Protein 7P6F (pdb70)

Foldseek 3Di:
DDLVVLLVLLCVLCVDPLSVVLLVVQPVHKDWLVRSQVVDPDDSVVSVVSVVSCVVSVQWDWDDDPPTIIIHGPVLSSCVSNVVVVCVVVVVPGDRDSDPDDD/DDDLLVLLVLLCVLCVDPLSVVLLVVQVVHKDWLVVSCVVDPDDSVVSVVSVVSCVVSVQWDWDDDDNIIIIHGPVLSSCCSHVVVVCVVCVPPGDGDSDD/DPLVVLLVLLCVLCVDPLSVVLLVVQPVHKDWLVRSVVVDPDDSVVSVVSVVSCVVSVQWDWDDDPPTIMIHGPVLSSCVSNVVVVCVVVVVPGDGDSDPDDD/DLVLLVLLCVLCVDPLSVVLLVVQPVDKDWLVRSCVVDPDDSVVSVVSVVSCVVSVQWDWDDDPPTTIIHGPVLSSCVSNVVVVCVVCVVPGDRDSD

Nearest PDB structures (foldseek):
  7p6f-assembly2_CCC-2  TM=9.999E-01  e=2.021E-18  Streptomyces griseus
  7p6f-assembly1_BBB  TM=1.003E+00  e=8.415E-17  Streptomyces griseus
  3f6v-assembly1_A-2  TM=9.247E-01  e=3.227E-07  Rhodococcus jostii RHA1
  3f6o-assembly1_A  TM=8.827E-01  e=4.950E-07  Rhodococcus jostii RHA1
  3f6o-assembly1_B  TM=9.248E-01  e=3.097E-06  Rhodococcus jostii RHA1

Structure (mmCIF, N/CA/C/O backbone):
data_7P6F
#
_entry.id   7P6F
#
_cell.length_a   113.358
_cell.length_b   113.358
_cell.length_c   124.943
_cell.angle_alpha   90.000
_cell.angle_beta   90.000
_cell.angle_gamma   120.000
#
_symmetry.space_group_name_H-M   'P 62 2 2'
#
loop_
_entity.id
_entity.type
_entity.pdbx_description
1 polymer 'Transcriptional regulator SrnR'
2 non-polymer 'ACETATE ION'
3 non-polymer 'SODIUM ION'
4 water water
#
loop_
_atom_site.group_PDB
_atom_site.id
_atom_site.type_symbol
_atom_site.label_atom_id
_atom_site.label_alt_id
_atom_site.label_comp_id
_atom_site.label_asym_id
_atom_site.label_entity_id
_atom_site.label_seq_id
_atom_site.pdbx_PDB_ins_code
_atom_site.Cartn_x
_atom_site.Cartn_y
_atom_site.Cartn_z
_atom_site.occupancy
_atom_site.B_iso_or_equiv
_atom_site.auth_seq_id
_atom_site.auth_comp_id
_atom_site.auth_asym_id
_atom_site.auth_atom_id
_atom_site.pdbx_PDB_model_num
ATOM 1 N N . ALA A 1 8 ? 36.309 39.092 72.851 1.000 119.837 5 ALA AAA N 1
ATOM 2 C CA . ALA A 1 8 ? 35.681 38.459 71.650 1.000 114.292 5 ALA AAA CA 1
ATOM 3 C C . ALA A 1 8 ? 36.738 37.670 70.858 1.000 111.965 5 ALA AAA C 1
ATOM 4 O O . ALA A 1 8 ? 36.698 37.754 69.624 1.000 116.642 5 ALA AAA O 1
ATOM 6 N N . LEU A 1 9 ? 37.626 36.916 71.530 1.000 106.147 6 LEU AAA N 1
ATOM 7 C CA . LEU A 1 9 ? 38.714 36.111 70.885 1.000 102.091 6 LEU AAA CA 1
ATOM 8 C C . LEU A 1 9 ? 38.137 34.766 70.420 1.000 94.459 6 LEU AAA C 1
ATOM 9 O O . LEU A 1 9 ? 37.427 34.111 71.177 1.000 87.436 6 LEU AAA O 1
ATOM 14 N N . PRO A 1 10 ? 38.424 34.293 69.177 1.000 87.464 7 PRO AAA N 1
ATOM 15 C CA . PRO A 1 10 ? 37.598 33.267 68.527 1.000 77.619 7 PRO AAA CA 1
ATOM 16 C C . PRO A 1 10 ? 37.585 31.867 69.172 1.000 68.748 7 PRO AAA C 1
ATOM 17 O O . PRO A 1 10 ? 36.689 31.142 68.877 1.000 59.878 7 PRO AAA O 1
ATOM 21 N N . ALA A 1 11 ? 38.549 31.514 70.026 1.000 65.715 8 ALA AAA N 1
ATOM 22 C CA . ALA A 1 11 ? 38.540 30.256 70.819 1.000 64.871 8 ALA AAA CA 1
ATOM 23 C C . ALA A 1 11 ? 37.649 30.442 72.070 1.000 61.907 8 ALA AAA C 1
ATOM 24 O O . ALA A 1 11 ? 37.098 29.425 72.567 1.000 52.771 8 ALA AAA O 1
ATOM 26 N N . ASP A 1 12 ? 37.579 31.678 72.603 1.000 58.024 9 ASP AAA N 1
ATOM 27 C CA . ASP A 1 12 ? 36.581 32.115 73.616 1.000 54.031 9 ASP AAA CA 1
ATOM 28 C C . ASP A 1 12 ? 35.192 31.953 72.990 1.000 47.371 9 ASP AAA C 1
ATOM 29 O O . ASP A 1 12 ? 34.374 31.379 73.650 1.000 40.172 9 ASP AAA O 1
ATOM 34 N N . GLU A 1 13 ? 34.989 32.469 71.772 1.000 42.001 10 GLU AAA N 1
ATOM 35 C CA . GLU A 1 13 ? 33.682 32.426 71.055 1.000 43.247 10 GLU AAA CA 1
ATOM 36 C C . GLU A 1 13 ? 33.327 30.974 70.752 1.000 39.542 10 GLU AAA C 1
ATOM 37 O O . GLU A 1 13 ? 32.164 30.639 70.945 1.000 37.270 10 GLU AAA O 1
ATOM 43 N N A GLU A 1 14 ? 34.279 30.138 70.317 0.500 36.273 11 GLU AAA N 1
ATOM 44 N N B GLU A 1 14 ? 34.316 30.167 70.345 0.500 37.117 11 GLU AAA N 1
ATOM 45 C CA A GLU A 1 14 ? 34.034 28.677 70.119 0.500 34.864 11 GLU AAA CA 1
ATOM 46 C CA B GLU A 1 14 ? 34.187 28.704 70.085 0.500 36.277 11 GLU AAA CA 1
ATOM 47 C C A GLU A 1 14 ? 33.577 28.129 71.466 0.500 34.574 11 GLU AAA C 1
ATOM 48 C C B GLU A 1 14 ? 33.705 28.057 71.387 0.500 35.251 11 GLU AAA C 1
ATOM 49 O O A GLU A 1 14 ? 32.434 27.612 71.550 0.500 33.269 11 GLU AAA O 1
ATOM 50 O O B GLU A 1 14 ? 32.657 27.388 71.349 0.500 34.114 11 GLU AAA O 1
ATOM 61 N N . ALA A 1 15 ? 34.379 28.337 72.513 1.000 34.841 12 ALA AAA N 1
ATOM 62 C CA . ALA A 1 15 ? 34.096 27.729 73.838 1.000 34.356 12 ALA AAA CA 1
ATOM 63 C C . ALA A 1 15 ? 32.693 28.125 74.306 1.000 33.099 12 ALA AAA C 1
ATOM 64 O O . ALA A 1 15 ? 31.956 27.211 74.731 1.000 30.943 12 ALA AAA O 1
ATOM 66 N N . SER A 1 16 ? 32.317 29.406 74.262 1.000 32.531 13 SER AAA N 1
ATOM 67 C CA . SER A 1 16 ? 31.004 29.818 74.826 1.000 33.324 13 SER AAA CA 1
ATOM 68 C C . SER A 1 16 ? 29.883 29.260 73.949 1.000 28.915 13 SER AAA C 1
ATOM 69 O O . SER A 1 16 ? 28.846 28.870 74.501 1.000 29.579 13 SER AAA O 1
ATOM 72 N N . ALA A 1 17 ? 30.088 29.129 72.641 1.000 28.308 14 ALA AAA N 1
ATOM 73 C CA . ALA A 1 17 ? 29.103 28.547 71.702 1.000 27.949 14 ALA AAA CA 1
ATOM 74 C C . ALA A 1 17 ? 28.883 27.065 72.022 1.000 25.686 14 ALA AAA C 1
ATOM 75 O O . ALA A 1 17 ? 27.717 26.635 72.136 1.000 24.215 14 ALA AAA O 1
ATOM 77 N N . PHE A 1 18 ? 29.945 26.299 72.245 1.000 24.428 15 PHE AAA N 1
ATOM 78 C CA . PHE A 1 18 ? 29.861 24.860 72.619 1.000 25.281 15 PHE AAA CA 1
ATOM 79 C C . PHE A 1 18 ? 29.181 24.688 73.985 1.000 26.515 15 PHE AAA C 1
ATOM 80 O O . PHE A 1 18 ? 28.372 23.753 74.126 1.000 26.648 15 PHE AAA O 1
ATOM 88 N N . ARG A 1 19 ? 29.468 25.542 74.978 1.000 26.603 16 ARG AAA N 1
ATOM 89 C CA . ARG A 1 19 ? 28.787 25.455 76.291 1.000 26.500 16 ARG AAA CA 1
ATOM 90 C C . ARG A 1 19 ? 27.289 25.760 76.114 1.000 26.195 16 ARG AAA C 1
ATOM 91 O O . ARG A 1 19 ? 26.446 25.092 76.758 1.000 26.101 16 ARG AAA O 1
ATOM 99 N N . ALA A 1 20 ? 26.948 26.636 75.179 1.000 27.021 17 ALA AAA N 1
ATOM 100 C CA . ALA A 1 20 ? 25.551 27.061 74.961 1.000 27.003 17 ALA AAA CA 1
ATOM 101 C C . ALA A 1 20 ? 24.767 25.901 74.333 1.000 27.824 17 ALA AAA C 1
ATOM 102 O O . ALA A 1 20 ? 23.643 25.613 74.819 1.000 27.551 17 ALA AAA O 1
ATOM 104 N N . VAL A 1 21 ? 25.312 25.248 73.303 1.000 26.501 18 VAL AAA N 1
ATOM 105 C CA . VAL A 1 21 ? 24.594 24.181 72.571 1.000 25.653 18 VAL AAA CA 1
ATOM 106 C C . VAL A 1 21 ? 24.748 22.838 73.285 1.000 25.491 18 VAL AAA C 1
ATOM 107 O O . VAL A 1 21 ? 24.123 21.864 72.831 1.000 23.639 18 VAL AAA O 1
ATOM 111 N N . ALA A 1 22 ? 25.480 22.765 74.394 1.000 24.852 19 ALA AAA N 1
ATOM 112 C CA . ALA A 1 22 ? 25.591 21.540 75.208 1.000 26.033 19 ALA AAA CA 1
ATOM 113 C C . ALA A 1 22 ? 24.218 21.182 75.778 1.000 26.046 19 ALA AAA C 1
ATOM 114 O O . ALA A 1 22 ? 23.987 20.000 76.064 1.000 25.354 19 ALA AAA O 1
ATOM 116 N N . ASP A 1 23 ? 23.336 22.164 75.907 1.000 27.119 20 ASP AAA N 1
ATOM 117 C CA . ASP A 1 23 ? 22.070 21.951 76.668 1.000 26.834 20 ASP AAA CA 1
ATOM 118 C C . ASP A 1 23 ? 20.907 21.688 75.701 1.000 25.319 20 ASP AAA C 1
ATOM 119 O O . ASP A 1 23 ? 20.773 22.434 74.748 1.000 24.846 20 ASP AAA O 1
ATOM 124 N N . PRO A 1 24 ? 20.092 20.616 75.882 1.000 25.886 21 PRO AAA N 1
ATOM 125 C CA . PRO A 1 24 ? 19.013 20.262 74.968 1.000 26.689 21 PRO AAA CA 1
ATOM 126 C C . PRO A 1 24 ? 17.909 21.325 74.856 1.000 25.527 21 PRO AAA C 1
ATOM 127 O O . PRO A 1 24 ? 17.334 21.516 73.709 1.000 25.973 21 PRO AAA O 1
ATOM 131 N N . THR A 1 25 ? 17.567 21.965 75.967 1.000 24.283 22 THR AAA N 1
ATOM 132 C CA . THR A 1 25 ? 16.581 23.088 75.959 1.000 24.941 22 THR AAA CA 1
ATOM 133 C C . THR A 1 25 ? 17.094 24.189 75.053 1.000 23.970 22 THR AAA C 1
ATOM 134 O O . THR A 1 25 ? 16.353 24.694 74.212 1.000 23.784 22 THR AAA O 1
ATOM 138 N N . ARG A 1 26 ? 18.375 24.539 75.161 1.000 24.140 23 ARG AAA N 1
ATOM 139 C CA . ARG A 1 26 ? 18.885 25.659 74.367 1.000 24.959 23 ARG AAA CA 1
ATOM 140 C C . ARG A 1 26 ? 18.909 25.221 72.899 1.000 23.416 23 ARG AAA C 1
ATOM 141 O O . ARG A 1 26 ? 18.714 26.093 72.004 1.000 24.912 23 ARG AAA O 1
ATOM 149 N N . ARG A 1 27 ? 19.207 23.953 72.626 1.000 23.264 24 ARG AAA N 1
ATOM 150 C CA . ARG A 1 27 ? 19.226 23.526 71.209 1.000 23.571 24 ARG AAA CA 1
ATOM 151 C C . ARG A 1 27 ? 17.807 23.695 70.693 1.000 23.923 24 ARG AAA C 1
ATOM 152 O O . ARG A 1 27 ? 17.666 24.117 69.539 1.000 23.287 24 ARG AAA O 1
ATOM 160 N N . GLN A 1 28 ? 16.803 23.293 71.474 1.000 24.204 25 GLN AAA N 1
ATOM 161 C CA . GLN A 1 28 ? 15.401 23.325 71.006 1.000 24.970 25 GLN AAA CA 1
ATOM 162 C C . GLN A 1 28 ? 14.969 24.778 70.801 1.000 24.968 25 GLN AAA C 1
ATOM 163 O O . GLN A 1 28 ? 14.225 25.045 69.815 1.000 25.380 25 GLN AAA O 1
ATOM 169 N N . ILE A 1 29 ? 15.437 25.698 71.658 1.000 24.275 26 ILE AAA N 1
ATOM 170 C CA . ILE A 1 29 ? 15.085 27.138 71.510 1.000 24.721 26 ILE AAA CA 1
ATOM 171 C C . ILE A 1 29 ? 15.658 27.606 70.171 1.000 24.892 26 ILE AAA C 1
ATOM 172 O O . ILE A 1 29 ? 14.937 28.238 69.392 1.000 24.031 26 ILE AAA O 1
ATOM 177 N N . LEU A 1 30 ? 16.910 27.248 69.856 1.000 24.549 27 LEU AAA N 1
ATOM 178 C CA . LEU A 1 30 ? 17.537 27.647 68.569 1.000 24.802 27 LEU AAA CA 1
ATOM 179 C C . LEU A 1 30 ? 16.751 27.069 67.378 1.000 24.866 27 LEU AAA C 1
ATOM 180 O O . LEU A 1 30 ? 16.475 27.794 66.440 1.000 24.874 27 LEU AAA O 1
ATOM 185 N N . GLU A 1 31 ? 16.306 25.823 67.455 1.000 26.294 28 GLU AAA N 1
ATOM 186 C CA . GLU A 1 31 ? 15.506 25.231 66.360 1.000 27.445 28 GLU AAA CA 1
ATOM 187 C C . GLU A 1 31 ? 14.174 25.999 66.249 1.000 27.859 28 GLU AAA C 1
ATOM 188 O O . GLU A 1 31 ? 13.687 26.219 65.120 1.000 27.244 28 GLU AAA O 1
ATOM 194 N N . ASP A 1 32 ? 13.543 26.319 67.363 1.000 26.198 29 ASP AAA N 1
ATOM 195 C CA . ASP A 1 32 ? 12.228 27.026 67.313 1.000 27.947 29 ASP AAA CA 1
ATOM 196 C C . ASP A 1 32 ? 12.376 28.409 66.641 1.000 27.923 29 ASP AAA C 1
ATOM 197 O O . ASP A 1 32 ? 11.404 28.869 65.975 1.000 27.342 29 ASP AAA O 1
ATOM 202 N N . LEU A 1 33 ? 13.507 29.078 66.818 1.000 26.159 30 LEU AAA N 1
ATOM 203 C CA . LEU A 1 33 ? 13.751 30.440 66.288 1.000 27.541 30 LEU AAA CA 1
ATOM 204 C C . LEU A 1 33 ? 14.073 30.407 64.793 1.000 29.647 30 LEU AAA C 1
ATOM 205 O O . LEU A 1 33 ? 14.047 31.477 64.204 1.000 30.894 30 LEU AAA O 1
ATOM 210 N N A ARG A 1 34 ? 14.289 29.235 64.185 0.500 28.750 31 ARG AAA N 1
ATOM 211 N N B ARG A 1 34 ? 14.363 29.233 64.215 0.500 30.982 31 ARG AAA N 1
ATOM 212 C CA A ARG A 1 34 ? 14.699 29.155 62.748 0.500 29.091 31 ARG AAA CA 1
ATOM 213 C CA B ARG A 1 34 ? 14.597 29.088 62.747 0.500 32.649 31 ARG AAA CA 1
ATOM 214 C C A ARG A 1 34 ? 13.545 29.634 61.860 0.500 30.272 31 ARG AAA C 1
ATOM 215 C C B ARG A 1 34 ? 13.535 29.879 62.004 0.500 32.032 31 ARG AAA C 1
ATOM 216 O O A ARG A 1 34 ? 13.844 30.085 60.752 0.500 34.374 31 ARG AAA O 1
ATOM 217 O O B ARG A 1 34 ? 13.861 30.755 61.200 0.500 34.899 31 ARG AAA O 1
ATOM 232 N N . GLY A 1 35 ? 12.287 29.570 62.323 1.000 31.590 32 GLY AAA N 1
ATOM 233 C CA . GLY A 1 35 ? 11.104 30.055 61.607 1.000 33.711 32 GLY AAA CA 1
ATOM 234 C C . GLY A 1 35 ? 10.898 31.566 61.727 1.000 36.818 32 GLY AAA C 1
ATOM 235 O O . GLY A 1 35 ? 10.131 32.106 60.935 1.000 39.374 32 GLY AAA O 1
ATOM 236 N N . GLY A 1 36 ? 11.593 32.244 62.643 1.000 35.778 33 GLY AAA N 1
ATOM 237 C CA . GLY A 1 36 ? 11.410 33.690 62.844 1.000 34.910 33 GLY AAA CA 1
ATOM 238 C C . GLY A 1 36 ? 11.422 34.055 64.327 1.000 34.239 33 GLY AAA C 1
ATOM 239 O O . GLY A 1 36 ? 11.401 33.129 65.223 1.000 31.586 33 GLY AAA O 1
ATOM 240 N N . GLU A 1 37 ? 11.502 35.356 64.567 1.000 30.917 34 GLU AAA N 1
ATOM 241 C CA . GLU A 1 37 ? 11.628 35.995 65.884 1.000 33.729 34 GLU AAA CA 1
ATOM 242 C C . GLU A 1 37 ? 10.500 35.513 66.816 1.000 32.589 34 GLU AAA C 1
ATOM 243 O O . GLU A 1 37 ? 9.321 35.466 66.406 1.000 32.753 34 GLU AAA O 1
ATOM 249 N N . LEU A 1 38 ? 10.824 35.217 68.060 1.000 32.047 35 LEU AAA N 1
ATOM 250 C CA . LEU A 1 38 ? 9.809 34.849 69.082 1.000 30.296 35 LEU AAA CA 1
ATOM 251 C C . LEU A 1 38 ? 10.047 35.682 70.335 1.000 30.232 35 LEU AAA C 1
ATOM 252 O O . LEU A 1 38 ? 11.204 35.877 70.762 1.000 27.909 35 LEU AAA O 1
ATOM 257 N N . ALA A 1 39 ? 8.963 36.078 70.975 1.000 30.697 36 ALA AAA N 1
ATOM 258 C CA . ALA A 1 39 ? 8.973 36.789 72.262 1.000 31.759 36 ALA AAA CA 1
ATOM 259 C C . ALA A 1 39 ? 9.408 35.818 73.344 1.000 31.204 36 ALA AAA C 1
ATOM 260 O O . ALA A 1 39 ? 9.115 34.609 73.246 1.000 27.432 36 ALA AAA O 1
ATOM 262 N N . ALA A 1 40 ? 9.989 36.353 74.394 1.000 30.730 37 ALA AAA N 1
ATOM 263 C CA . ALA A 1 40 ? 10.405 35.555 75.567 1.000 31.863 37 ALA AAA CA 1
ATOM 264 C C . ALA A 1 40 ? 9.202 34.744 76.080 1.000 31.122 37 ALA AAA C 1
ATOM 265 O O . ALA A 1 40 ? 9.372 33.568 76.400 1.000 30.583 37 ALA AAA O 1
ATOM 267 N N . GLY A 1 41 ? 8.013 35.341 76.130 1.000 31.776 38 GLY AAA N 1
ATOM 268 C CA . GLY A 1 41 ? 6.791 34.689 76.639 1.000 31.669 38 GLY AAA CA 1
ATOM 269 C C . GLY A 1 41 ? 6.365 33.525 75.774 1.000 29.753 38 GLY AAA C 1
ATOM 270 O O . GLY A 1 41 ? 5.895 32.526 76.298 1.000 32.070 38 GLY AAA O 1
ATOM 271 N N . GLU A 1 42 ? 6.524 33.645 74.463 1.000 28.423 39 GLU AAA N 1
ATOM 272 C CA . GLU A 1 42 ? 6.230 32.551 73.551 1.000 27.139 39 GLU AAA CA 1
ATOM 273 C C . GLU A 1 42 ? 7.220 31.399 73.792 1.000 26.283 39 GLU AAA C 1
ATOM 274 O O . GLU A 1 42 ? 6.789 30.248 73.831 1.000 25.716 39 GLU AAA O 1
ATOM 280 N N . ILE A 1 43 ? 8.503 31.718 73.891 1.000 26.328 40 ILE AAA N 1
ATOM 281 C CA . ILE A 1 43 ? 9.542 30.676 74.163 1.000 27.640 40 ILE AAA CA 1
ATOM 282 C C . ILE A 1 43 ? 9.237 29.974 75.493 1.000 27.554 40 ILE AAA C 1
ATOM 283 O O . ILE A 1 43 ? 9.226 28.710 75.557 1.000 28.972 40 ILE AAA O 1
ATOM 288 N N . ALA A 1 44 ? 8.942 30.717 76.531 1.000 27.845 41 ALA AAA N 1
ATOM 289 C CA . ALA A 1 44 ? 8.695 30.117 77.861 1.000 30.060 41 ALA AAA CA 1
ATOM 290 C C . ALA A 1 44 ? 7.460 29.208 77.784 1.000 31.106 41 ALA AAA C 1
ATOM 291 O O . ALA A 1 44 ? 7.446 28.203 78.484 1.000 34.358 41 ALA AAA O 1
ATOM 293 N N . GLY A 1 45 ? 6.470 29.560 76.961 1.000 31.452 42 GLY AAA N 1
ATOM 294 C CA . GLY A 1 45 ? 5.191 28.811 76.798 1.000 31.079 42 GLY AAA CA 1
ATOM 295 C C . GLY A 1 45 ? 5.380 27.427 76.199 1.000 28.977 42 GLY AAA C 1
ATOM 296 O O . GLY A 1 45 ? 4.439 26.608 76.253 1.000 28.741 42 GLY AAA O 1
ATOM 297 N N . ARG A 1 46 ? 6.546 27.143 75.628 1.000 28.766 43 ARG AAA N 1
ATOM 298 C CA . ARG A 1 46 ? 6.782 25.938 74.826 1.000 27.674 43 ARG AAA CA 1
ATOM 299 C C . ARG A 1 46 ? 7.557 24.913 75.618 1.000 28.945 43 ARG AAA C 1
ATOM 300 O O . ARG A 1 46 ? 7.886 23.883 75.021 1.000 31.362 43 ARG AAA O 1
ATOM 308 N N . PHE A 1 47 ? 7.929 25.215 76.867 1.000 27.395 44 PHE AAA N 1
ATOM 309 C CA . PHE A 1 47 ? 8.822 24.319 77.627 1.000 27.212 44 PHE AAA CA 1
ATOM 310 C C . PHE A 1 47 ? 8.262 24.075 79.022 1.000 28.014 44 PHE AAA C 1
ATOM 311 O O . PHE A 1 47 ? 7.778 24.992 79.672 1.000 27.815 44 PHE AAA O 1
ATOM 319 N N . PRO A 1 48 ? 8.349 22.816 79.496 1.000 32.254 45 PRO AAA N 1
ATOM 320 C CA . PRO A 1 48 ? 7.914 22.457 80.841 1.000 34.289 45 PRO AAA CA 1
ATOM 321 C C . PRO A 1 48 ? 8.945 22.774 81.929 1.000 36.388 45 PRO AAA C 1
ATOM 322 O O . PRO A 1 48 ? 9.140 21.984 82.724 1.000 40.307 45 PRO AAA O 1
ATOM 326 N N . ILE A 1 49 ? 9.526 23.954 81.948 1.000 39.276 46 ILE AAA N 1
ATOM 327 C CA . ILE A 1 49 ? 10.408 24.418 83.061 1.000 42.879 46 ILE AAA CA 1
ATOM 328 C C . ILE A 1 49 ? 9.974 25.843 83.377 1.000 41.959 46 ILE AAA C 1
ATOM 329 O O . ILE A 1 49 ? 9.167 26.381 82.628 1.000 40.952 46 ILE AAA O 1
ATOM 334 N N . SER A 1 50 ? 10.508 26.432 84.428 1.000 41.530 47 SER AAA N 1
ATOM 335 C CA . SER A 1 50 ? 10.025 27.734 84.927 1.000 41.495 47 SER AAA CA 1
ATOM 336 C C . SER A 1 50 ? 10.482 28.816 83.958 1.000 44.375 47 SER AAA C 1
ATOM 337 O O . SER A 1 50 ? 11.505 28.613 83.234 1.000 40.626 47 SER AAA O 1
ATOM 340 N N . ALA A 1 51 ? 9.762 29.929 83.982 1.000 42.466 48 ALA AAA N 1
ATOM 341 C CA . ALA A 1 51 ? 10.067 31.148 83.216 1.000 45.788 48 ALA AAA CA 1
ATOM 342 C C . ALA A 1 51 ? 11.456 31.674 83.581 1.000 46.879 48 ALA AAA C 1
ATOM 343 O O . ALA A 1 51 ? 12.243 32.002 82.698 1.000 45.803 48 ALA AAA O 1
ATOM 345 N N . PRO A 1 52 ? 11.859 31.750 84.868 1.000 46.404 49 PRO AAA N 1
ATOM 346 C CA . PRO A 1 52 ? 13.220 32.175 85.185 1.000 45.644 49 PRO AAA CA 1
ATOM 347 C C . PRO A 1 52 ? 14.281 31.214 84.622 1.000 42.296 49 PRO AAA C 1
ATOM 348 O O . PRO A 1 52 ? 15.331 31.660 84.303 1.000 43.751 49 PRO AAA O 1
ATOM 352 N N . SER A 1 53 ? 14.021 29.906 84.606 1.000 40.133 50 SER AAA N 1
ATOM 353 C CA . SER A 1 53 ? 14.961 28.908 84.029 1.000 39.460 50 SER AAA CA 1
ATOM 354 C C . SER A 1 53 ? 15.082 29.190 82.517 1.000 35.129 50 SER AAA C 1
ATOM 355 O O . SER A 1 53 ? 16.203 29.267 82.013 1.000 32.464 50 SER AAA O 1
ATOM 358 N N . ILE A 1 54 ? 13.976 29.501 81.849 1.000 32.652 51 ILE AAA N 1
ATOM 359 C CA . ILE A 1 54 ? 14.004 29.905 80.414 1.000 33.969 51 ILE AAA CA 1
ATOM 360 C C . ILE A 1 54 ? 14.757 31.225 80.282 1.000 35.085 51 ILE AAA C 1
ATOM 361 O O . ILE A 1 54 ? 15.532 31.347 79.333 1.000 31.851 51 ILE AAA O 1
ATOM 366 N N . SER A 1 55 ? 14.555 32.185 81.180 1.000 37.334 52 SER AAA N 1
ATOM 367 C CA . SER A 1 55 ? 15.340 33.447 81.121 1.000 41.393 52 SER AAA CA 1
ATOM 368 C C . SER A 1 55 ? 16.830 33.138 81.204 1.000 38.668 52 SER AAA C 1
ATOM 369 O O . SER A 1 55 ? 17.584 33.746 80.415 1.000 41.268 52 SER AAA O 1
ATOM 372 N N . ARG A 1 56 ? 17.244 32.240 82.109 1.000 36.972 53 ARG AAA N 1
ATOM 373 C CA . ARG A 1 56 ? 18.682 31.911 82.264 1.000 38.866 53 ARG AAA CA 1
ATOM 374 C C . ARG A 1 56 ? 19.187 31.279 80.961 1.000 34.706 53 ARG AAA C 1
ATOM 375 O O . ARG A 1 56 ? 20.253 31.634 80.522 1.000 31.048 53 ARG AAA O 1
ATOM 383 N N . HIS A 1 57 ? 18.447 30.332 80.381 1.000 30.943 54 HIS AAA N 1
ATOM 384 C CA . HIS A 1 57 ? 18.829 29.692 79.102 1.000 30.481 54 HIS AAA CA 1
ATOM 385 C C . HIS A 1 57 ? 19.017 30.780 78.063 1.000 29.411 54 HIS AAA C 1
ATOM 386 O O . HIS A 1 57 ? 19.981 30.739 77.282 1.000 29.114 54 HIS AAA O 1
ATOM 393 N N . LEU A 1 58 ? 18.117 31.746 78.050 1.000 30.708 55 LEU AAA N 1
ATOM 394 C CA . LEU A 1 58 ? 18.161 32.736 76.961 1.000 29.955 55 LEU AAA CA 1
ATOM 395 C C . LEU A 1 58 ? 19.390 33.630 77.190 1.000 30.623 55 LEU AAA C 1
ATOM 396 O O . LEU A 1 58 ? 20.035 34.072 76.217 1.000 29.217 55 LEU AAA O 1
ATOM 401 N N . GLY A 1 59 ? 19.718 33.879 78.449 1.000 31.608 56 GLY AAA N 1
ATOM 402 C CA . GLY A 1 59 ? 20.911 34.685 78.776 1.000 34.111 56 GLY AAA CA 1
ATOM 403 C C . GLY A 1 59 ? 22.190 33.983 78.331 1.000 31.101 56 GLY AAA C 1
ATOM 404 O O . GLY A 1 59 ? 23.080 34.653 77.837 1.000 31.696 56 GLY AAA O 1
ATOM 405 N N . VAL A 1 60 ? 22.248 32.667 78.493 1.000 30.795 57 VAL AAA N 1
ATOM 406 C CA . VAL A 1 60 ? 23.403 31.850 78.045 1.000 31.570 57 VAL AAA CA 1
ATOM 407 C C . VAL A 1 60 ? 23.517 31.985 76.512 1.000 31.818 57 VAL AAA C 1
ATOM 408 O O . VAL A 1 60 ? 24.648 32.266 76.034 1.000 29.941 57 VAL AAA O 1
ATOM 412 N N . LEU A 1 61 ? 22.399 31.828 75.768 1.000 28.911 58 LEU AAA N 1
ATOM 413 C CA . LEU A 1 61 ? 22.384 31.923 74.285 1.000 28.749 58 LEU AAA CA 1
ATOM 414 C C . LEU A 1 61 ? 22.842 33.321 73.868 1.000 29.405 58 LEU AAA C 1
ATOM 415 O O . LEU A 1 61 ? 23.694 33.392 72.965 1.000 28.094 58 LEU AAA O 1
ATOM 420 N N . LYS A 1 62 ? 22.334 34.367 74.528 1.000 33.319 59 LYS AAA N 1
ATOM 421 C CA . LYS A 1 62 ? 22.653 35.781 74.182 1.000 36.109 59 LYS AAA CA 1
ATOM 422 C C . LYS A 1 62 ? 24.148 36.051 74.494 1.000 37.397 59 LYS AAA C 1
ATOM 423 O O . LYS A 1 62 ? 24.838 36.590 73.584 1.000 36.353 59 LYS AAA O 1
ATOM 429 N N . GLY A 1 63 ? 24.630 35.607 75.668 1.000 35.073 60 GLY AAA N 1
ATOM 430 C CA . GLY A 1 63 ? 26.054 35.662 76.073 1.000 34.413 60 GLY AAA CA 1
ATOM 431 C C . GLY A 1 63 ? 26.962 35.071 75.017 1.000 34.821 60 GLY AAA C 1
ATOM 432 O O . GLY A 1 63 ? 28.047 35.592 74.833 1.000 35.761 60 GLY AAA O 1
ATOM 433 N N . ALA A 1 64 ? 26.530 34.035 74.291 1.000 32.043 61 ALA AAA N 1
ATOM 434 C CA . ALA A 1 64 ? 27.372 33.319 73.317 1.000 30.502 61 ALA AAA CA 1
ATOM 435 C C . ALA A 1 64 ? 27.172 33.890 71.924 1.000 29.853 61 ALA AAA C 1
ATOM 436 O O . ALA A 1 64 ? 27.785 33.364 70.968 1.000 31.064 61 ALA AAA O 1
ATOM 438 N N . GLY A 1 65 ? 26.330 34.906 71.786 1.000 30.668 62 GLY AAA N 1
ATOM 439 C CA . GLY A 1 65 ? 26.084 35.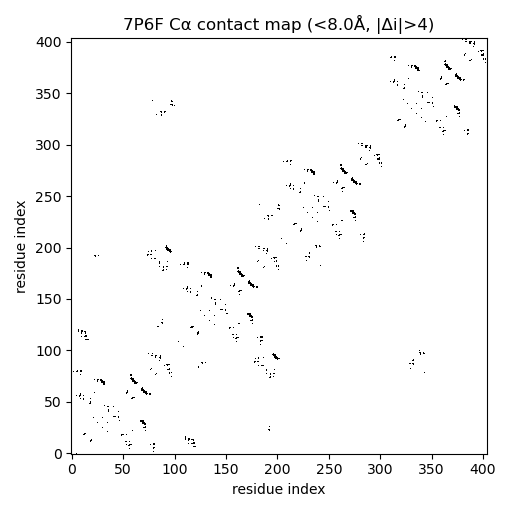530 70.476 1.000 31.678 62 GLY AAA CA 1
ATOM 440 C C . GLY A 1 65 ? 25.185 34.694 69.586 1.000 30.686 62 GLY AAA C 1
ATOM 441 O O . GLY A 1 65 ? 25.131 34.990 68.400 1.000 30.854 62 GLY AAA O 1
ATOM 442 N N . LEU A 1 66 ? 24.468 33.701 70.126 1.000 29.562 63 LEU AAA N 1
ATOM 443 C CA . LEU A 1 66 ? 23.696 32.741 69.294 1.000 29.703 63 LEU AAA CA 1
ATOM 444 C C . LEU A 1 66 ? 22.271 33.250 69.023 1.000 30.308 63 LEU AAA C 1
ATOM 445 O O . LEU A 1 66 ? 21.647 32.767 68.041 1.000 29.612 63 LEU AAA O 1
ATOM 450 N N . VAL A 1 67 ? 21.813 34.214 69.815 1.000 30.854 64 VAL AAA N 1
ATOM 451 C CA . VAL A 1 67 ? 20.546 34.964 69.610 1.000 32.005 64 VAL AAA CA 1
ATOM 452 C C . VAL A 1 67 ? 20.842 36.437 69.793 1.000 34.542 64 VAL AAA C 1
ATOM 453 O O . VAL A 1 67 ? 21.804 36.757 70.547 1.000 34.014 64 VAL AAA O 1
ATOM 457 N N . THR A 1 68 ? 20.072 37.266 69.102 1.000 36.031 65 THR AAA N 1
ATOM 458 C CA . THR A 1 68 ? 20.027 38.727 69.345 1.000 38.952 65 THR AAA CA 1
ATOM 459 C C . THR A 1 68 ? 18.683 39.053 69.992 1.000 38.403 65 THR AAA C 1
ATOM 460 O O . THR A 1 68 ? 17.730 38.257 69.841 1.000 33.739 65 THR AAA O 1
ATOM 464 N N . GLU A 1 69 ? 18.646 40.163 70.713 1.000 40.470 66 GLU AAA N 1
ATOM 465 C CA . GLU A 1 69 ? 17.480 40.694 71.462 1.000 47.208 66 GLU AAA CA 1
ATOM 466 C C . GLU A 1 69 ? 16.988 41.979 70.824 1.000 50.134 66 GLU AAA C 1
ATOM 467 O O . GLU A 1 69 ? 17.830 42.804 70.398 1.000 50.492 66 GLU AAA O 1
ATOM 473 N N . ARG A 1 70 ? 15.697 42.217 70.915 1.000 48.600 67 ARG AAA N 1
ATOM 474 C CA . ARG A 1 70 ? 15.082 43.497 70.495 1.000 52.625 67 ARG AAA CA 1
ATOM 475 C C . ARG A 1 70 ? 13.866 43.751 71.386 1.000 53.487 67 ARG AAA C 1
ATOM 476 O O . ARG A 1 70 ? 13.205 42.756 71.747 1.000 46.428 67 ARG AAA O 1
ATOM 484 N N . ARG A 1 71 ? 13.636 45.005 71.785 1.000 54.859 68 ARG AAA N 1
ATOM 485 C CA . ARG A 1 71 ? 12.498 45.404 72.648 1.000 61.796 68 ARG AAA CA 1
ATOM 486 C C . ARG A 1 71 ? 11.385 45.938 71.746 1.000 65.405 68 ARG AAA C 1
ATOM 487 O O . ARG A 1 71 ? 11.700 46.503 70.669 1.000 62.587 68 ARG AAA O 1
ATOM 495 N N . ASP A 1 72 ? 10.133 45.711 72.141 1.000 66.567 69 ASP AAA N 1
ATOM 496 C CA . ASP A 1 72 ? 8.938 46.143 71.377 1.000 71.926 69 ASP AAA CA 1
ATOM 497 C C . ASP A 1 72 ? 7.766 46.142 72.353 1.000 75.558 69 ASP AAA C 1
ATOM 498 O O . ASP A 1 72 ? 7.129 45.089 72.490 1.000 73.471 69 ASP AAA O 1
ATOM 503 N N . ALA A 1 73 ? 7.547 47.286 73.013 1.000 81.638 70 ALA AAA N 1
ATOM 504 C CA . ALA A 1 73 ? 6.547 47.481 74.088 1.000 79.391 70 ALA AAA CA 1
ATOM 505 C C . ALA A 1 73 ? 7.111 46.846 75.358 1.000 75.432 70 ALA AAA C 1
ATOM 506 O O . ALA A 1 73 ? 8.286 47.124 75.699 1.000 67.442 70 ALA AAA O 1
ATOM 508 N N . ASN A 1 74 ? 6.320 45.983 75.989 1.000 78.780 71 ASN AAA N 1
ATOM 509 C CA . ASN A 1 74 ? 6.707 45.244 77.216 1.000 83.709 71 ASN AAA CA 1
ATOM 510 C C . ASN A 1 74 ? 7.264 43.873 76.802 1.000 79.884 71 ASN AAA C 1
ATOM 511 O O . ASN A 1 74 ? 7.154 42.917 77.610 1.000 81.801 71 ASN AAA O 1
ATOM 516 N N . ARG A 1 75 ? 7.843 43.749 75.603 1.000 70.746 72 ARG AAA N 1
ATOM 517 C CA . ARG A 1 75 ? 8.268 42.413 75.117 1.000 61.667 72 ARG AAA CA 1
ATOM 518 C C . ARG A 1 75 ? 9.702 42.436 74.613 1.000 54.461 72 ARG AAA C 1
ATOM 519 O O . ARG A 1 75 ? 10.068 43.331 73.836 1.000 50.668 72 ARG AAA O 1
ATOM 527 N N . ILE A 1 76 ? 10.439 41.412 75.012 1.000 47.823 73 ILE AAA N 1
ATOM 528 C CA . ILE A 1 76 ? 11.791 41.096 74.482 1.000 46.856 73 ILE AAA CA 1
ATOM 529 C C . ILE A 1 76 ? 11.579 40.041 73.401 1.000 41.481 73 ILE AAA C 1
ATOM 530 O O . ILE A 1 76 ? 10.998 39.016 73.728 1.000 40.824 73 ILE AAA O 1
ATOM 535 N N . LEU A 1 77 ? 11.984 40.309 72.174 1.000 38.139 74 LEU AAA N 1
ATOM 536 C CA . LEU A 1 77 ? 11.910 39.329 71.073 1.000 36.873 74 LEU AAA CA 1
ATOM 537 C C . LEU A 1 77 ? 13.325 38.874 70.693 1.000 37.286 74 LEU AAA C 1
ATOM 538 O O . LEU A 1 77 ? 14.264 39.720 70.537 1.000 36.667 74 LEU AAA O 1
ATOM 543 N N . TYR A 1 78 ? 13.444 37.567 70.492 1.000 35.362 75 TYR AAA N 1
ATOM 544 C CA . TYR A 1 78 ? 14.729 36.892 70.237 1.000 33.732 75 TYR AAA CA 1
ATOM 545 C C . TYR A 1 78 ? 14.796 36.450 68.778 1.000 33.262 75 TYR AAA C 1
ATOM 546 O O . TYR A 1 78 ? 13.794 35.936 68.222 1.000 31.928 75 TYR AAA O 1
ATOM 555 N N . SER A 1 79 ? 15.972 36.615 68.191 1.000 31.269 76 SER AAA N 1
ATOM 556 C CA . SER A 1 79 ? 16.254 36.157 66.810 1.000 33.837 76 SER AAA CA 1
ATOM 557 C C . SER A 1 79 ? 17.460 35.239 66.808 1.000 32.422 76 SER AAA C 1
ATOM 558 O O . SER A 1 79 ? 18.376 35.483 67.560 1.000 30.174 76 SER AAA O 1
ATOM 561 N N . LEU A 1 80 ? 17.392 34.189 65.994 1.000 32.410 77 LEU AAA N 1
ATOM 562 C CA . LEU A 1 80 ? 18.552 33.298 65.748 1.000 33.884 77 LEU AAA CA 1
ATOM 563 C C . LEU A 1 80 ? 19.708 34.082 65.093 1.000 34.567 77 LEU AAA C 1
ATOM 564 O O . LEU A 1 80 ? 19.469 34.825 64.143 1.000 36.576 77 LEU AAA O 1
ATOM 569 N N . ALA A 1 81 ? 20.927 33.948 65.578 1.000 33.111 78 ALA AAA N 1
ATOM 570 C CA . ALA A 1 81 ? 22.128 34.471 64.867 1.000 35.435 78 ALA AAA CA 1
ATOM 571 C C . ALA A 1 81 ? 22.853 33.293 64.185 1.000 35.086 78 ALA AAA C 1
ATOM 572 O O . ALA A 1 81 ? 23.839 32.725 64.727 1.000 36.519 78 ALA AAA O 1
ATOM 574 N N . GLU A 1 82 ? 22.337 32.863 63.050 1.000 34.999 79 GLU AAA N 1
ATOM 575 C CA . GLU A 1 82 ? 22.762 31.580 62.425 1.000 37.249 79 GLU AAA CA 1
ATOM 576 C C . GLU A 1 82 ? 24.187 31.704 61.896 1.000 37.037 79 GLU AAA C 1
ATOM 577 O O . GLU A 1 82 ? 24.894 30.713 61.942 1.000 33.552 79 GLU AAA O 1
ATOM 583 N N . GLU A 1 83 ? 24.621 32.874 61.440 1.000 38.383 80 GLU AAA N 1
ATOM 584 C CA . GLU A 1 83 ? 26.004 33.035 60.910 1.000 39.926 80 GLU AAA CA 1
ATOM 585 C C . GLU A 1 83 ? 27.002 32.829 62.053 1.000 37.426 80 GLU AAA C 1
ATOM 586 O O . GLU A 1 83 ? 28.003 32.112 61.875 1.000 35.331 80 GLU AAA O 1
ATOM 592 N N . ARG A 1 84 ? 26.767 33.453 63.199 1.000 36.467 81 ARG AAA N 1
ATOM 593 C CA . ARG A 1 84 ? 27.660 33.260 64.366 1.000 35.381 81 ARG AAA CA 1
ATOM 594 C C . ARG A 1 84 ? 27.712 31.783 64.780 1.000 33.368 81 ARG AAA C 1
ATOM 595 O O . ARG A 1 84 ? 28.831 31.255 65.122 1.000 30.491 81 ARG AAA O 1
ATOM 603 N N . LEU A 1 85 ? 26.549 31.124 64.922 1.000 31.525 82 LEU AAA N 1
ATOM 604 C CA . LEU A 1 85 ? 26.512 29.684 65.289 1.000 29.195 82 LEU AAA CA 1
ATOM 605 C C . LEU A 1 85 ? 27.294 28.876 64.230 1.000 30.133 82 LEU AAA C 1
ATOM 606 O O . LEU A 1 85 ? 28.077 27.960 64.618 1.000 27.260 82 LEU AAA O 1
ATOM 611 N N . ALA A 1 86 ? 27.075 29.146 62.924 1.000 28.504 83 ALA AAA N 1
ATOM 612 C CA . ALA A 1 86 ? 27.700 28.312 61.881 1.000 30.030 83 ALA AAA CA 1
ATOM 613 C C . ALA A 1 86 ? 29.231 28.424 61.995 1.000 30.278 83 ALA AAA C 1
ATOM 614 O O . ALA A 1 86 ? 29.903 27.383 61.847 1.000 30.419 83 ALA AAA O 1
ATOM 616 N N . LEU A 1 87 ? 29.771 29.617 62.263 1.000 32.609 84 LEU AAA N 1
ATOM 617 C CA . LEU A 1 87 ? 31.244 29.807 62.291 1.000 33.155 84 LEU AAA CA 1
ATOM 618 C C . LEU A 1 87 ? 31.802 29.179 63.569 1.000 33.429 84 LEU AAA C 1
ATOM 619 O O . LEU A 1 87 ? 32.784 28.375 63.461 1.000 32.608 84 LEU AAA O 1
ATOM 624 N N . CYS A 1 88 ? 31.166 29.437 64.713 1.000 34.365 85 CYS AAA N 1
ATOM 625 C CA . CYS A 1 88 ? 31.679 29.004 66.045 1.000 36.650 85 CYS AAA CA 1
ATOM 626 C C . CYS A 1 88 ? 31.623 27.497 66.216 1.000 35.258 85 CYS AAA C 1
ATOM 627 O O . CYS A 1 88 ? 32.566 26.955 66.815 1.000 39.224 85 CYS AAA O 1
ATOM 630 N N . VAL A 1 89 ? 30.591 26.825 65.704 1.000 30.873 86 VAL AAA N 1
ATOM 631 C CA . VAL A 1 89 ? 30.517 25.348 65.871 1.000 28.816 86 VAL AAA CA 1
ATOM 632 C C . VAL A 1 89 ? 31.004 24.669 64.599 1.000 29.488 86 VAL AAA C 1
ATOM 633 O O . VAL A 1 89 ? 31.683 23.597 64.718 1.000 29.580 86 VAL AAA O 1
ATOM 637 N N . GLY A 1 90 ? 30.695 25.257 63.433 1.000 29.710 87 GLY AAA N 1
ATOM 638 C CA . GLY A 1 90 ? 30.959 24.691 62.093 1.000 30.430 87 GLY AAA CA 1
ATOM 639 C C . GLY A 1 90 ? 32.433 24.703 61.694 1.000 32.576 87 GLY AAA C 1
ATOM 640 O O . GLY A 1 90 ? 32.845 23.793 60.928 1.000 32.746 87 GLY AAA O 1
ATOM 641 N N . ARG A 1 91 ? 33.241 25.663 62.157 1.000 31.644 88 ARG AAA N 1
ATOM 642 C CA . ARG A 1 91 ? 34.695 25.578 61.873 1.000 32.317 88 ARG AAA CA 1
ATOM 643 C C . ARG A 1 91 ? 35.200 24.271 62.492 1.000 30.701 88 ARG AAA C 1
ATOM 644 O O . ARG A 1 91 ? 35.808 23.513 61.765 1.000 31.071 88 ARG AAA O 1
ATOM 652 N N . PHE A 1 92 ? 35.030 24.060 63.808 1.000 29.657 89 PHE AAA N 1
ATOM 653 C CA . PHE A 1 92 ? 35.436 22.797 64.459 1.000 28.867 89 PHE AAA CA 1
ATOM 654 C C . PHE A 1 92 ? 34.859 21.617 63.679 1.000 27.283 89 PHE AAA C 1
ATOM 655 O O . PHE A 1 92 ? 35.566 20.601 63.479 1.000 26.342 89 PHE AAA O 1
ATOM 663 N N . LEU A 1 93 ? 33.562 21.638 63.366 1.000 25.445 90 LEU AAA N 1
ATOM 664 C CA . LEU A 1 93 ? 32.911 20.401 62.895 1.000 26.958 90 LEU AAA CA 1
ATOM 665 C C . LEU A 1 93 ? 33.465 20.091 61.487 1.000 27.744 90 LEU AAA C 1
ATOM 666 O O . LEU A 1 93 ? 33.765 18.866 61.187 1.000 26.422 90 LEU AAA O 1
ATOM 671 N N . SER A 1 94 ? 33.692 21.122 60.656 1.000 28.929 91 SER AAA N 1
ATOM 672 C CA . SER A 1 94 ? 34.199 20.891 59.284 1.000 30.910 91 SER AAA CA 1
ATOM 673 C C . SER A 1 94 ? 35.678 20.524 59.394 1.000 32.026 91 SER AAA C 1
ATOM 674 O O . SER A 1 94 ? 36.166 19.710 58.525 1.000 31.940 91 SER AAA O 1
ATOM 677 N N . ALA A 1 95 ? 36.377 21.001 60.440 1.000 31.562 92 ALA AAA N 1
ATOM 678 C CA . ALA A 1 95 ? 37.813 20.646 60.620 1.000 32.690 92 ALA AAA CA 1
ATOM 679 C C . ALA A 1 95 ? 37.922 19.153 60.952 1.000 31.925 92 ALA AAA C 1
ATOM 680 O O . ALA A 1 95 ? 38.827 18.470 60.457 1.000 30.495 92 ALA AAA O 1
ATOM 682 N N . VAL A 1 96 ? 37.033 18.638 61.801 1.000 30.438 93 VAL AAA N 1
ATOM 683 C CA . VAL A 1 96 ? 37.153 17.235 62.261 1.000 30.180 93 VAL AAA CA 1
ATOM 684 C C . VAL A 1 96 ? 36.475 16.301 61.265 1.000 30.083 93 VAL AAA C 1
ATOM 685 O O . VAL A 1 96 ? 36.866 15.134 61.227 1.000 29.066 93 VAL AAA O 1
ATOM 689 N N . CYS A 1 97 ? 35.412 16.747 60.606 1.000 29.424 94 CYS AAA N 1
ATOM 690 C CA . CYS A 1 97 ? 34.608 15.937 59.673 1.000 29.866 94 CYS AAA CA 1
ATOM 691 C C . CYS A 1 97 ? 34.653 16.545 58.274 1.000 30.427 94 CYS AAA C 1
ATOM 692 O O . CYS A 1 97 ? 33.609 16.771 57.646 1.000 32.563 94 CYS AAA O 1
ATOM 695 N N . PRO A 1 98 ? 35.842 16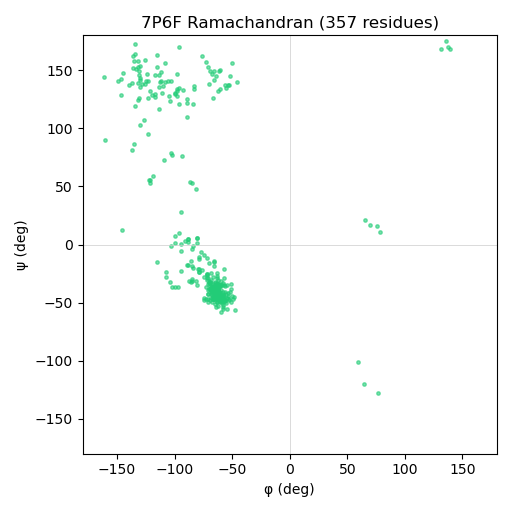.694 57.659 1.000 32.539 95 PRO AAA N 1
ATOM 696 C CA . PRO A 1 98 ? 35.953 17.399 56.372 1.000 32.642 95 PRO AAA CA 1
ATOM 697 C C . PRO A 1 98 ? 35.197 16.770 55.204 1.000 33.211 95 PRO AAA C 1
ATOM 698 O O . PRO A 1 98 ? 34.767 17.501 54.333 1.000 33.311 95 PRO AAA O 1
ATOM 702 N N A GLU A 1 99 ? 34.991 15.456 55.251 0.500 34.195 96 GLU AAA N 1
ATOM 703 N N B GLU A 1 99 ? 35.024 15.445 55.220 0.500 33.876 96 GLU AAA N 1
ATOM 704 C CA A GLU A 1 99 ? 34.366 14.694 54.142 0.500 36.079 96 GLU AAA CA 1
ATOM 705 C CA B GLU A 1 99 ? 34.343 14.690 54.129 0.500 35.476 96 GLU AAA CA 1
ATOM 706 C C A GLU A 1 99 ? 32.840 14.645 54.318 0.500 35.191 96 GLU AAA C 1
ATOM 707 C C B GLU A 1 99 ? 32.819 14.857 54.253 0.500 34.409 96 GLU AAA C 1
ATOM 708 O O A GLU A 1 99 ? 32.158 14.176 53.352 0.500 33.858 96 GLU AAA O 1
ATOM 709 O O B GLU A 1 99 ? 32.115 14.761 53.217 0.500 31.570 96 GLU AAA O 1
ATOM 720 N N . GLN A 1 100 ? 32.323 15.133 55.457 1.000 33.031 97 GLN AAA N 1
ATOM 721 C CA . GLN A 1 100 ? 30.857 15.105 55.768 1.000 33.585 97 GLN AAA CA 1
ATOM 722 C C . GLN A 1 100 ? 30.305 16.506 55.958 1.000 33.041 97 GLN AAA C 1
ATOM 723 O O . GLN A 1 100 ? 29.058 16.704 55.761 1.000 35.514 97 GLN AAA O 1
ATOM 729 N N . ILE A 1 101 ? 31.119 17.475 56.346 1.000 31.174 98 ILE AAA N 1
ATOM 730 C CA . ILE A 1 101 ? 30.557 18.775 56.797 1.000 32.057 98 ILE AAA CA 1
ATOM 731 C C . ILE A 1 101 ? 31.293 19.881 56.086 1.000 35.207 98 ILE AAA C 1
ATOM 732 O O . ILE A 1 101 ? 32.553 19.898 56.176 1.000 34.009 98 ILE AAA O 1
ATOM 737 N N . VAL A 1 102 ? 30.543 20.746 55.427 1.000 33.338 99 VAL AAA N 1
ATOM 738 C CA . VAL A 1 102 ? 31.112 21.903 54.706 1.000 34.525 99 VAL AAA CA 1
ATOM 739 C C . VAL A 1 102 ? 30.538 23.187 55.290 1.000 34.006 99 VAL AAA C 1
ATOM 740 O O . VAL A 1 102 ? 29.284 23.306 55.355 1.000 37.339 99 VAL AAA O 1
ATOM 744 N N . LEU A 1 103 ? 31.421 24.116 55.634 1.000 32.661 100 LEU AAA N 1
ATOM 745 C CA . LEU A 1 103 ? 31.035 25.473 56.055 1.000 33.019 100 LEU AAA CA 1
ATOM 746 C C . LEU A 1 103 ? 31.037 26.372 54.816 1.000 36.157 100 LEU AAA C 1
ATOM 747 O O . LEU A 1 103 ? 32.019 26.320 54.058 1.000 35.254 100 LEU AAA O 1
ATOM 752 N N . ARG A 1 104 ? 29.982 27.150 54.646 1.000 36.756 101 ARG AAA N 1
ATOM 753 C CA . ARG A 1 104 ? 29.797 28.080 53.520 1.000 42.080 101 ARG AAA CA 1
ATOM 754 C C . ARG A 1 104 ? 29.269 29.423 54.056 1.000 40.707 101 ARG AAA C 1
ATOM 755 O O . ARG A 1 104 ? 28.044 29.668 54.082 1.000 39.177 101 ARG AAA O 1
ATOM 763 N N . THR A 1 105 ? 30.166 30.302 54.465 1.000 39.301 102 THR AAA N 1
ATOM 764 C CA . THR A 1 105 ? 29.841 31.686 54.889 1.000 43.803 102 THR AAA CA 1
ATOM 765 C C . THR A 1 105 ? 29.572 32.556 53.668 1.000 47.357 102 THR AAA C 1
ATOM 766 O O . THR A 1 105 ? 28.977 33.602 53.849 1.000 51.035 102 THR AAA O 1
ATOM 770 N N . THR A 1 106 ? 30.069 32.180 52.493 1.000 47.502 103 THR AAA N 1
ATOM 771 C CA . THR A 1 106 ? 30.050 33.049 51.292 1.000 52.334 103 THR AAA CA 1
ATOM 772 C C . THR A 1 106 ? 28.602 33.296 50.844 1.000 54.826 103 THR AAA C 1
ATOM 773 O O . THR A 1 106 ? 27.819 32.350 50.833 1.000 53.134 103 THR AAA O 1
ATOM 777 N N . LYS A 1 107 ? 28.286 34.507 50.395 1.000 65.147 104 LYS AAA N 1
ATOM 778 C CA . LYS A 1 107 ? 26.994 34.855 49.738 1.000 67.758 104 LYS AAA CA 1
ATOM 779 C C . LYS A 1 107 ? 26.896 34.172 48.372 1.000 69.670 104 LYS AAA C 1
ATOM 780 O O . LYS A 1 107 ? 25.808 33.695 48.018 1.000 79.063 104 LYS AAA O 1
ATOM 786 N N . TRP A 1 108 ? 28.011 34.103 47.656 1.000 70.366 105 TRP AAA N 1
ATOM 787 C CA . TRP A 1 108 ? 28.146 33.545 46.284 1.000 70.626 105 TRP AAA CA 1
ATOM 788 C C . TRP A 1 108 ? 27.419 32.194 46.142 1.000 70.991 105 TRP AAA C 1
ATOM 789 O O . TRP A 1 108 ? 27.543 31.351 47.058 1.000 65.653 105 TRP AAA O 1
ATOM 800 N N . ARG A 1 109 ? 26.742 31.983 44.998 1.000 74.180 106 ARG AAA N 1
ATOM 801 C CA . ARG A 1 109 ? 26.059 30.710 44.608 1.000 77.330 106 ARG AAA CA 1
ATOM 802 C C . ARG A 1 109 ? 26.175 30.500 43.086 1.000 81.349 106 ARG AAA C 1
ATOM 803 O O . ARG A 1 109 ? 26.180 31.507 42.334 1.000 76.132 106 ARG AAA O 1
ATOM 811 N N . SER A 1 110 ? 26.247 29.233 42.661 1.000 85.312 107 SER AAA N 1
ATOM 812 C CA . SER A 1 110 ? 26.035 28.776 41.261 1.000 90.019 107 SER AAA CA 1
ATOM 813 C C . SER A 1 110 ? 24.545 28.446 41.050 1.000 85.996 107 SER AAA C 1
ATOM 814 O O . SER A 1 110 ? 24.019 28.509 39.937 1.000 89.766 107 SER AAA O 1
ATOM 817 N N . ARG B 1 7 ? 23.081 2.059 68.985 1.000 85.266 4 ARG BBB N 1
ATOM 818 C CA . ARG B 1 7 ? 22.578 1.585 70.311 1.000 85.770 4 ARG BBB CA 1
ATOM 819 C C . ARG B 1 7 ? 21.393 2.464 70.727 1.000 80.912 4 ARG BBB C 1
ATOM 820 O O . ARG B 1 7 ? 20.254 1.970 70.593 1.000 75.016 4 ARG BBB O 1
ATOM 828 N N . ALA B 1 8 ? 21.643 3.700 71.196 1.000 69.664 5 ALA BBB N 1
ATOM 829 C CA . ALA B 1 8 ? 20.613 4.606 71.773 1.000 65.445 5 ALA BBB CA 1
ATOM 830 C C . ALA B 1 8 ? 19.768 5.226 70.645 1.000 60.909 5 ALA BBB C 1
ATOM 831 O O . ALA B 1 8 ? 20.199 5.196 69.470 1.000 59.829 5 ALA BBB O 1
ATOM 833 N N . LEU B 1 9 ? 18.595 5.756 70.996 1.000 59.173 6 LEU BBB N 1
ATOM 834 C CA . LEU B 1 9 ? 17.780 6.622 70.103 1.000 62.855 6 LEU BBB CA 1
ATOM 835 C C . LEU B 1 9 ? 18.651 7.766 69.559 1.000 64.190 6 LEU BBB C 1
ATOM 836 O O . LEU B 1 9 ? 19.503 8.302 70.272 1.000 58.129 6 LEU BBB O 1
ATOM 841 N N . PRO B 1 10 ? 18.430 8.204 68.293 1.000 63.400 7 PRO BBB N 1
ATOM 842 C CA . PRO B 1 10 ? 19.185 9.303 67.699 1.000 57.981 7 PRO BBB CA 1
ATOM 843 C C . PRO B 1 10 ? 19.192 10.548 68.595 1.000 52.577 7 PRO BBB C 1
ATOM 844 O O . PRO B 1 10 ? 20.223 11.138 68.703 1.000 48.281 7 PRO BBB O 1
ATOM 848 N N . ALA B 1 11 ? 18.065 10.903 69.225 1.000 49.172 8 ALA BBB N 1
ATOM 849 C CA . ALA B 1 11 ? 17.963 12.082 70.119 1.000 49.153 8 ALA BBB CA 1
ATOM 850 C C . ALA B 1 11 ? 18.940 11.922 71.304 1.000 46.836 8 ALA BBB C 1
ATOM 851 O O . ALA B 1 11 ? 19.518 12.932 71.721 1.000 41.984 8 ALA BBB O 1
ATOM 853 N N . ASP B 1 12 ? 19.160 10.700 71.796 1.000 44.086 9 ASP BBB N 1
ATOM 854 C CA . ASP B 1 12 ? 20.063 10.450 72.945 1.000 44.446 9 ASP BBB CA 1
ATOM 855 C C . ASP B 1 12 ? 21.517 10.436 72.435 1.000 42.057 9 ASP BBB C 1
ATOM 856 O O . ASP B 1 12 ? 22.352 10.949 73.136 1.000 38.155 9 ASP BBB O 1
ATOM 861 N N . GLU B 1 13 ? 21.787 9.945 71.228 1.000 39.777 10 GLU BBB N 1
ATOM 862 C CA . GLU B 1 13 ? 23.155 9.994 70.661 1.000 38.089 10 GLU BBB CA 1
ATOM 863 C C . GLU B 1 13 ? 23.512 11.454 70.383 1.000 36.009 10 GLU BBB C 1
ATOM 864 O O . GLU B 1 13 ? 24.684 11.817 70.634 1.000 31.693 10 GLU BBB O 1
ATOM 870 N N . GLU B 1 14 ? 22.540 12.264 69.964 1.000 33.371 11 GLU BBB N 1
ATOM 871 C CA . GLU B 1 14 ? 22.734 13.717 69.728 1.000 33.366 11 GLU BBB CA 1
ATOM 872 C C . GLU B 1 14 ? 23.110 14.364 71.074 1.000 32.676 11 GLU BBB C 1
ATOM 873 O O . GLU B 1 14 ? 24.129 15.167 71.133 1.000 30.466 11 GLU BBB O 1
ATOM 879 N N . ALA B 1 15 ? 22.294 14.125 72.119 1.000 29.409 12 ALA BBB N 1
ATOM 880 C CA . ALA B 1 15 ? 22.541 14.698 73.461 1.000 28.309 12 ALA BBB CA 1
ATOM 881 C C . ALA B 1 15 ? 23.941 14.321 73.936 1.000 26.952 12 ALA BBB C 1
ATOM 882 O O . ALA B 1 15 ? 24.636 15.223 74.396 1.000 27.517 12 ALA BBB O 1
ATOM 884 N N A SER B 1 16 ? 24.348 13.036 73.862 0.500 26.658 13 SER BBB N 1
ATOM 885 N N B SER B 1 16 ? 24.319 13.036 73.887 0.500 27.619 13 SER BBB N 1
ATOM 886 C CA A SER B 1 16 ? 25.661 12.572 74.403 0.500 26.168 13 SER BBB CA 1
ATOM 887 C CA B SER B 1 16 ? 25.649 12.592 74.379 0.500 27.674 13 SER BBB CA 1
ATOM 888 C C A SER B 1 16 ? 26.848 13.142 73.590 0.500 25.446 13 SER BBB C 1
ATOM 889 C C B SER B 1 16 ? 26.764 13.320 73.617 0.500 26.639 13 SER BBB C 1
ATOM 890 O O A SER B 1 16 ? 27.932 13.344 74.181 0.500 23.942 13 SER BBB O 1
ATOM 891 O O B SER B 1 16 ? 27.654 13.872 74.286 0.500 25.926 13 SER BBB O 1
ATOM 896 N N . ALA B 1 17 ? 26.686 13.360 72.279 1.000 25.498 14 ALA BBB N 1
ATOM 897 C CA . ALA B 1 17 ? 27.698 14.008 71.426 1.000 26.086 14 ALA BBB CA 1
ATOM 898 C C . ALA B 1 17 ? 27.863 15.471 71.842 1.000 24.437 14 ALA BBB C 1
ATOM 899 O O . ALA B 1 17 ? 29.015 15.929 71.914 1.000 24.251 14 ALA BBB O 1
ATOM 901 N N . PHE B 1 18 ? 26.776 16.169 72.160 1.000 23.913 15 PHE BBB N 1
ATOM 902 C CA . PHE B 1 18 ? 26.838 17.612 72.525 1.000 24.284 15 PHE BBB CA 1
ATOM 903 C C . PHE B 1 18 ? 27.473 17.805 73.911 1.000 25.390 15 PHE BBB C 1
ATOM 904 O O . PHE B 1 18 ? 28.291 18.728 74.072 1.000 25.114 15 PHE BBB O 1
ATOM 912 N N A ARG B 1 19 ? 27.219 16.901 74.857 0.500 25.613 16 ARG BBB N 1
ATOM 913 N N B ARG B 1 19 ? 27.149 16.923 74.859 0.500 25.804 16 ARG BBB N 1
ATOM 914 C CA A ARG B 1 19 ? 27.860 16.959 76.191 0.500 26.907 16 ARG BBB CA 1
ATOM 915 C CA B ARG B 1 19 ? 27.822 16.822 76.176 0.500 27.138 16 ARG BBB CA 1
ATOM 916 C C A ARG B 1 19 ? 29.339 16.565 76.068 0.500 25.558 16 ARG BBB C 1
ATOM 917 C C B ARG B 1 19 ? 29.330 16.675 75.951 0.500 25.860 16 ARG BBB C 1
ATOM 918 O O A ARG B 1 19 ? 30.113 17.044 76.873 0.500 24.679 16 ARG BBB O 1
ATOM 919 O O B ARG B 1 19 ? 30.101 17.482 76.505 0.500 25.648 16 ARG BBB O 1
ATOM 934 N N . ALA B 1 20 ? 29.708 15.707 75.109 1.000 25.489 17 ALA BBB N 1
ATOM 935 C CA . ALA B 1 20 ? 31.129 15.330 74.877 1.000 25.628 17 ALA BBB CA 1
ATOM 936 C C . ALA B 1 20 ? 31.882 16.511 74.240 1.000 25.671 17 ALA BBB C 1
ATOM 937 O O . ALA B 1 20 ? 32.979 16.852 74.726 1.000 25.644 17 ALA BBB O 1
ATOM 939 N N . VAL B 1 21 ? 31.337 17.145 73.200 1.000 25.750 18 VAL BBB N 1
ATOM 940 C CA . VAL B 1 21 ? 32.047 18.270 72.510 1.000 27.414 18 VAL BBB CA 1
ATOM 941 C C . VAL B 1 21 ? 31.885 19.585 73.287 1.000 26.413 18 VAL BBB C 1
ATOM 942 O O . VAL B 1 21 ? 32.507 20.571 72.875 1.000 27.356 18 VAL BBB O 1
ATOM 946 N N . ALA B 1 22 ? 31.197 19.581 74.441 1.000 27.015 19 ALA BBB N 1
ATOM 947 C CA . ALA B 1 22 ? 31.054 20.772 75.295 1.000 26.587 19 ALA BBB CA 1
ATOM 948 C C . ALA B 1 22 ? 32.432 21.228 75.809 1.000 28.159 19 ALA BBB C 1
ATOM 949 O O . ALA B 1 22 ? 32.573 22.439 76.110 1.000 27.273 19 ALA BBB O 1
ATOM 951 N N . ASP B 1 23 ? 33.367 20.294 75.988 1.000 27.717 20 ASP BBB N 1
ATOM 952 C CA . ASP B 1 23 ? 34.628 20.511 76.721 1.000 26.054 20 ASP BBB CA 1
ATOM 953 C C . ASP B 1 23 ? 35.748 20.807 75.731 1.000 26.833 20 ASP BBB C 1
ATOM 954 O O . ASP B 1 23 ? 35.925 20.087 74.777 1.000 26.253 20 ASP BBB O 1
ATOM 959 N N . PRO B 1 24 ? 36.585 21.829 75.964 1.000 27.214 21 PRO BBB N 1
ATOM 960 C CA . PRO B 1 24 ? 37.671 22.170 75.048 1.000 28.309 21 PRO BBB CA 1
ATOM 961 C C . PRO B 1 24 ? 38.773 21.106 74.955 1.000 28.407 21 PRO BBB C 1
ATOM 962 O O . PRO B 1 24 ? 39.254 20.868 73.833 1.000 26.278 21 PRO BBB O 1
ATOM 966 N N . THR B 1 25 ? 39.072 20.407 76.047 1.000 26.296 22 THR BBB N 1
ATOM 967 C CA . THR B 1 25 ? 40.043 19.299 76.000 1.000 26.401 22 THR BBB CA 1
ATOM 968 C C . THR B 1 25 ? 39.514 18.201 75.069 1.000 26.859 22 THR BBB C 1
ATOM 969 O O . THR B 1 25 ? 40.273 17.711 74.191 1.000 26.247 22 THR BBB O 1
ATOM 973 N N . ARG B 1 26 ? 38.242 17.817 75.193 1.000 25.048 23 ARG BBB N 1
ATOM 974 C CA . ARG B 1 26 ? 37.685 16.796 74.294 1.000 24.462 23 ARG BBB CA 1
ATOM 975 C C . ARG B 1 26 ? 37.672 17.269 72.835 1.000 24.196 23 ARG BBB C 1
ATOM 976 O O . ARG B 1 26 ? 37.981 16.447 71.967 1.000 25.347 23 ARG BBB O 1
ATOM 984 N N . ARG B 1 27 ? 37.344 18.526 72.543 1.000 23.806 24 ARG BBB N 1
ATOM 985 C CA . ARG B 1 27 ? 37.408 18.975 71.139 1.000 24.345 24 ARG BBB CA 1
ATOM 986 C C . ARG B 1 27 ? 38.865 18.875 70.628 1.000 25.941 24 ARG BBB C 1
ATOM 987 O O . ARG B 1 27 ? 39.069 18.430 69.485 1.000 26.090 24 ARG BBB O 1
ATOM 995 N N . GLN B 1 28 ? 39.845 19.252 71.447 1.000 27.083 25 GLN BBB N 1
ATOM 996 C CA . GLN B 1 28 ? 41.266 19.220 71.016 1.000 28.804 25 GLN BBB CA 1
ATOM 997 C C . GLN B 1 28 ? 41.667 17.771 70.788 1.000 28.946 25 GLN BBB C 1
ATOM 998 O O . GLN B 1 28 ? 42.387 17.488 69.787 1.000 31.028 25 GLN BBB O 1
ATOM 1004 N N . ILE B 1 29 ? 41.258 16.858 71.663 1.000 27.806 26 ILE BBB N 1
ATOM 1005 C CA . ILE B 1 29 ? 41.583 15.426 71.420 1.000 26.871 26 ILE BBB CA 1
ATOM 1006 C C . ILE B 1 29 ? 41.046 15.001 70.047 1.000 27.149 26 ILE BBB C 1
ATOM 1007 O O . ILE B 1 29 ? 41.744 14.307 69.343 1.000 24.582 26 ILE BBB O 1
ATOM 1012 N N . LEU B 1 30 ? 39.778 15.328 69.740 1.000 25.783 27 LEU BBB N 1
ATOM 1013 C CA . LEU B 1 30 ? 39.156 14.929 68.453 1.000 26.994 27 LEU BBB CA 1
ATOM 1014 C C . LEU B 1 30 ? 39.936 15.522 67.289 1.000 25.424 27 LEU BBB C 1
ATOM 1015 O O . LEU B 1 30 ? 40.194 14.814 66.261 1.000 26.615 27 LEU BBB O 1
ATOM 1020 N N . GLU B 1 31 ? 40.348 16.757 67.434 1.000 26.965 28 GLU BBB N 1
ATOM 1021 C CA . GLU B 1 31 ? 41.180 17.405 66.395 1.000 29.913 28 GLU BBB CA 1
ATOM 1022 C C . GLU B 1 31 ? 42.533 16.685 66.259 1.000 30.379 28 GLU BBB C 1
ATOM 1023 O O . GLU B 1 31 ? 42.956 16.391 65.116 1.000 29.510 28 GLU BBB O 1
ATOM 1029 N N . ASP B 1 32 ? 43.130 16.289 67.353 1.000 29.553 29 ASP BBB N 1
ATOM 1030 C CA . ASP B 1 32 ? 44.437 15.580 67.304 1.000 31.661 29 ASP BBB CA 1
ATOM 1031 C C . ASP B 1 32 ? 44.293 14.223 66.611 1.000 32.602 29 ASP BBB C 1
ATOM 1032 O O . ASP B 1 32 ? 45.266 13.796 65.950 1.000 32.681 29 ASP BBB O 1
ATOM 1037 N N . LEU B 1 33 ? 43.161 13.546 66.791 1.000 30.593 30 LEU BBB N 1
ATOM 1038 C CA . LEU B 1 33 ? 42.911 12.208 66.203 1.000 31.328 30 LEU BBB CA 1
ATOM 1039 C C . LEU B 1 33 ? 42.622 12.251 64.703 1.000 33.415 30 LEU BBB C 1
ATOM 1040 O O . LEU B 1 33 ? 42.630 11.193 64.091 1.000 35.261 30 LEU BBB O 1
ATOM 1045 N N A ARG B 1 34 ? 42.360 13.439 64.163 0.500 34.352 31 ARG BBB N 1
ATOM 1046 N N B ARG B 1 34 ? 42.340 13.423 64.141 0.500 35.120 31 ARG BBB N 1
ATOM 1047 C CA A ARG B 1 34 ? 42.076 13.693 62.724 0.500 37.686 31 ARG BBB CA 1
ATOM 1048 C CA B ARG B 1 34 ? 42.053 13.571 62.689 0.500 39.092 31 ARG BBB CA 1
ATOM 1049 C C A ARG B 1 34 ? 43.188 13.084 61.868 0.500 39.728 31 ARG BBB C 1
ATOM 1050 C C B ARG B 1 34 ? 43.192 12.911 61.911 0.500 40.354 31 ARG BBB C 1
ATOM 1051 O O A ARG B 1 34 ? 42.866 12.557 60.814 0.500 41.015 31 ARG BBB O 1
ATOM 1052 O O B ARG B 1 34 ? 42.905 12.128 61.004 0.500 40.484 31 ARG BBB O 1
ATOM 1067 N N . GLY B 1 35 ? 44.439 13.117 62.349 1.000 40.844 32 GLY BBB N 1
ATOM 1068 C CA . GLY B 1 35 ? 45.631 12.631 61.636 1.000 43.764 32 GLY BBB CA 1
ATOM 1069 C C . GLY B 1 35 ? 45.859 11.128 61.702 1.000 43.224 32 GLY BBB C 1
ATOM 1070 O O . GLY B 1 35 ? 46.776 10.661 61.047 1.000 45.587 32 GLY BBB O 1
ATOM 1071 N N . GLY B 1 36 ? 45.137 10.417 62.549 1.000 41.206 33 GLY BBB N 1
ATOM 1072 C CA . GLY B 1 36 ? 45.172 8.957 62.648 1.000 39.624 33 GLY BBB CA 1
ATOM 1073 C C . GLY B 1 36 ? 45.210 8.536 64.090 1.000 39.812 33 GLY BBB C 1
ATOM 1074 O O . GLY B 1 36 ? 45.349 9.413 64.990 1.000 37.760 33 GLY BBB O 1
ATOM 1075 N N . GLU B 1 37 ? 45.134 7.223 64.276 1.000 39.324 34 GLU BBB N 1
ATOM 1076 C CA . GLU B 1 37 ? 45.034 6.540 65.577 1.000 40.169 34 GLU BBB CA 1
ATOM 1077 C C . GLU B 1 37 ? 46.162 7.017 66.504 1.000 39.850 34 GLU BBB C 1
ATOM 1078 O O . GLU B 1 37 ? 47.299 7.231 66.043 1.000 37.918 34 GLU BBB O 1
ATOM 1084 N N . LEU B 1 38 ? 45.858 7.270 67.769 1.000 37.381 35 LEU BBB N 1
ATOM 1085 C CA . LEU B 1 38 ? 46.910 7.570 68.749 1.000 36.226 35 LEU BBB CA 1
ATOM 1086 C C . LEU B 1 38 ? 46.683 6.716 69.971 1.000 36.218 35 LEU BBB C 1
ATOM 1087 O O . LEU B 1 38 ? 45.535 6.535 70.371 1.000 34.730 35 LEU BBB O 1
ATOM 1092 N N . ALA B 1 39 ? 47.773 6.312 70.581 1.000 34.146 36 ALA BBB N 1
ATOM 1093 C CA . ALA B 1 39 ? 47.803 5.613 71.879 1.000 36.325 36 ALA BBB CA 1
ATOM 1094 C C . ALA B 1 39 ? 47.384 6.583 72.981 1.000 34.800 36 ALA BBB C 1
ATOM 1095 O O . ALA B 1 39 ? 47.617 7.818 72.851 1.000 33.628 36 ALA BBB O 1
ATOM 1097 N N . ALA B 1 40 ? 46.765 6.033 74.026 1.000 33.257 37 ALA BBB N 1
ATOM 1098 C CA . ALA B 1 40 ? 46.300 6.760 75.217 1.000 34.458 37 ALA BBB CA 1
ATOM 1099 C C . ALA B 1 40 ? 47.447 7.621 75.717 1.000 35.807 37 ALA BBB C 1
ATOM 1100 O O . ALA B 1 40 ? 47.244 8.800 76.006 1.000 37.254 37 ALA BBB O 1
ATOM 1102 N N . GLY B 1 41 ? 48.625 7.015 75.805 1.000 36.095 38 GLY BBB N 1
ATOM 1103 C CA . GLY B 1 41 ? 49.834 7.639 76.347 1.000 35.642 38 GLY BBB CA 1
ATOM 1104 C C . GLY B 1 41 ? 50.264 8.798 75.497 1.000 33.800 38 GLY BBB C 1
ATOM 1105 O O . GLY B 1 41 ? 50.656 9.808 76.065 1.000 34.879 38 GLY BBB O 1
ATOM 1106 N N . GLU B 1 42 ? 50.143 8.689 74.177 1.000 34.185 39 GLU BBB N 1
ATOM 1107 C CA . GLU B 1 42 ? 50.491 9.824 73.288 1.000 33.553 39 GLU BBB CA 1
ATOM 1108 C C . GLU B 1 42 ? 49.479 10.967 73.490 1.000 34.697 39 GLU BBB C 1
ATOM 1109 O O . GLU B 1 42 ? 49.893 12.156 73.507 1.000 32.627 39 GLU BBB O 1
ATOM 1115 N N . ILE B 1 43 ? 48.190 10.629 73.594 1.000 30.042 40 ILE BBB N 1
ATOM 1116 C CA . ILE B 1 43 ? 47.140 11.658 73.832 1.000 30.957 40 ILE BBB CA 1
ATOM 1117 C C . ILE B 1 43 ? 47.463 12.366 75.150 1.000 30.050 40 ILE BBB C 1
ATOM 1118 O O . ILE B 1 43 ? 47.490 13.615 75.168 1.000 31.967 40 ILE BBB O 1
ATOM 1123 N N . ALA B 1 44 ? 47.788 11.617 76.192 1.000 29.772 41 ALA BBB N 1
ATOM 1124 C CA . ALA B 1 44 ? 48.085 12.178 77.519 1.000 32.883 41 ALA BBB CA 1
ATOM 1125 C C . ALA B 1 44 ? 49.294 13.125 77.418 1.000 34.422 41 ALA BBB C 1
ATOM 1126 O O . ALA B 1 44 ? 49.209 14.216 78.005 1.000 35.725 41 ALA BBB O 1
ATOM 1128 N N . GLY B 1 45 ? 50.277 12.832 76.561 1.000 32.904 42 GLY BBB N 1
ATOM 1129 C CA . GLY B 1 45 ? 51.477 13.690 76.429 1.000 34.313 42 GLY BBB CA 1
ATOM 1130 C C . GLY B 1 45 ? 51.202 15.017 75.734 1.000 35.314 42 GLY BBB C 1
ATOM 1131 O O . GLY B 1 45 ? 52.097 15.915 75.796 1.000 33.796 42 GLY BBB O 1
ATOM 1132 N N . ARG B 1 46 ? 50.018 15.183 75.108 1.000 34.708 43 ARG BBB N 1
ATOM 1133 C CA . ARG B 1 46 ? 49.658 16.409 74.356 1.000 35.454 43 ARG BBB CA 1
ATOM 1134 C C . ARG B 1 46 ? 48.942 17.440 75.230 1.000 34.997 43 ARG BBB C 1
ATOM 1135 O O . ARG B 1 46 ? 48.571 18.487 74.702 1.000 34.669 43 ARG BBB O 1
ATOM 1143 N N . PHE B 1 47 ? 48.775 17.168 76.517 1.000 34.474 44 PHE BBB N 1
ATOM 1144 C CA . PHE B 1 47 ? 47.984 18.024 77.438 1.000 35.469 44 PHE BBB CA 1
ATOM 1145 C C . PHE B 1 47 ? 48.670 18.141 78.795 1.000 39.225 44 PHE BBB C 1
ATOM 1146 O O . PHE B 1 47 ? 48.978 17.136 79.389 1.000 37.795 44 PHE BBB O 1
ATOM 1154 N N . PRO B 1 48 ? 48.702 19.357 79.389 1.000 49.609 45 PRO BBB N 1
ATOM 1155 C CA . PRO B 1 48 ? 49.222 19.600 80.750 1.000 53.074 45 PRO BBB CA 1
ATOM 1156 C C . PRO B 1 48 ? 48.151 19.352 81.836 1.000 53.764 45 PRO BBB C 1
ATOM 1157 O O . PRO B 1 48 ? 47.829 20.195 82.626 1.000 53.968 45 PRO BBB O 1
ATOM 1161 N N . ILE B 1 49 ? 47.554 18.182 81.789 1.000 51.679 46 ILE BBB N 1
ATOM 1162 C CA . ILE B 1 49 ? 46.557 17.750 82.790 1.000 51.016 46 ILE BBB CA 1
ATOM 1163 C C . ILE B 1 49 ? 46.899 16.306 83.080 1.000 50.466 46 ILE BBB C 1
ATOM 1164 O O . ILE B 1 49 ? 47.535 15.663 82.184 1.000 52.461 46 ILE BBB O 1
ATOM 1169 N N A SER B 1 50 ? 46.468 15.814 84.244 0.500 47.679 47 SER BBB N 1
ATOM 1170 N N B SER B 1 50 ? 46.458 15.818 84.246 0.500 45.795 47 SER BBB N 1
ATOM 1171 C CA A SER B 1 50 ? 46.783 14.480 84.811 0.500 49.417 47 SER BBB CA 1
ATOM 1172 C CA B SER B 1 50 ? 46.755 14.476 84.798 0.500 46.377 47 SER BBB CA 1
ATOM 1173 C C A SER B 1 50 ? 46.309 13.354 83.897 0.500 50.205 47 SER BBB C 1
ATOM 1174 C C B SER B 1 50 ? 46.400 13.383 83.788 0.500 47.693 47 SER BBB C 1
ATOM 1175 O O A SER B 1 50 ? 45.331 13.541 83.159 0.500 48.146 47 SER BBB O 1
ATOM 1176 O O B SER B 1 50 ? 45.692 13.638 82.800 0.500 42.631 47 SER BBB O 1
ATOM 1181 N N . ALA B 1 51 ? 47.002 12.212 83.975 1.000 53.495 48 ALA BBB N 1
ATOM 1182 C CA . ALA B 1 51 ? 46.705 10.994 83.178 1.000 56.526 48 ALA BBB CA 1
ATOM 1183 C C . ALA B 1 51 ? 45.269 10.572 83.487 1.000 55.067 48 ALA BBB C 1
ATOM 1184 O O . ALA B 1 51 ? 44.499 10.357 82.549 1.000 47.012 48 ALA BBB O 1
ATOM 1186 N N . PRO B 1 52 ? 44.846 10.534 84.786 1.000 54.482 49 PRO BBB N 1
ATOM 1187 C CA . PRO B 1 52 ? 43.468 10.212 85.144 1.000 49.518 49 PRO BBB CA 1
ATOM 1188 C C . PRO B 1 52 ? 42.467 11.160 84.469 1.000 42.144 49 PRO BBB C 1
ATOM 1189 O O . PRO B 1 52 ? 41.429 10.673 84.087 1.000 34.042 49 PRO BBB O 1
ATOM 1193 N N A SER B 1 53 ? 42.793 12.458 84.334 0.500 39.683 50 SER BBB N 1
ATOM 1194 N N B SER B 1 53 ? 42.800 12.455 84.333 0.500 39.187 50 SER BBB N 1
ATOM 1195 C CA A SER B 1 53 ? 41.893 13.438 83.651 0.500 37.351 50 SER BBB CA 1
ATOM 1196 C CA B SER B 1 53 ? 41.915 13.456 83.660 0.500 36.687 50 SER BBB CA 1
ATOM 1197 C C A SER B 1 53 ? 41.768 13.136 82.149 0.500 34.252 50 SER BBB C 1
ATOM 1198 C C B SER B 1 53 ? 41.780 13.173 82.152 0.500 33.870 50 SER BBB C 1
ATOM 1199 O O A SER B 1 53 ? 40.624 13.112 81.634 0.500 31.540 50 SER BBB O 1
ATOM 1200 O O B SER B 1 53 ? 40.633 13.167 81.645 0.500 31.335 50 SER BBB O 1
ATOM 1205 N N . ILE B 1 54 ? 42.879 12.849 81.475 1.000 32.227 51 ILE BBB N 1
ATOM 1206 C CA . ILE B 1 54 ? 42.826 12.405 80.053 1.000 32.943 51 ILE BBB CA 1
ATOM 1207 C C . ILE B 1 54 ? 42.062 11.080 79.943 1.000 31.884 51 ILE BBB C 1
ATOM 1208 O O . ILE B 1 54 ? 41.195 10.991 79.029 1.000 29.215 51 ILE BBB O 1
ATOM 1213 N N . SER B 1 55 ? 42.216 10.120 80.871 1.000 31.502 52 SER BBB N 1
ATOM 1214 C CA . SER B 1 55 ? 41.437 8.853 80.740 1.000 33.140 52 SER BBB CA 1
ATOM 1215 C C . SER B 1 55 ? 39.964 9.207 80.848 1.000 29.922 52 SER BBB C 1
ATOM 1216 O O . SER B 1 55 ? 39.157 8.609 80.147 1.000 30.364 52 SER BBB O 1
ATOM 1219 N N . ARG B 1 56 ? 39.637 10.150 81.720 1.000 29.816 53 ARG BBB N 1
ATOM 1220 C CA . ARG B 1 56 ? 38.227 10.486 82.001 1.000 29.872 53 ARG BBB CA 1
ATOM 1221 C C . ARG B 1 56 ? 37.629 11.107 80.729 1.000 27.581 53 ARG BBB C 1
ATOM 1222 O O . ARG B 1 56 ? 36.495 10.821 80.406 1.000 27.612 53 ARG BBB O 1
ATOM 1230 N N . HIS B 1 57 ? 38.328 12.041 80.126 1.000 28.143 54 HIS BBB N 1
ATOM 1231 C CA . HIS B 1 57 ? 37.915 12.709 78.857 1.000 28.578 54 HIS BBB CA 1
ATOM 1232 C C . HIS B 1 57 ? 37.765 11.660 77.767 1.000 27.908 54 HIS BBB C 1
ATOM 1233 O O . HIS B 1 57 ? 36.769 11.657 77.031 1.000 29.239 54 HIS BBB O 1
ATOM 1240 N N . LEU B 1 58 ? 38.717 10.737 77.675 1.000 29.350 55 LEU BBB N 1
ATOM 1241 C CA . LEU B 1 58 ? 38.637 9.696 76.632 1.000 27.617 55 LEU BBB CA 1
ATOM 1242 C C . LEU B 1 58 ? 37.413 8.820 76.922 1.000 27.631 55 LEU BBB C 1
ATOM 1243 O O . LEU B 1 58 ? 36.757 8.407 75.968 1.000 26.004 55 LEU BBB O 1
ATOM 1248 N N . GLY B 1 59 ? 37.094 8.559 78.184 1.000 27.365 56 GLY BBB N 1
ATOM 1249 C CA . GLY B 1 59 ? 35.950 7.673 78.479 1.000 28.621 56 GLY BBB CA 1
ATOM 1250 C C . GLY B 1 59 ? 34.663 8.372 78.094 1.000 27.445 56 GLY BBB C 1
ATOM 1251 O O . GLY B 1 59 ? 33.746 7.698 77.627 1.000 26.899 56 GLY BBB O 1
ATOM 1252 N N . VAL B 1 60 ? 34.608 9.703 78.236 1.000 26.751 57 VAL BBB N 1
ATOM 1253 C CA . VAL B 1 60 ? 33.410 10.484 77.831 1.000 27.106 57 VAL BBB CA 1
ATOM 1254 C C . VAL B 1 60 ? 33.252 10.413 76.305 1.000 27.812 57 VAL BBB C 1
ATOM 1255 O O . VAL B 1 60 ? 32.103 10.142 75.822 1.000 26.290 57 VAL BBB O 1
ATOM 1259 N N . LEU B 1 61 ? 34.337 10.589 75.561 1.000 26.665 58 LEU BBB N 1
ATOM 1260 C CA . LEU B 1 61 ? 34.299 10.526 74.077 1.000 27.353 58 LEU BBB CA 1
ATOM 1261 C C . LEU B 1 61 ? 33.893 9.116 73.662 1.000 27.117 58 LEU BBB C 1
ATOM 1262 O O . LEU B 1 61 ? 33.067 8.977 72.742 1.000 28.051 58 LEU BBB O 1
ATOM 1267 N N . LYS B 1 62 ? 34.408 8.103 74.343 1.000 29.229 59 LYS BBB N 1
ATOM 1268 C CA . LYS B 1 62 ? 34.050 6.712 73.985 1.000 31.659 59 LYS BBB CA 1
ATOM 1269 C C . LYS B 1 62 ? 32.556 6.464 74.258 1.000 32.641 59 LYS BBB C 1
ATOM 1270 O O . LYS B 1 62 ? 31.907 5.869 73.409 1.000 30.738 59 LYS BBB O 1
ATOM 1276 N N . GLY B 1 63 ? 32.042 6.872 75.411 1.000 32.175 60 GLY BBB N 1
ATOM 1277 C CA . GLY B 1 63 ? 30.638 6.696 75.767 1.000 32.048 60 GLY BBB CA 1
ATOM 1278 C C . GLY B 1 63 ? 29.710 7.389 74.769 1.000 33.570 60 GLY BBB C 1
ATOM 1279 O O . GLY B 1 63 ? 28.598 6.918 74.612 1.000 33.579 60 GLY BBB O 1
ATOM 1280 N N . ALA B 1 64 ? 30.110 8.498 74.148 1.000 30.421 61 ALA BBB N 1
ATOM 1281 C CA . ALA B 1 64 ? 29.309 9.227 73.140 1.000 28.620 61 ALA BBB CA 1
ATOM 1282 C C . ALA B 1 64 ? 29.565 8.664 71.721 1.000 29.374 61 ALA BBB C 1
ATOM 1283 O O . ALA B 1 64 ? 29.057 9.233 70.741 1.000 30.367 61 ALA BBB O 1
ATOM 1285 N N . GLY B 1 65 ? 30.386 7.625 71.580 1.000 29.332 62 GLY BBB N 1
ATOM 1286 C CA . GLY B 1 65 ? 30.676 7.050 70.247 1.000 31.091 62 GLY BBB CA 1
ATOM 1287 C C . GLY B 1 65 ? 31.513 7.944 69.344 1.000 31.121 62 GLY BBB C 1
ATOM 1288 O O . GLY B 1 65 ? 31.579 7.647 68.111 1.000 31.949 62 GLY BBB O 1
ATOM 1289 N N . LEU B 1 66 ? 32.205 8.969 69.883 1.000 30.181 63 LEU BBB N 1
ATOM 1290 C CA . LEU B 1 66 ? 32.995 9.893 69.016 1.000 30.414 63 LEU BBB CA 1
ATOM 1291 C C . LEU B 1 66 ? 34.434 9.356 68.804 1.000 31.098 63 LEU BBB C 1
ATOM 1292 O O . LEU B 1 66 ? 35.138 9.858 67.842 1.000 28.732 63 LEU BBB O 1
ATOM 1297 N N . VAL B 1 67 ? 34.871 8.432 69.658 1.000 30.286 64 VAL BBB N 1
ATOM 1298 C CA . VAL B 1 67 ? 36.120 7.656 69.412 1.000 32.064 64 VAL BBB CA 1
ATOM 1299 C C . VAL B 1 67 ? 35.822 6.161 69.587 1.000 32.438 64 VAL BBB C 1
ATOM 1300 O O . VAL B 1 67 ? 34.870 5.811 70.295 1.000 31.969 64 VAL BBB O 1
ATOM 1304 N N . THR B 1 68 ? 36.610 5.348 68.916 1.000 33.974 65 THR BBB N 1
ATOM 1305 C CA . THR B 1 68 ? 36.640 3.880 69.082 1.000 37.786 65 THR BBB CA 1
ATOM 1306 C C . THR B 1 68 ? 38.019 3.525 69.634 1.000 40.099 65 THR BBB C 1
ATOM 1307 O O . THR B 1 68 ? 39.000 4.243 69.333 1.000 35.829 65 THR BBB O 1
ATOM 1311 N N . GLU B 1 69 ? 38.062 2.420 70.363 1.000 41.405 66 GLU BBB N 1
ATOM 1312 C CA . GLU B 1 69 ? 39.204 1.932 71.165 1.000 47.494 66 GLU BBB CA 1
ATOM 1313 C C . GLU B 1 69 ? 39.671 0.641 70.507 1.000 49.662 66 GLU BBB C 1
ATOM 1314 O O . GLU B 1 69 ? 38.798 -0.111 70.027 1.000 44.419 66 GLU BBB O 1
ATOM 1320 N N . ARG B 1 70 ? 40.965 0.363 70.535 1.000 53.990 67 ARG BBB N 1
ATOM 1321 C CA . ARG B 1 70 ? 41.541 -0.914 70.032 1.000 61.015 67 ARG BBB CA 1
ATOM 1322 C C . ARG B 1 70 ? 42.759 -1.310 70.883 1.000 65.343 67 ARG BBB C 1
ATOM 1323 O O . ARG B 1 70 ? 43.654 -0.465 71.067 1.000 63.698 67 ARG BBB O 1
ATOM 1331 N N . ARG B 1 71 ? 42.791 -2.551 71.373 1.000 70.143 68 ARG BBB N 1
ATOM 1332 C CA . ARG B 1 71 ? 43.944 -3.129 72.114 1.000 77.867 68 ARG BBB CA 1
ATOM 1333 C C . ARG B 1 71 ? 44.933 -3.665 71.077 1.000 80.531 68 ARG BBB C 1
ATOM 1334 O O . ARG B 1 71 ? 44.493 -4.489 70.263 1.000 80.006 68 ARG BBB O 1
ATOM 1342 N N . ASP B 1 72 ? 46.182 -3.172 71.063 1.000 87.650 69 ASP BBB N 1
ATOM 1343 C CA . ASP B 1 72 ? 47.307 -3.708 70.240 1.000 90.332 69 ASP BBB CA 1
ATOM 1344 C C . ASP B 1 72 ? 48.464 -4.071 71.169 1.000 95.347 69 ASP BBB C 1
ATOM 1345 O O . ASP B 1 72 ? 49.313 -3.188 71.449 1.000 93.289 69 ASP BBB O 1
ATOM 1350 N N . ALA B 1 73 ? 48.515 -5.351 71.547 1.000 99.920 70 ALA BBB N 1
ATOM 1351 C CA . ALA B 1 73 ? 49.282 -5.894 72.689 1.000 100.073 70 ALA BBB CA 1
ATOM 1352 C C . ALA B 1 73 ? 48.685 -5.302 73.973 1.000 98.284 70 ALA BBB C 1
ATOM 1353 O O . ALA B 1 73 ? 47.458 -5.482 74.201 1.000 89.232 70 ALA BBB O 1
ATOM 1355 N N . ASN B 1 74 ? 49.499 -4.572 74.740 1.000 98.717 71 ASN BBB N 1
ATOM 1356 C CA . ASN B 1 74 ? 49.157 -4.088 76.098 1.000 98.449 71 ASN BBB CA 1
ATOM 1357 C C . ASN B 1 74 ? 48.717 -2.628 76.036 1.000 92.512 71 ASN BBB C 1
ATOM 1358 O O . ASN B 1 74 ? 48.407 -2.099 77.105 1.000 95.762 71 ASN BBB O 1
ATOM 1363 N N . ARG B 1 75 ? 48.672 -2.015 74.848 1.000 83.286 72 ARG BBB N 1
ATOM 1364 C CA . ARG B 1 75 ? 48.370 -0.561 74.682 1.000 78.830 72 ARG BBB CA 1
ATOM 1365 C C . ARG B 1 75 ? 46.942 -0.357 74.125 1.000 70.566 72 ARG BBB C 1
ATOM 1366 O O . ARG B 1 75 ? 46.500 -1.159 73.264 1.000 72.632 72 ARG BBB O 1
ATOM 1374 N N . ILE B 1 76 ? 46.225 0.659 74.623 1.000 61.079 73 ILE BBB N 1
ATOM 1375 C CA . ILE B 1 76 ? 44.914 1.122 74.067 1.000 56.603 73 ILE BBB CA 1
ATOM 1376 C C . ILE B 1 76 ? 45.196 2.182 72.998 1.000 53.672 73 ILE BBB C 1
ATOM 1377 O O . ILE B 1 76 ? 45.884 3.174 73.359 1.000 51.497 73 ILE BBB O 1
ATOM 1382 N N . LEU B 1 77 ? 44.683 2.007 71.771 1.000 47.260 74 LEU BBB N 1
ATOM 1383 C CA . LEU B 1 77 ? 44.717 3.033 70.699 1.000 46.431 74 LEU BBB CA 1
ATOM 1384 C C . LEU B 1 77 ? 43.299 3.565 70.388 1.000 43.096 74 LEU BBB C 1
ATOM 1385 O O . LEU B 1 77 ? 42.359 2.752 70.211 1.000 44.100 74 LEU BBB O 1
ATOM 1390 N N . TYR B 1 78 ? 43.197 4.866 70.139 1.000 37.610 75 TYR BBB N 1
ATOM 1391 C CA . TYR B 1 78 ? 41.914 5.573 69.865 1.000 36.817 75 TYR BBB CA 1
ATOM 1392 C C . TYR B 1 78 ? 41.890 6.054 68.430 1.000 34.249 75 TYR BBB C 1
ATOM 1393 O O . TYR B 1 78 ? 42.933 6.531 67.917 1.000 35.386 75 TYR BBB O 1
ATOM 1402 N N . SER B 1 79 ? 40.737 5.932 67.791 1.000 33.254 76 SER BBB N 1
ATOM 1403 C CA . SER B 1 79 ? 40.481 6.487 66.450 1.000 33.981 76 SER BBB CA 1
ATOM 1404 C C . SER B 1 79 ? 39.270 7.418 66.521 1.000 34.778 76 SER BBB C 1
ATOM 1405 O O . SER B 1 79 ? 38.290 7.104 67.219 1.000 35.148 76 SER BBB O 1
ATOM 1408 N N . LEU B 1 80 ? 39.351 8.526 65.808 1.000 33.224 77 LEU BBB N 1
ATOM 1409 C CA . LEU B 1 80 ? 38.183 9.407 65.596 1.000 34.330 77 LEU BBB CA 1
ATOM 1410 C C . LEU B 1 80 ? 37.065 8.642 64.870 1.000 35.296 77 LEU BBB C 1
ATOM 1411 O O . LEU B 1 80 ? 37.362 7.958 63.875 1.000 33.591 77 LEU BBB O 1
ATOM 1416 N N . ALA B 1 81 ? 35.818 8.748 65.345 1.000 33.534 78 ALA BBB N 1
ATOM 1417 C CA . ALA B 1 81 ? 34.620 8.223 64.667 1.000 33.458 78 ALA BBB CA 1
ATOM 1418 C C . ALA B 1 81 ? 33.911 9.418 63.987 1.000 33.941 78 ALA BBB C 1
ATOM 1419 O O . ALA B 1 81 ? 32.902 9.962 64.543 1.000 32.593 78 ALA BBB O 1
ATOM 1421 N N . GLU B 1 82 ? 34.430 9.866 62.858 1.000 34.967 79 GLU BBB N 1
ATOM 1422 C CA . GLU B 1 82 ? 33.974 11.142 62.232 1.000 37.267 79 GLU BBB CA 1
ATOM 1423 C C . GLU B 1 82 ? 32.539 11.016 61.658 1.000 34.795 79 GLU BBB C 1
ATOM 1424 O O . GLU B 1 82 ? 31.811 12.000 61.693 1.000 32.695 79 GLU BBB O 1
ATOM 1430 N N . GLU B 1 83 ? 32.118 9.862 61.155 1.000 35.209 80 GLU BBB N 1
ATOM 1431 C CA . GLU B 1 83 ? 30.761 9.676 60.608 1.000 37.120 80 GLU BBB CA 1
ATOM 1432 C C . GLU B 1 83 ? 29.751 9.903 61.736 1.000 37.602 80 GLU BBB C 1
ATOM 1433 O O . GLU B 1 83 ? 28.756 10.643 61.556 1.000 34.640 80 GLU BBB O 1
ATOM 1439 N N . ARG B 1 84 ? 29.998 9.284 62.890 1.000 35.195 81 ARG BBB N 1
ATOM 1440 C CA . ARG B 1 84 ? 29.106 9.441 64.048 1.000 34.655 81 ARG BBB CA 1
ATOM 1441 C C . ARG B 1 84 ? 29.054 10.913 64.463 1.000 31.435 81 ARG BBB C 1
ATOM 1442 O O . ARG B 1 84 ? 27.931 11.452 64.673 1.000 30.073 81 ARG BBB O 1
ATOM 1450 N N . LEU B 1 85 ? 30.199 11.578 64.601 1.000 29.078 82 LEU BBB N 1
ATOM 1451 C CA . LEU B 1 85 ? 30.227 12.998 65.069 1.000 28.349 82 LEU BBB CA 1
ATOM 1452 C C . LEU B 1 85 ? 29.454 13.878 64.080 1.000 27.200 82 LEU BBB C 1
ATOM 1453 O O . LEU B 1 85 ? 28.630 14.714 64.520 1.000 26.965 82 LEU BBB O 1
ATOM 1458 N N . ALA B 1 86 ? 29.672 13.659 62.770 1.000 27.687 83 ALA BBB N 1
ATOM 1459 C CA . ALA B 1 86 ? 29.127 14.505 61.687 1.000 27.276 83 ALA BBB CA 1
ATOM 1460 C C . ALA B 1 86 ? 27.590 14.483 61.770 1.000 28.559 83 ALA BBB C 1
ATOM 1461 O O . ALA B 1 86 ? 26.972 15.545 61.714 1.000 31.096 83 ALA BBB O 1
ATOM 1463 N N . LEU B 1 87 ? 26.987 13.310 61.941 1.000 28.523 84 LEU BBB N 1
ATOM 1464 C CA . LEU B 1 87 ? 25.507 13.167 61.992 1.000 29.961 84 LEU BBB CA 1
ATOM 1465 C C . LEU B 1 87 ? 24.999 13.698 63.341 1.000 30.575 84 LEU BBB C 1
ATOM 1466 O O . LEU B 1 87 ? 24.014 14.465 63.327 1.000 30.524 84 LEU BBB O 1
ATOM 1471 N N . CYS B 1 88 ? 25.612 13.315 64.468 1.000 29.404 85 CYS BBB N 1
ATOM 1472 C CA . CYS B 1 88 ? 25.071 13.667 65.812 1.000 30.657 85 CYS BBB CA 1
ATOM 1473 C C . CYS B 1 88 ? 25.113 15.177 66.006 1.000 30.011 85 CYS BBB C 1
ATOM 1474 O O . CYS B 1 88 ? 24.144 15.721 66.532 1.000 34.129 85 CYS BBB O 1
ATOM 1477 N N . VAL B 1 89 ? 26.164 15.869 65.549 1.000 28.651 86 VAL BBB N 1
ATOM 1478 C CA . VAL B 1 89 ? 26.242 17.340 65.690 1.000 27.727 86 VAL BBB CA 1
ATOM 1479 C C . VAL B 1 89 ? 25.777 18.022 64.417 1.000 27.500 86 VAL BBB C 1
ATOM 1480 O O . VAL B 1 89 ? 25.100 19.060 64.556 1.000 27.658 86 VAL BBB O 1
ATOM 1484 N N . GLY B 1 90 ? 26.078 17.453 63.245 1.000 28.054 87 GLY BBB N 1
ATOM 1485 C CA . GLY B 1 90 ? 25.826 18.073 61.930 1.000 28.532 87 GLY BBB CA 1
ATOM 1486 C C . GLY B 1 90 ? 24.348 18.117 61.568 1.000 29.247 87 GLY BBB C 1
ATOM 1487 O O . GLY B 1 90 ? 23.952 19.079 60.883 1.000 29.406 87 GLY BBB O 1
ATOM 1488 N N . ARG B 1 91 ? 23.511 17.195 62.033 1.000 29.748 88 ARG BBB N 1
ATOM 1489 C CA . ARG B 1 91 ? 22.063 17.289 61.669 1.000 28.880 88 ARG BBB CA 1
ATOM 1490 C C . ARG B 1 91 ? 21.538 18.572 62.312 1.000 28.472 88 ARG BBB C 1
ATOM 1491 O O . ARG B 1 91 ? 20.868 19.369 61.659 1.000 29.233 88 ARG BBB O 1
ATOM 1499 N N . PHE B 1 92 ? 21.786 18.744 63.618 1.000 27.471 89 PHE BBB N 1
ATOM 1500 C CA . PHE B 1 92 ? 21.306 19.933 64.342 1.000 27.551 89 PHE BBB CA 1
ATOM 1501 C C . PHE B 1 92 ? 21.883 21.184 63.639 1.000 27.488 89 PHE BBB C 1
ATOM 1502 O O . PHE B 1 92 ? 21.166 22.168 63.418 1.000 26.831 89 PHE BBB O 1
ATOM 1510 N N . LEU B 1 93 ? 23.190 21.195 63.370 1.000 26.799 90 LEU BBB N 1
ATOM 1511 C CA . LEU B 1 93 ? 23.846 22.441 62.906 1.000 28.520 90 LEU BBB CA 1
ATOM 1512 C C . LEU B 1 93 ? 23.319 22.811 61.503 1.000 27.781 90 LEU BBB C 1
ATOM 1513 O O . LEU B 1 93 ? 23.059 24.018 61.307 1.000 28.071 90 LEU BBB O 1
ATOM 1518 N N . SER B 1 94 ? 23.127 21.829 60.611 1.000 28.746 91 SER BBB N 1
ATOM 1519 C CA . SER B 1 94 ? 22.579 22.023 59.245 1.000 31.644 91 SER BBB CA 1
ATOM 1520 C C . SER B 1 94 ? 21.081 22.345 59.328 1.000 31.506 91 SER BBB C 1
ATOM 1521 O O . SER B 1 94 ? 20.600 22.986 58.431 1.000 32.078 91 SER BBB O 1
ATOM 1524 N N . ALA B 1 95 ? 20.385 21.914 60.378 1.000 30.065 92 ALA BBB N 1
ATOM 1525 C CA . ALA B 1 95 ? 18.949 22.271 60.576 1.000 30.956 92 ALA BBB CA 1
ATOM 1526 C C . ALA B 1 95 ? 18.832 23.740 60.947 1.000 30.901 92 ALA BBB C 1
ATOM 1527 O O . ALA B 1 95 ? 17.902 24.420 60.450 1.000 31.638 92 ALA BBB O 1
ATOM 1529 N N . VAL B 1 96 ? 19.712 24.222 61.822 1.000 30.584 93 VAL BBB N 1
ATOM 1530 C CA . VAL B 1 96 ? 19.619 25.611 62.347 1.000 31.156 93 VAL BBB CA 1
ATOM 1531 C C . VAL B 1 96 ? 20.310 26.552 61.357 1.000 31.345 93 VAL BBB C 1
ATOM 1532 O O . VAL B 1 96 ? 19.875 27.738 61.296 1.000 31.150 93 VAL BBB O 1
ATOM 1536 N N . CYS B 1 97 ? 21.358 26.090 60.649 1.000 28.913 94 CYS BBB N 1
ATOM 1537 C CA . CYS B 1 97 ? 22.139 26.949 59.732 1.000 30.330 94 CYS BBB CA 1
ATOM 1538 C C . CYS B 1 97 ? 22.140 26.388 58.312 1.000 32.235 94 CYS BBB C 1
ATOM 1539 O O . CYS B 1 97 ? 23.230 26.190 57.717 1.000 31.340 94 CYS BBB O 1
ATOM 1542 N N . PRO B 1 98 ? 20.948 26.153 57.709 1.000 31.492 95 PRO BBB N 1
ATOM 1543 C CA . PRO B 1 98 ? 20.882 25.534 56.392 1.000 31.338 95 PRO BBB CA 1
ATOM 1544 C C . PRO B 1 98 ? 21.670 26.298 55.312 1.000 32.962 95 PRO BBB C 1
ATOM 1545 O O . PRO B 1 98 ? 22.107 25.654 54.372 1.000 31.911 95 PRO BBB O 1
ATOM 1549 N N . GLU B 1 99 ? 21.813 27.604 55.455 1.000 33.175 96 GLU BBB N 1
ATOM 1550 C CA . GLU B 1 99 ? 22.475 28.438 54.412 1.000 38.490 96 GLU BBB CA 1
ATOM 1551 C C . GLU B 1 99 ? 23.984 28.277 54.543 1.000 38.023 96 GLU BBB C 1
ATOM 1552 O O . GLU B 1 99 ? 24.683 28.418 53.501 1.000 36.456 96 GLU BBB O 1
ATOM 1558 N N . GLN B 1 100 ? 24.500 27.895 55.721 1.000 36.196 97 GLN BBB N 1
ATOM 1559 C CA . GLN B 1 100 ? 25.968 27.954 55.959 1.000 34.028 97 GLN BBB CA 1
ATOM 1560 C C . GLN B 1 100 ? 26.587 26.562 56.178 1.000 35.118 97 GLN BBB C 1
ATOM 1561 O O . GLN B 1 100 ? 27.810 26.467 56.132 1.000 35.958 97 GLN BBB O 1
ATOM 1567 N N . ILE B 1 101 ? 25.805 25.516 56.436 1.000 34.028 98 ILE BBB N 1
ATOM 1568 C CA . ILE B 1 101 ? 26.318 24.215 56.917 1.000 32.770 98 ILE BBB CA 1
ATOM 1569 C C . ILE B 1 101 ? 25.641 23.135 56.104 1.000 33.938 98 ILE BBB C 1
ATOM 1570 O O . ILE B 1 101 ? 24.402 23.066 56.159 1.000 34.529 98 ILE BBB O 1
ATOM 1575 N N . VAL B 1 102 ? 26.427 22.351 55.381 1.000 32.051 99 VAL BBB N 1
ATOM 1576 C CA . VAL B 1 102 ? 25.904 21.231 54.576 1.000 34.581 99 VAL BBB CA 1
ATOM 1577 C C . VAL B 1 102 ? 26.457 19.919 55.077 1.000 34.662 99 VAL BBB C 1
ATOM 1578 O O . VAL B 1 102 ? 27.690 19.799 55.223 1.000 32.622 99 VAL BBB O 1
ATOM 1582 N N . LEU B 1 103 ? 25.541 18.992 55.352 1.000 32.643 100 LEU BBB N 1
ATOM 1583 C CA . LEU B 1 103 ? 25.898 17.654 55.840 1.000 33.948 100 LEU BBB CA 1
ATOM 1584 C C . LEU B 1 103 ? 25.755 16.656 54.696 1.000 34.241 100 LEU BBB C 1
ATOM 1585 O O . LEU B 1 103 ? 24.646 16.567 54.160 1.000 32.305 100 LEU BBB O 1
ATOM 1590 N N . ARG B 1 104 ? 26.813 15.924 54.361 1.000 31.509 101 ARG BBB N 1
ATOM 1591 C CA . ARG B 1 104 ? 26.705 14.810 53.395 1.000 34.829 101 ARG BBB CA 1
ATOM 1592 C C . ARG B 1 104 ? 27.285 13.569 54.057 1.000 36.870 101 ARG BBB C 1
ATOM 1593 O O . ARG B 1 104 ? 28.502 13.513 54.187 1.000 35.164 101 ARG BBB O 1
ATOM 1601 N N . THR B 1 105 ? 26.452 12.621 54.454 1.000 35.387 102 THR BBB N 1
ATOM 1602 C CA . THR B 1 105 ? 26.877 11.362 55.106 1.000 40.534 102 THR BBB CA 1
ATOM 1603 C C . THR B 1 105 ? 27.432 10.410 54.043 1.000 45.157 102 THR BBB C 1
ATOM 1604 O O . THR B 1 105 ? 28.036 9.390 54.424 1.000 46.394 102 THR BBB O 1
ATOM 1608 N N . THR B 1 106 ? 27.323 10.778 52.775 1.000 48.182 103 THR BBB N 1
ATOM 1609 C CA . THR B 1 106 ? 27.463 9.876 51.611 1.000 52.964 103 THR BBB CA 1
ATOM 1610 C C . THR B 1 106 ? 28.397 10.482 50.558 1.000 59.227 103 THR BBB C 1
ATOM 1611 O O . THR B 1 106 ? 28.505 11.711 50.531 1.000 64.826 103 THR BBB O 1
ATOM 1615 N N . LYS B 1 107 ? 28.990 9.672 49.673 1.000 72.825 104 LYS BBB N 1
ATOM 1616 C CA . LYS B 1 107 ? 29.897 10.148 48.582 1.000 80.728 104 LYS BBB CA 1
ATOM 1617 C C . LYS B 1 107 ? 29.257 9.844 47.221 1.000 80.114 104 LYS BBB C 1
ATOM 1618 O O . LYS B 1 107 ? 28.387 10.626 46.865 1.000 81.235 104 LYS BBB O 1
ATOM 1624 N N . ALA C 1 8 ? -7.725 11.823 44.487 1.000 117.896 5 ALA CCC N 1
ATOM 1625 C CA . ALA C 1 8 ? -8.420 11.429 45.755 1.000 112.265 5 ALA CCC CA 1
ATOM 1626 C C . ALA C 1 8 ? -9.164 12.642 46.319 1.000 104.945 5 ALA CCC C 1
ATOM 1627 O O . ALA C 1 8 ? -8.756 13.776 46.014 1.000 100.268 5 ALA CCC O 1
ATOM 1629 N N . LEU C 1 9 ? -10.219 12.396 47.099 1.000 103.817 6 LEU CCC N 1
ATOM 1630 C CA . LEU C 1 9 ? -10.915 13.404 47.955 1.000 104.665 6 LEU CCC CA 1
ATOM 1631 C C . LEU C 1 9 ? -9.858 14.139 48.788 1.000 94.925 6 LEU CCC C 1
ATOM 1632 O O . LEU C 1 9 ? -8.769 13.613 49.018 1.000 87.184 6 LEU CCC O 1
ATOM 1637 N N . PRO C 1 10 ? -10.115 15.375 49.276 1.000 92.894 7 PRO CCC N 1
ATOM 1638 C CA . PRO C 1 10 ? -9.196 16.003 50.229 1.000 84.347 7 PRO CCC CA 1
ATOM 1639 C C . PRO C 1 10 ? -9.029 15.110 51.475 1.000 74.575 7 PRO CCC C 1
ATOM 1640 O O . PRO C 1 10 ? -7.912 14.887 51.856 1.000 64.844 7 PRO CCC O 1
ATOM 1644 N N . ALA C 1 11 ? -10.126 14.582 52.040 1.000 67.732 8 ALA CCC N 1
ATOM 1645 C CA . ALA C 1 11 ? -10.140 13.712 53.253 1.000 65.378 8 ALA CCC CA 1
ATOM 1646 C C . ALA C 1 11 ? -9.255 12.449 53.072 1.000 54.252 8 ALA CCC C 1
ATOM 1647 O O . ALA C 1 11 ? -8.670 12.032 54.055 1.000 45.004 8 ALA CCC O 1
ATOM 1649 N N . ASP C 1 12 ? -9.158 11.848 51.878 1.000 51.928 9 ASP CCC N 1
ATOM 1650 C CA . ASP C 1 12 ? -8.220 10.715 51.596 1.000 52.863 9 ASP CCC CA 1
ATOM 1651 C C . ASP C 1 12 ? -6.784 11.244 51.635 1.000 45.657 9 ASP CCC C 1
ATOM 1652 O O . ASP C 1 12 ? -5.902 10.538 52.160 1.000 38.587 9 ASP CCC O 1
ATOM 1657 N N . GLU C 1 13 ? -6.591 12.466 51.145 1.000 40.726 10 GLU CCC N 1
ATOM 1658 C CA . GLU C 1 13 ? -5.276 13.152 51.163 1.000 39.900 10 GLU CCC CA 1
ATOM 1659 C C . GLU C 1 13 ? -4.893 13.534 52.597 1.000 37.570 10 GLU CCC C 1
ATOM 1660 O O . GLU C 1 13 ? -3.693 13.311 52.921 1.000 34.195 10 GLU CCC O 1
ATOM 1666 N N A GLU C 1 14 ? -5.827 14.075 53.417 0.600 34.356 11 GLU CCC N 1
ATOM 1667 N N B GLU C 1 14 ? -5.809 14.111 53.366 0.400 35.511 11 GLU CCC N 1
ATOM 1668 C CA A GLU C 1 14 ? -5.615 14.370 54.861 0.600 32.983 11 GLU CCC CA 1
ATOM 1669 C CA B GLU C 1 14 ? -5.593 14.337 54.801 0.400 34.368 11 GLU CCC CA 1
ATOM 1670 C C A GLU C 1 14 ? -5.212 13.040 55.482 0.600 31.319 11 GLU CCC C 1
ATOM 1671 C C B GLU C 1 14 ? -5.162 13.018 55.420 0.400 32.366 11 GLU CCC C 1
ATOM 1672 O O A GLU C 1 14 ? -4.196 12.987 56.183 0.600 30.142 11 GLU CCC O 1
ATOM 1673 O O B GLU C 1 14 ? -4.109 12.968 56.076 0.400 31.588 11 GLU CCC O 1
ATOM 1684 N N . ALA C 1 15 ? -5.974 11.984 55.222 1.000 31.243 12 ALA CCC N 1
ATOM 1685 C CA . ALA C 1 15 ? -5.792 10.693 55.918 1.000 30.398 12 ALA CCC CA 1
ATOM 1686 C C . ALA C 1 15 ? -4.392 10.161 55.598 1.000 30.330 12 ALA CCC C 1
ATOM 1687 O O . ALA C 1 15 ? -3.675 9.727 56.511 1.000 27.603 12 ALA CCC O 1
ATOM 1689 N N . SER C 1 16 ? -4.031 10.179 54.315 1.000 28.138 13 SER CCC N 1
ATOM 1690 C CA . SER C 1 16 ? -2.726 9.696 53.815 1.000 29.560 13 SER CCC CA 1
ATOM 1691 C C . SER C 1 16 ? -1.572 10.478 54.490 1.000 27.343 13 SER CCC C 1
ATOM 1692 O O . SER C 1 16 ? -0.538 9.867 54.858 1.000 27.271 13 SER CCC O 1
ATOM 1695 N N . ALA C 1 17 ? -1.689 11.806 54.566 1.000 25.292 14 ALA CCC N 1
ATOM 1696 C CA . ALA C 1 17 ? -0.655 12.659 55.177 1.000 26.012 14 ALA CCC CA 1
ATOM 1697 C C . ALA C 1 17 ? -0.486 12.263 56.673 1.000 25.632 14 ALA CCC C 1
ATOM 1698 O O . ALA C 1 17 ? 0.679 12.186 57.161 1.000 23.857 14 ALA CCC O 1
ATOM 1700 N N . PHE C 1 18 ? -1.582 12.006 57.385 1.000 24.793 15 PHE CCC N 1
ATOM 1701 C CA . PHE C 1 18 ? -1.523 11.661 58.826 1.000 26.612 15 PHE CCC CA 1
ATOM 1702 C C . PHE C 1 18 ? -0.885 10.277 59.004 1.000 27.379 15 PHE CCC C 1
ATOM 1703 O O . PHE C 1 18 ? -0.102 10.139 59.962 1.000 27.035 15 PHE CCC O 1
ATOM 1711 N N A ARG C 1 19 ? -1.189 9.318 58.120 0.500 26.728 16 ARG CCC N 1
ATOM 1712 N N B ARG C 1 19 ? -1.179 9.305 58.125 0.500 26.863 16 ARG CCC N 1
ATOM 1713 C CA A ARG C 1 19 ? -0.482 8.011 58.129 0.500 27.189 16 ARG CCC CA 1
ATOM 1714 C CA B ARG C 1 19 ? -0.463 8.000 58.181 0.500 27.423 16 ARG CCC CA 1
ATOM 1715 C C A ARG C 1 19 ? 1.024 8.242 57.895 0.500 26.515 16 ARG CCC C 1
ATOM 1716 C C B ARG C 1 19 ? 1.034 8.223 57.884 0.500 26.636 16 ARG CCC C 1
ATOM 1717 O O A ARG C 1 19 ? 1.851 7.619 58.610 0.500 26.577 16 ARG CCC O 1
ATOM 1718 O O B ARG C 1 19 ? 1.874 7.565 58.542 0.500 26.711 16 ARG CCC O 1
ATOM 1733 N N . ALA C 1 20 ? 1.382 9.130 56.962 1.000 25.867 17 ALA CCC N 1
ATOM 1734 C CA . ALA C 1 20 ? 2.785 9.387 56.560 1.000 26.063 17 ALA CCC CA 1
ATOM 1735 C C . ALA C 1 20 ? 3.557 9.995 57.744 1.000 27.178 17 ALA CCC C 1
ATOM 1736 O O . ALA C 1 20 ? 4.717 9.535 57.973 1.000 26.811 17 ALA CCC O 1
ATOM 1738 N N . VAL C 1 21 ? 2.995 10.985 58.450 1.000 26.195 18 VAL CCC N 1
ATOM 1739 C CA . VAL C 1 21 ? 3.758 11.692 59.543 1.000 26.164 18 VAL CCC CA 1
ATOM 1740 C C . VAL C 1 21 ? 3.578 10.965 60.879 1.000 25.320 18 VAL CCC C 1
ATOM 1741 O O . VAL C 1 21 ? 4.170 11.429 61.849 1.000 24.326 18 VAL CCC O 1
ATOM 1745 N N . ALA C 1 22 ? 2.903 9.818 60.909 1.000 25.563 19 ALA CCC N 1
ATOM 1746 C CA . ALA C 1 22 ? 2.743 9.011 62.137 1.000 26.820 19 ALA CCC CA 1
ATOM 1747 C C . ALA C 1 22 ? 4.087 8.417 62.551 1.000 29.191 19 ALA CCC C 1
ATOM 1748 O O . ALA C 1 22 ? 4.298 8.124 63.739 1.000 27.998 19 ALA CCC O 1
ATOM 1750 N N . ASP C 1 23 ? 4.992 8.249 61.613 1.000 29.577 20 ASP CCC N 1
ATOM 1751 C CA . ASP C 1 23 ? 6.256 7.527 61.840 1.000 29.568 20 ASP CCC CA 1
ATOM 1752 C C . ASP C 1 23 ? 7.403 8.512 62.121 1.000 30.134 20 ASP CCC C 1
ATOM 1753 O O . ASP C 1 23 ? 7.605 9.507 61.414 1.000 28.106 20 ASP CCC O 1
ATOM 1758 N N . PRO C 1 24 ? 8.201 8.250 63.184 1.000 31.307 21 PRO CCC N 1
ATOM 1759 C CA . PRO C 1 24 ? 9.290 9.141 63.579 1.000 31.695 21 PRO CCC CA 1
ATOM 1760 C C . PRO C 1 24 ? 10.379 9.233 62.507 1.000 29.684 21 PRO CCC C 1
ATOM 1761 O O . PRO C 1 24 ? 10.929 10.290 62.327 1.000 29.768 21 PRO CCC O 1
ATOM 1765 N N . THR C 1 25 ? 10.672 8.148 61.790 1.000 29.852 22 THR CCC N 1
ATOM 1766 C CA . THR C 1 25 ? 11.672 8.194 60.691 1.000 32.022 22 THR CCC CA 1
ATOM 1767 C C . THR C 1 25 ? 11.166 9.115 59.571 1.000 28.471 22 THR CCC C 1
ATOM 1768 O O . THR C 1 25 ? 11.914 10.019 59.124 1.000 27.704 22 THR CCC O 1
ATOM 1772 N N . ARG C 1 26 ? 9.915 8.948 59.182 1.000 27.499 23 ARG CCC N 1
ATOM 1773 C CA . ARG C 1 26 ? 9.333 9.790 58.099 1.000 26.814 23 ARG CCC CA 1
ATOM 1774 C C . ARG C 1 26 ? 9.319 11.270 58.517 1.000 24.362 23 ARG CCC C 1
ATOM 1775 O O . ARG C 1 26 ? 9.697 12.148 57.690 1.000 24.277 23 ARG CCC O 1
ATOM 1783 N N . ARG C 1 27 ? 9.074 11.579 59.779 1.000 24.043 24 ARG CCC N 1
ATOM 1784 C CA . ARG C 1 27 ? 9.090 13.000 60.241 1.000 24.663 24 ARG CCC CA 1
ATOM 1785 C C . ARG C 1 27 ? 10.546 13.493 60.199 1.000 24.537 24 ARG CCC C 1
ATOM 1786 O O . ARG C 1 27 ? 10.785 14.653 59.801 1.000 25.395 24 ARG CCC O 1
ATOM 1794 N N . GLN C 1 28 ? 11.502 12.650 60.557 1.000 25.914 25 GLN CCC N 1
ATOM 1795 C CA . GLN C 1 28 ? 12.920 13.120 60.565 1.000 26.962 25 GLN CCC CA 1
ATOM 1796 C C . GLN C 1 28 ? 13.361 13.356 59.104 1.000 25.632 25 GLN CCC C 1
ATOM 1797 O O . GLN C 1 28 ? 14.142 14.353 58.816 1.000 28.916 25 GLN CCC O 1
ATOM 1803 N N . ILE C 1 29 ? 12.962 12.475 58.189 1.000 26.840 26 ILE CCC N 1
ATOM 1804 C CA . ILE C 1 29 ? 13.300 12.681 56.738 1.000 25.075 26 ILE CCC CA 1
ATOM 1805 C C . ILE C 1 29 ? 12.792 14.063 56.336 1.000 24.106 26 ILE CCC C 1
ATOM 1806 O O . ILE C 1 29 ? 13.556 14.815 55.666 1.000 24.542 26 ILE CCC O 1
ATOM 1811 N N . LEU C 1 30 ? 11.543 14.378 56.634 1.000 23.609 27 LEU CCC N 1
ATOM 1812 C CA . LEU C 1 30 ? 10.927 15.670 56.224 1.000 24.007 27 LEU CCC CA 1
ATOM 1813 C C . LEU C 1 30 ? 11.740 16.811 56.830 1.000 24.057 27 LEU CCC C 1
ATOM 1814 O O . LEU C 1 30 ? 12.018 17.778 56.121 1.000 25.189 27 LEU CCC O 1
ATOM 1819 N N . GLU C 1 31 ? 12.126 16.745 58.101 1.000 25.622 28 GLU CCC N 1
ATOM 1820 C CA . GLU C 1 31 ? 12.938 17.854 58.682 1.000 26.635 28 GLU CCC CA 1
ATOM 1821 C C . GLU C 1 31 ? 14.325 17.935 57.983 1.000 26.833 28 GLU CCC C 1
ATOM 1822 O O . GLU C 1 31 ? 14.807 19.059 57.706 1.000 27.133 28 GLU CCC O 1
ATOM 1828 N N . ASP C 1 32 ? 14.969 16.814 57.721 1.000 25.304 29 ASP CCC N 1
ATOM 1829 C CA . ASP C 1 32 ? 16.267 16.744 56.996 1.000 27.804 29 ASP CCC CA 1
ATOM 1830 C C . ASP C 1 32 ? 16.156 17.413 55.617 1.000 27.797 29 ASP CCC C 1
ATOM 1831 O O . ASP C 1 32 ? 17.163 17.987 55.116 1.000 27.322 29 ASP CCC O 1
ATOM 1836 N N . LEU C 1 33 ? 15.018 17.288 54.956 1.000 26.737 30 LEU CCC N 1
ATOM 1837 C CA . LEU C 1 33 ? 14.871 17.826 53.581 1.000 28.409 30 LEU CCC CA 1
ATOM 1838 C C . LEU C 1 33 ? 14.639 19.343 53.593 1.000 28.828 30 LEU CCC C 1
ATOM 1839 O O . LEU C 1 33 ? 14.645 19.933 52.542 1.000 26.078 30 LEU CCC O 1
ATOM 1844 N N . ARG C 1 34 ? 14.389 19.945 54.751 1.000 30.034 31 ARG CCC N 1
ATOM 1845 C CA . ARG C 1 34 ? 14.189 21.417 54.802 1.000 32.421 31 ARG CCC CA 1
ATOM 1846 C C . ARG C 1 34 ? 15.349 22.171 54.181 1.000 31.383 31 ARG CCC C 1
ATOM 1847 O O . ARG C 1 34 ? 15.135 23.280 53.751 1.000 31.143 31 ARG CCC O 1
ATOM 1855 N N . GLY C 1 35 ? 16.578 21.674 54.319 1.000 31.573 32 GLY CCC N 1
ATOM 1856 C CA . GLY C 1 35 ? 17.773 22.361 53.813 1.000 33.328 32 GLY CCC CA 1
ATOM 1857 C C . GLY C 1 35 ? 17.893 22.268 52.301 1.000 33.266 32 GLY CCC C 1
AT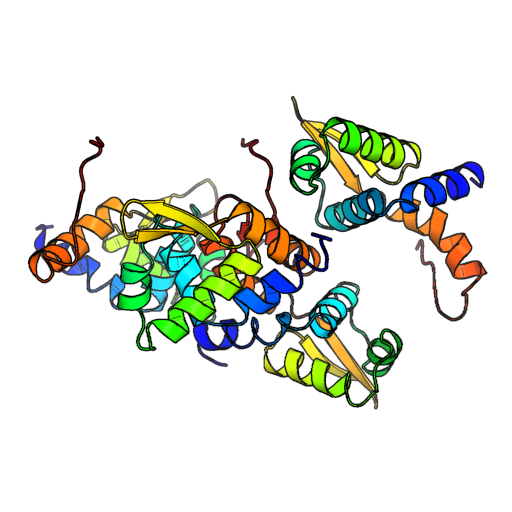OM 1858 O O . GLY C 1 35 ? 18.829 22.825 51.744 1.000 36.638 32 GLY CCC O 1
ATOM 1859 N N . GLY C 1 36 ? 17.065 21.459 51.641 1.000 30.262 33 GLY CCC N 1
ATOM 1860 C CA . GLY C 1 36 ? 17.240 21.227 50.206 1.000 30.290 33 GLY CCC CA 1
ATOM 1861 C C . GLY C 1 36 ? 17.205 19.759 49.837 1.000 28.527 33 GLY CCC C 1
ATOM 1862 O O . GLY C 1 36 ? 17.258 18.878 50.702 1.000 28.297 33 GLY CCC O 1
ATOM 1863 N N . GLU C 1 37 ? 17.110 19.532 48.548 1.000 26.900 34 GLU CCC N 1
ATOM 1864 C CA . GLU C 1 37 ? 16.955 18.211 47.918 1.000 28.495 34 GLU CCC CA 1
ATOM 1865 C C . GLU C 1 37 ? 18.090 17.287 48.349 1.000 28.360 34 GLU CCC C 1
ATOM 1866 O O . GLU C 1 37 ? 19.232 17.705 48.396 1.000 28.412 34 GLU CCC O 1
ATOM 1872 N N . LEU C 1 38 ? 17.764 16.053 48.660 1.000 27.821 35 LEU CCC N 1
ATOM 1873 C CA . LEU C 1 38 ? 18.781 15.030 48.997 1.000 27.175 35 LEU CCC CA 1
ATOM 1874 C C . LEU C 1 38 ? 18.542 13.783 48.149 1.000 27.510 35 LEU CCC C 1
ATOM 1875 O O . LEU C 1 38 ? 17.357 13.390 47.933 1.000 25.887 35 LEU CCC O 1
ATOM 1880 N N . ALA C 1 39 ? 19.634 13.187 47.635 1.000 27.953 36 ALA CCC N 1
ATOM 1881 C CA . ALA C 1 39 ? 19.621 11.884 46.942 1.000 26.924 36 ALA CCC CA 1
ATOM 1882 C C . ALA C 1 39 ? 19.145 10.803 47.904 1.000 26.239 36 ALA CCC C 1
ATOM 1883 O O . ALA C 1 39 ? 19.418 10.929 49.112 1.000 24.622 36 ALA CCC O 1
ATOM 1885 N N . ALA C 1 40 ? 18.493 9.772 47.372 1.000 27.098 37 ALA CCC N 1
ATOM 1886 C CA . ALA C 1 40 ? 18.003 8.586 48.118 1.000 29.346 37 ALA CCC CA 1
ATOM 1887 C C . ALA C 1 40 ? 19.112 8.042 49.012 1.000 29.163 37 ALA CCC C 1
ATOM 1888 O O . ALA C 1 40 ? 18.858 7.748 50.203 1.000 29.138 37 ALA CCC O 1
ATOM 1890 N N . GLY C 1 41 ? 20.309 7.944 48.457 1.000 31.488 38 GLY CCC N 1
ATOM 1891 C CA . GLY C 1 41 ? 21.476 7.371 49.147 1.000 31.912 38 GLY CCC CA 1
ATOM 1892 C C . GLY C 1 41 ? 21.858 8.222 50.341 1.000 30.721 38 GLY CCC C 1
ATOM 1893 O O . GLY C 1 41 ? 22.260 7.690 51.380 1.000 33.423 38 GLY CCC O 1
ATOM 1894 N N . GLU C 1 42 ? 21.779 9.524 50.185 1.000 31.203 39 GLU CCC N 1
ATOM 1895 C CA . GLU C 1 42 ? 22.088 10.475 51.267 1.000 31.401 39 GLU CCC CA 1
ATOM 1896 C C . GLU C 1 42 ? 21.090 10.311 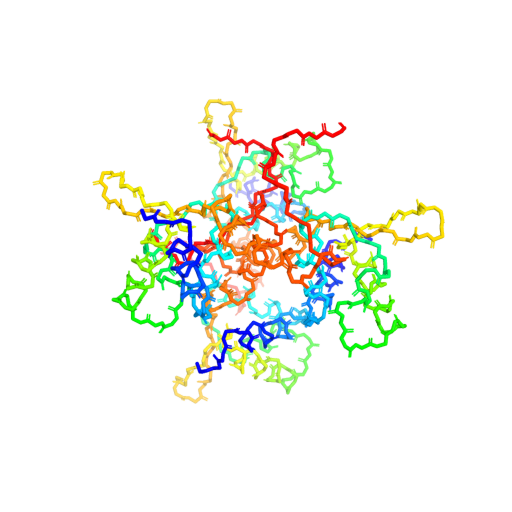52.408 1.000 32.067 39 GLU CCC C 1
ATOM 1897 O O . GLU C 1 42 ? 21.512 10.257 53.573 1.000 32.731 39 GLU CCC O 1
ATOM 1903 N N . ILE C 1 43 ? 19.804 10.216 52.076 1.000 30.832 40 ILE CCC N 1
ATOM 1904 C CA . ILE C 1 43 ? 18.747 10.004 53.079 1.000 31.179 40 ILE CCC CA 1
ATOM 1905 C C . ILE C 1 43 ? 19.033 8.722 53.852 1.000 32.565 40 ILE CCC C 1
ATOM 1906 O O . ILE C 1 43 ? 19.027 8.808 55.111 1.000 31.710 40 ILE CCC O 1
ATOM 1911 N N . ALA C 1 44 ? 19.254 7.608 53.167 1.000 32.288 41 ALA CCC N 1
ATOM 1912 C CA . ALA C 1 44 ? 19.507 6.288 53.799 1.000 34.232 41 ALA CCC CA 1
ATOM 1913 C C . ALA C 1 44 ? 20.753 6.378 54.713 1.000 37.177 41 ALA CCC C 1
ATOM 1914 O O . ALA C 1 44 ? 20.732 5.756 55.791 1.000 37.970 41 ALA CCC O 1
ATOM 1916 N N . GLY C 1 45 ? 21.763 7.171 54.337 1.000 37.326 42 GLY CCC N 1
ATOM 1917 C CA . GLY C 1 45 ? 22.976 7.397 55.141 1.000 40.996 42 GLY CCC CA 1
ATOM 1918 C C . GLY C 1 45 ? 22.716 8.130 56.463 1.000 42.774 42 GLY CCC C 1
ATOM 1919 O O . GLY C 1 45 ? 23.609 8.155 57.302 1.000 40.510 42 GLY CCC O 1
ATOM 1920 N N . ARG C 1 46 ? 21.551 8.756 56.653 1.000 40.280 43 ARG CCC N 1
ATOM 1921 C CA . ARG C 1 46 ? 21.261 9.543 57.866 1.000 39.214 43 ARG CCC CA 1
ATOM 1922 C C . ARG C 1 46 ? 20.483 8.706 58.883 1.000 38.201 43 ARG CCC C 1
ATOM 1923 O O . ARG C 1 46 ? 20.049 9.294 59.883 1.000 40.659 43 ARG CCC O 1
ATOM 1931 N N . PHE C 1 47 ? 20.347 7.396 58.677 1.000 36.332 44 PHE CCC N 1
ATOM 1932 C CA . PHE C 1 47 ? 19.502 6.533 59.530 1.000 38.039 44 PHE CCC CA 1
ATOM 1933 C C . PHE C 1 47 ? 20.091 5.137 59.652 1.000 43.105 44 PHE CCC C 1
ATOM 1934 O O . PHE C 1 47 ? 20.434 4.578 58.635 1.000 42.672 44 PHE CCC O 1
ATOM 1942 N N . PRO C 1 48 ? 19.999 4.490 60.845 1.000 52.923 45 PRO CCC N 1
ATOM 1943 C CA . PRO C 1 48 ? 20.597 3.170 61.109 1.000 57.571 45 PRO CCC CA 1
ATOM 1944 C C . PRO C 1 48 ? 19.815 1.948 60.603 1.000 62.999 45 PRO CCC C 1
ATOM 1945 O O . PRO C 1 48 ? 20.196 0.823 60.895 1.000 74.251 45 PRO CCC O 1
ATOM 1949 N N . ILE C 1 49 ? 18.729 2.181 59.878 1.000 60.821 46 ILE CCC N 1
ATOM 1950 C CA . ILE C 1 49 ? 17.775 1.118 59.450 1.000 57.346 46 ILE CCC CA 1
ATOM 1951 C C . ILE C 1 49 ? 18.147 0.683 58.023 1.000 53.784 46 ILE CCC C 1
ATOM 1952 O O . ILE C 1 49 ? 18.950 1.365 57.384 1.000 52.437 46 ILE CCC O 1
ATOM 1957 N N . SER C 1 50 ? 17.556 -0.395 57.527 1.000 51.585 47 SER CCC N 1
ATOM 1958 C CA . SER C 1 50 ? 17.891 -0.993 56.214 1.000 49.693 47 SER CCC CA 1
ATOM 1959 C C . SER C 1 50 ? 17.488 -0.048 55.084 1.000 49.494 47 SER CCC C 1
ATOM 1960 O O . SER C 1 50 ? 16.424 0.616 55.192 1.000 45.081 47 SER CCC O 1
ATOM 1963 N N . ALA C 1 51 ? 18.268 -0.059 54.007 1.000 46.669 48 ALA CCC N 1
ATOM 1964 C CA . ALA C 1 51 ? 17.996 0.690 52.759 1.000 50.583 48 ALA CCC CA 1
ATOM 1965 C C . ALA C 1 51 ? 16.578 0.406 52.219 1.000 52.106 48 ALA CCC C 1
ATOM 1966 O O . ALA C 1 51 ? 15.862 1.331 51.802 1.000 48.378 48 ALA CCC O 1
ATOM 1968 N N . PRO C 1 52 ? 16.141 -0.868 52.146 1.000 49.730 49 PRO CCC N 1
ATOM 1969 C CA . PRO C 1 52 ? 14.753 -1.201 51.791 1.000 48.436 49 PRO CCC CA 1
ATOM 1970 C C . PRO C 1 52 ? 13.691 -0.550 52.695 1.000 42.478 49 PRO CCC C 1
ATOM 1971 O O . PRO C 1 52 ? 12.670 -0.110 52.223 1.000 38.628 49 PRO CCC O 1
ATOM 1975 N N A SER C 1 53 ? 13.963 -0.519 53.999 0.500 40.564 50 SER CCC N 1
ATOM 1976 N N B SER C 1 53 ? 13.953 -0.491 53.996 0.500 39.859 50 SER CCC N 1
ATOM 1977 C CA A SER C 1 53 ? 13.109 0.181 54.988 0.500 39.909 50 SER CCC CA 1
ATOM 1978 C CA B SER C 1 53 ? 13.039 0.185 54.946 0.500 38.827 50 SER CCC CA 1
ATOM 1979 C C A SER C 1 53 ? 13.030 1.680 54.645 0.500 36.975 50 SER CCC C 1
ATOM 1980 C C B SER C 1 53 ? 13.021 1.703 54.682 0.500 36.334 50 SER CCC C 1
ATOM 1981 O O A SER C 1 53 ? 11.900 2.192 54.565 0.500 37.562 50 SER CCC O 1
ATOM 1982 O O B SER C 1 53 ? 11.908 2.255 54.664 0.500 36.901 50 SER CCC O 1
ATOM 1987 N N . ILE C 1 54 ? 14.160 2.349 54.410 1.000 34.223 51 ILE CCC N 1
ATOM 1988 C CA . ILE C 1 54 ? 14.155 3.787 54.008 1.000 34.826 51 ILE CCC CA 1
ATOM 1989 C C . ILE C 1 54 ? 13.429 3.965 52.662 1.000 35.122 51 ILE CCC C 1
ATOM 1990 O O . ILE C 1 54 ? 12.625 4.933 52.535 1.000 32.421 51 ILE CCC O 1
ATOM 1995 N N . SER C 1 55 ? 13.674 3.113 51.659 1.000 33.312 52 SER CCC N 1
ATOM 1996 C CA . SER C 1 55 ? 12.928 3.183 50.375 1.000 36.256 52 SER CCC CA 1
ATOM 1997 C C . SER C 1 55 ? 11.439 3.071 50.666 1.000 35.999 52 SER CCC C 1
ATOM 1998 O O . SER C 1 55 ? 10.658 3.761 50.008 1.000 33.789 52 SER CCC O 1
ATOM 2001 N N . ARG C 1 56 ? 11.063 2.190 51.601 1.000 37.195 53 ARG CCC N 1
ATOM 2002 C CA . ARG C 1 56 ? 9.634 2.004 51.897 1.000 38.031 53 ARG CCC CA 1
ATOM 2003 C C . ARG C 1 56 ? 9.155 3.334 52.484 1.000 34.719 53 ARG CCC C 1
ATOM 2004 O O . ARG C 1 56 ? 8.085 3.748 52.098 1.000 31.746 53 ARG CCC O 1
ATOM 2012 N N . HIS C 1 57 ? 9.894 3.948 53.415 1.000 32.030 54 HIS CCC N 1
ATOM 2013 C CA . HIS C 1 57 ? 9.414 5.196 54.057 1.000 29.826 54 HIS CCC CA 1
ATOM 2014 C C . HIS C 1 57 ? 9.241 6.277 52.996 1.000 27.835 54 HIS CCC C 1
ATOM 2015 O O . HIS C 1 57 ? 8.345 7.088 53.116 1.000 26.954 54 HIS CCC O 1
ATOM 2022 N N . LEU C 1 58 ? 10.179 6.358 52.062 1.000 27.507 55 LEU CCC N 1
ATOM 2023 C CA . LEU C 1 58 ? 10.155 7.399 51.028 1.000 27.231 55 LEU CCC CA 1
ATOM 2024 C C . LEU C 1 58 ? 8.955 7.142 50.103 1.000 28.212 55 LEU CCC C 1
ATOM 2025 O O . LEU C 1 58 ? 8.317 8.147 49.657 1.000 27.948 55 LEU CCC O 1
ATOM 2030 N N . GLY C 1 59 ? 8.613 5.878 49.816 1.000 30.119 56 GLY CCC N 1
ATOM 2031 C CA . GLY C 1 59 ? 7.423 5.563 48.991 1.000 29.271 56 GLY CCC CA 1
ATOM 2032 C C . GLY C 1 59 ? 6.156 6.040 49.674 1.000 29.511 56 GLY CCC C 1
ATOM 2033 O O . GLY C 1 59 ? 5.226 6.587 48.989 1.000 26.877 56 GLY CCC O 1
ATOM 2034 N N . VAL C 1 60 ? 6.098 5.878 50.996 1.000 30.162 57 VAL CCC N 1
ATOM 2035 C CA . VAL C 1 60 ? 4.952 6.401 51.786 1.000 29.132 57 VAL CCC CA 1
ATOM 2036 C C . VAL C 1 60 ? 4.880 7.933 51.693 1.000 26.864 57 VAL CCC C 1
ATOM 2037 O O . VAL C 1 60 ? 3.771 8.484 51.498 1.000 25.370 57 VAL CCC O 1
ATOM 2041 N N . LEU C 1 61 ? 5.996 8.620 51.928 1.000 26.170 58 LEU CCC N 1
ATOM 2042 C CA . LEU C 1 61 ? 5.984 10.100 51.847 1.000 25.688 58 LEU CCC CA 1
ATOM 2043 C C . LEU C 1 61 ? 5.629 10.527 50.423 1.000 26.471 58 LEU CCC C 1
ATOM 2044 O O . LEU C 1 61 ? 4.835 11.517 50.249 1.000 25.965 58 LEU CCC O 1
ATOM 2049 N N . LYS C 1 62 ? 6.171 9.848 49.417 1.000 26.576 59 LYS CCC N 1
ATOM 2050 C CA . LYS C 1 62 ? 5.876 10.225 47.996 1.000 28.163 59 LYS CCC CA 1
ATOM 2051 C C . LYS C 1 62 ? 4.378 10.008 47.694 1.000 26.809 59 LYS CCC C 1
ATOM 2052 O O . LYS C 1 62 ? 3.776 10.851 47.027 1.000 25.258 59 LYS CCC O 1
ATOM 2058 N N . GLY C 1 63 ? 3.805 8.877 48.093 1.000 27.800 60 GLY CCC N 1
ATOM 2059 C CA . GLY C 1 63 ? 2.374 8.570 47.881 1.000 29.175 60 GLY CCC CA 1
ATOM 2060 C C . GLY C 1 63 ? 1.473 9.622 48.514 1.000 28.642 60 GLY CCC C 1
ATOM 2061 O O . GLY C 1 63 ? 0.411 9.925 47.930 1.000 28.768 60 GLY CCC O 1
ATOM 2062 N N . ALA C 1 64 ? 1.877 10.213 49.648 1.000 27.968 61 ALA CCC N 1
ATOM 2063 C CA . ALA C 1 64 ? 1.092 11.283 50.319 1.000 27.060 61 ALA CCC CA 1
ATOM 2064 C C . ALA C 1 64 ? 1.402 12.668 49.728 1.000 27.235 61 ALA CCC C 1
ATOM 2065 O O . ALA C 1 64 ? 0.746 13.615 50.164 1.000 25.948 61 ALA CCC O 1
ATOM 2067 N N . GLY C 1 65 ? 2.346 12.780 48.782 1.000 27.267 62 GLY CCC N 1
ATOM 2068 C CA . GLY C 1 65 ? 2.704 14.048 48.108 1.000 26.185 62 GLY CCC CA 1
ATOM 2069 C C . GLY C 1 65 ? 3.586 14.932 48.951 1.000 24.616 62 GLY CCC C 1
ATOM 2070 O O . GLY C 1 65 ? 3.758 16.084 48.601 1.000 25.326 62 GLY CCC O 1
ATOM 2071 N N . LEU C 1 66 ? 4.125 14.426 50.064 1.000 24.775 63 LEU CCC N 1
ATOM 2072 C CA . LEU C 1 66 ? 4.873 15.252 51.073 1.000 23.984 63 LEU CCC CA 1
ATOM 2073 C C . LEU C 1 66 ? 6.345 15.396 50.660 1.000 24.227 63 LEU CCC C 1
ATOM 2074 O O . LEU C 1 66 ? 7.017 16.350 51.149 1.000 22.980 63 LEU CCC O 1
ATOM 2079 N N . VAL C 1 67 ? 6.822 14.510 49.770 1.000 23.792 64 VAL CCC N 1
ATOM 2080 C CA . VAL C 1 67 ? 8.110 14.715 49.079 1.000 23.514 64 VAL CCC CA 1
ATOM 2081 C C . VAL C 1 67 ? 7.836 14.610 47.590 1.000 22.994 64 VAL CCC C 1
ATOM 2082 O O . VAL C 1 67 ? 6.858 13.919 47.186 1.000 22.487 64 VAL CCC O 1
ATOM 2086 N N . THR C 1 68 ? 8.745 15.181 46.845 1.000 21.957 65 THR CCC N 1
ATOM 2087 C CA . THR C 1 68 ? 8.739 15.256 45.377 1.000 23.401 65 THR CCC CA 1
ATOM 2088 C C . THR C 1 68 ? 9.937 14.416 44.900 1.000 24.559 65 THR CCC C 1
ATOM 2089 O O . THR C 1 68 ? 11.059 14.777 45.221 1.000 22.775 65 THR CCC O 1
ATOM 2093 N N . GLU C 1 69 ? 9.682 13.341 44.175 1.000 24.471 66 GLU CCC N 1
ATOM 2094 C CA . GLU C 1 69 ? 10.704 12.418 43.611 1.000 26.195 66 GLU CCC CA 1
ATOM 2095 C C . GLU C 1 69 ? 11.156 12.883 42.212 1.000 25.904 66 GLU CCC C 1
ATOM 2096 O O . GLU C 1 69 ? 10.320 12.992 41.259 1.000 25.609 66 GLU CCC O 1
ATOM 2102 N N . ARG C 1 70 ? 12.458 13.122 42.073 1.000 26.125 67 ARG CCC N 1
ATOM 2103 C CA . ARG C 1 70 ? 13.115 13.591 40.827 1.000 25.327 67 ARG CCC CA 1
ATOM 2104 C C . ARG C 1 70 ? 14.207 12.584 40.444 1.000 26.909 67 ARG CCC C 1
ATOM 2105 O O . ARG C 1 70 ? 14.907 12.088 41.334 1.000 25.486 67 ARG CCC O 1
ATOM 2113 N N A ARG C 1 71 ? 14.304 12.252 39.154 0.500 27.863 68 ARG CCC N 1
ATOM 2114 N N B ARG C 1 71 ? 14.290 12.292 39.149 0.500 26.142 68 ARG CCC N 1
ATOM 2115 C CA A ARG C 1 71 ? 15.383 11.390 38.588 0.500 30.273 68 ARG CCC CA 1
ATOM 2116 C CA B ARG C 1 71 ? 15.391 11.498 38.550 0.500 27.376 68 ARG CCC CA 1
ATOM 2117 C C A ARG C 1 71 ? 16.258 12.234 37.669 0.500 29.104 68 ARG CCC C 1
ATOM 2118 C C B ARG C 1 71 ? 16.277 12.429 37.749 0.500 27.189 68 ARG CCC C 1
ATOM 2119 O O A ARG C 1 71 ? 15.688 12.840 36.739 0.500 27.890 68 ARG CCC O 1
ATOM 2120 O O B ARG C 1 71 ? 15.756 13.317 37.040 0.500 25.702 68 ARG CCC O 1
ATOM 2135 N N . ASP C 1 72 ? 17.578 12.237 37.887 1.000 28.763 69 ASP CCC N 1
ATOM 2136 C CA . ASP C 1 72 ? 18.523 12.799 36.920 1.000 28.979 69 ASP CCC CA 1
ATOM 2137 C C . ASP C 1 72 ? 19.018 11.576 36.143 1.000 30.110 69 ASP CCC C 1
ATOM 2138 O O . ASP C 1 72 ? 18.257 10.587 36.044 1.000 28.907 69 ASP CCC O 1
ATOM 2143 N N . ALA C 1 73 ? 20.206 11.624 35.559 1.000 28.349 70 ALA CCC N 1
ATOM 2144 C CA . ALA C 1 73 ? 20.651 10.524 34.694 1.000 29.204 70 ALA CCC CA 1
ATOM 2145 C C . ALA C 1 73 ? 20.735 9.255 35.527 1.000 29.304 70 ALA CCC C 1
ATOM 2146 O O . ALA C 1 73 ? 20.511 8.187 34.986 1.000 29.242 70 ALA CCC O 1
ATOM 2148 N N . ASN C 1 74 ? 21.198 9.343 36.774 1.000 30.339 71 ASN CCC N 1
ATOM 2149 C CA . ASN C 1 74 ? 21.683 8.137 37.485 1.000 29.484 71 ASN CCC CA 1
ATOM 2150 C C . ASN C 1 74 ? 21.377 8.186 38.977 1.000 29.504 71 ASN CCC C 1
ATOM 2151 O O . ASN C 1 74 ? 21.838 7.279 39.664 1.000 29.044 71 ASN CCC O 1
ATOM 2156 N N . ARG C 1 75 ? 20.541 9.102 39.445 1.000 28.465 72 ARG CCC N 1
ATOM 2157 C CA . ARG C 1 75 ? 20.099 9.089 40.868 1.000 29.833 72 ARG CCC CA 1
ATOM 2158 C C . ARG C 1 75 ? 18.593 9.353 40.946 1.000 28.609 72 ARG CCC C 1
ATOM 2159 O O . ARG C 1 75 ? 18.046 10.000 40.048 1.000 26.197 72 ARG CCC O 1
ATOM 2167 N N . ILE C 1 76 ? 18.023 9.002 42.082 1.000 27.238 73 ILE CCC N 1
ATOM 2168 C CA . ILE C 1 76 ? 16.677 9.409 42.525 1.000 26.775 73 ILE CCC CA 1
ATOM 2169 C C . ILE C 1 76 ? 16.843 10.358 43.704 1.000 27.612 73 ILE CCC C 1
ATOM 2170 O O . ILE C 1 76 ? 17.684 10.047 44.633 1.000 28.145 73 ILE CCC O 1
ATOM 2175 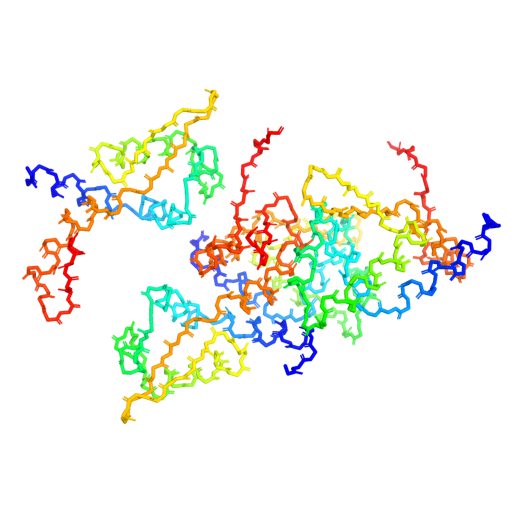N N . LEU C 1 77 ? 16.166 11.492 43.642 1.000 25.611 74 LEU CCC N 1
ATOM 2176 C CA . LEU C 1 77 ? 16.373 12.614 44.600 1.000 27.251 74 LEU CCC CA 1
ATOM 2177 C C . LEU C 1 77 ? 15.009 13.057 45.119 1.000 26.652 74 LEU CCC C 1
ATOM 2178 O O . LEU C 1 77 ? 14.033 12.883 44.379 1.000 26.158 74 LEU CCC O 1
ATOM 2183 N N . TYR C 1 78 ? 14.966 13.542 46.366 1.000 25.847 75 TYR CCC N 1
ATOM 2184 C CA . TYR C 1 78 ? 13.728 13.933 47.077 1.000 25.097 75 TYR CCC CA 1
ATOM 2185 C C . TYR C 1 78 ? 13.847 15.373 47.572 1.000 24.078 75 TYR CCC C 1
ATOM 2186 O O . TYR C 1 78 ? 14.921 15.767 48.115 1.000 24.631 75 TYR CCC O 1
ATOM 2195 N N . SER C 1 79 ? 12.763 16.117 47.426 1.000 23.454 76 SER CCC N 1
ATOM 2196 C CA . SER C 1 79 ? 12.569 17.515 47.900 1.000 25.875 76 SER CCC CA 1
ATOM 2197 C C . SER C 1 79 ? 11.333 17.561 48.783 1.000 25.505 76 SER CCC C 1
ATOM 2198 O O . SER C 1 79 ? 10.336 16.875 48.450 1.000 23.278 76 SER CCC O 1
ATOM 2201 N N . LEU C 1 80 ? 11.340 18.421 49.796 1.000 25.619 77 LEU CCC N 1
ATOM 2202 C CA . LEU C 1 80 ? 10.185 18.604 50.705 1.000 24.751 77 LEU CCC CA 1
ATOM 2203 C C . LEU C 1 80 ? 9.079 19.284 49.932 1.000 23.422 77 LEU CCC C 1
ATOM 2204 O O . LEU C 1 80 ? 9.378 20.242 49.159 1.000 22.315 77 LEU CCC O 1
ATOM 2209 N N . ALA C 1 81 ? 7.847 18.839 50.121 1.000 22.930 78 ALA CCC N 1
ATOM 2210 C CA . ALA C 1 81 ? 6.651 19.568 49.606 1.000 23.168 78 ALA CCC CA 1
ATOM 2211 C C . ALA C 1 81 ? 5.908 20.178 50.809 1.000 22.838 78 ALA CCC C 1
ATOM 2212 O O . ALA C 1 81 ? 4.844 19.730 51.185 1.000 23.441 78 ALA CCC O 1
ATOM 2214 N N . GLU C 1 82 ? 6.473 21.222 51.395 1.000 23.714 79 GLU CCC N 1
ATOM 2215 C CA . GLU C 1 82 ? 5.949 21.762 52.664 1.000 25.535 79 GLU CCC CA 1
ATOM 2216 C C . GLU C 1 82 ? 4.566 22.405 52.436 1.000 25.782 79 GLU CCC C 1
ATOM 2217 O O . GLU C 1 82 ? 3.810 22.455 53.410 1.000 24.616 79 GLU CCC O 1
ATOM 2223 N N . GLU C 1 83 ? 4.289 22.962 51.259 1.000 23.886 80 GLU CCC N 1
ATOM 2224 C CA . GLU C 1 83 ? 2.965 23.561 50.987 1.000 27.908 80 GLU CCC CA 1
ATOM 2225 C C . GLU C 1 83 ? 1.869 22.508 51.032 1.000 25.979 80 GLU CCC C 1
ATOM 2226 O O . GLU C 1 83 ? 0.754 22.804 51.536 1.000 24.723 80 GLU CCC O 1
ATOM 2232 N N . ARG C 1 84 ? 2.152 21.324 50.507 1.000 25.218 81 ARG CCC N 1
ATOM 2233 C CA . ARG C 1 84 ? 1.187 20.196 50.584 1.000 24.864 81 ARG CCC CA 1
ATOM 2234 C C . ARG C 1 84 ? 1.039 19.704 52.049 1.000 25.386 81 ARG CCC C 1
ATOM 2235 O O . ARG C 1 84 ? -0.087 19.473 52.505 1.000 24.545 81 ARG CCC O 1
ATOM 2243 N N . LEU C 1 85 ? 2.146 19.518 52.765 1.000 24.962 82 LEU CCC N 1
ATOM 2244 C CA . LEU C 1 85 ? 2.115 19.076 54.186 1.000 24.878 82 LEU CCC CA 1
ATOM 2245 C C . LEU C 1 85 ? 1.289 20.101 54.991 1.000 24.456 82 LEU CCC C 1
ATOM 2246 O O . LEU C 1 85 ? 0.431 19.698 55.763 1.000 24.195 82 LEU CCC O 1
ATOM 2251 N N . ALA C 1 86 ? 1.474 21.408 54.759 1.000 23.910 83 ALA CCC N 1
ATOM 2252 C CA . ALA C 1 86 ? 0.845 22.467 55.562 1.000 23.051 83 ALA CCC CA 1
ATOM 2253 C C . ALA C 1 86 ? -0.674 22.337 55.418 1.000 23.941 83 ALA CCC C 1
ATOM 2254 O O . ALA C 1 86 ? -1.365 22.488 56.413 1.000 22.433 83 ALA CCC O 1
ATOM 2256 N N . LEU C 1 87 ? -1.193 22.143 54.213 1.000 22.479 84 LEU CCC N 1
ATOM 2257 C CA . LEU C 1 87 ? -2.643 22.073 54.010 1.000 23.756 84 LEU CCC CA 1
ATOM 2258 C C . LEU C 1 87 ? -3.157 20.754 54.608 1.000 24.783 84 LEU CCC C 1
ATOM 2259 O O . LEU C 1 87 ? -4.197 20.768 55.297 1.000 24.359 84 LEU CCC O 1
ATOM 2264 N N . CYS C 1 88 ? -2.520 19.633 54.273 1.000 24.220 85 CYS CCC N 1
ATOM 2265 C CA . CYS C 1 88 ? -3.061 18.293 54.589 1.000 25.463 85 CYS CCC CA 1
ATOM 2266 C C . CYS C 1 88 ? -3.120 18.111 56.108 1.000 25.254 85 CYS CCC C 1
ATOM 2267 O O . CYS C 1 88 ? -4.020 17.430 56.561 1.000 25.158 85 CYS CCC O 1
ATOM 2270 N N . VAL C 1 89 ? -2.135 18.633 56.863 1.000 23.426 86 VAL CCC N 1
ATOM 2271 C CA . VAL C 1 89 ? -2.075 18.404 58.348 1.000 22.659 86 VAL CCC CA 1
ATOM 2272 C C . VAL C 1 89 ? -2.563 19.657 59.048 1.000 23.268 86 VAL CCC C 1
ATOM 2273 O O . VAL C 1 89 ? -3.212 19.517 60.059 1.000 24.926 86 VAL CCC O 1
ATOM 2277 N N . GLY C 1 90 ? -2.242 20.834 58.498 1.000 22.850 87 GLY CCC N 1
ATOM 2278 C CA . GLY C 1 90 ? -2.545 22.157 59.045 1.000 22.213 87 GLY CCC CA 1
ATOM 2279 C C . GLY C 1 90 ? -4.011 22.530 59.021 1.000 22.994 87 GLY CCC C 1
ATOM 2280 O O . GLY C 1 90 ? -4.430 23.309 59.880 1.000 23.641 87 GLY CCC O 1
ATOM 2281 N N . ARG C 1 91 ? -4.793 22.092 58.049 1.000 24.703 88 ARG CCC N 1
ATOM 2282 C CA . ARG C 1 91 ? -6.257 22.373 58.105 1.000 25.060 88 ARG CCC CA 1
ATOM 2283 C C . ARG C 1 91 ? -6.805 21.779 59.405 1.000 24.569 88 ARG CCC C 1
ATOM 2284 O O . ARG C 1 91 ? -7.413 22.515 60.208 1.000 23.689 88 ARG CCC O 1
ATOM 2292 N N . PHE C 1 92 ? -6.549 20.495 59.638 1.000 23.809 89 PHE CCC N 1
ATOM 2293 C CA . PHE C 1 92 ? -7.032 19.815 60.856 1.000 23.982 89 PHE CCC CA 1
ATOM 2294 C C . PHE C 1 92 ? -6.469 20.555 62.060 1.000 23.918 89 PHE CCC C 1
ATOM 2295 O O . PHE C 1 92 ? -7.215 20.827 63.056 1.000 23.205 89 PHE CCC O 1
ATOM 2303 N N . LEU C 1 93 ? -5.161 20.826 62.065 1.000 23.616 90 LEU CCC N 1
ATOM 2304 C CA . LEU C 1 93 ? -4.526 21.321 63.307 1.000 24.344 90 LEU CCC CA 1
ATOM 2305 C C . LEU C 1 93 ? -5.060 22.712 63.619 1.000 22.701 90 LEU CCC C 1
ATOM 2306 O O . LEU C 1 93 ? -5.363 22.989 64.810 1.000 22.419 90 LEU CCC O 1
ATOM 2311 N N . SER C 1 94 ? -5.231 23.553 62.614 1.000 23.320 91 SER CCC N 1
ATOM 2312 C CA . SER C 1 94 ? -5.799 24.919 62.823 1.000 22.718 91 SER CCC CA 1
ATOM 2313 C C . SER C 1 94 ? -7.285 24.826 63.126 1.000 23.609 91 SER CCC C 1
ATOM 2314 O O . SER C 1 94 ? -7.779 25.738 63.787 1.000 24.451 91 SER CCC O 1
ATOM 2317 N N . ALA C 1 95 ? -7.975 23.772 62.686 1.000 24.023 92 ALA CCC N 1
ATOM 2318 C CA . ALA C 1 95 ? -9.428 23.655 62.982 1.000 24.018 92 ALA CCC CA 1
ATOM 2319 C C . ALA C 1 95 ? -9.611 23.308 64.477 1.000 24.859 92 ALA CCC C 1
ATOM 2320 O O . ALA C 1 95 ? -10.532 23.799 65.101 1.000 24.821 92 ALA CCC O 1
ATOM 2322 N N . VAL C 1 96 ? -8.735 22.485 65.053 1.000 23.132 93 VAL CCC N 1
ATOM 2323 C CA . VAL C 1 96 ? -8.883 22.016 66.444 1.000 23.194 93 VAL CCC CA 1
ATOM 2324 C C . VAL C 1 96 ? -8.216 23.024 67.387 1.000 24.184 93 VAL CCC C 1
ATOM 2325 O O . VAL C 1 96 ? -8.649 23.135 68.563 1.000 22.447 93 VAL CCC O 1
ATOM 2329 N N . CYS C 1 97 ? -7.152 23.703 66.927 1.000 24.310 94 CYS CCC N 1
ATOM 2330 C CA . CYS C 1 97 ? -6.308 24.576 67.771 1.000 23.576 94 CYS CCC CA 1
ATOM 2331 C C . CYS C 1 97 ? -6.301 26.000 67.206 1.000 24.501 94 CYS CCC C 1
ATOM 2332 O O . CYS C 1 97 ? -5.223 26.593 67.005 1.000 24.402 94 CYS CCC O 1
ATOM 2335 N N . PRO C 1 98 ? -7.477 26.641 66.961 1.000 26.017 95 PRO CCC N 1
ATOM 2336 C CA . PRO C 1 98 ? -7.511 27.918 66.254 1.000 26.348 95 PRO CCC CA 1
ATOM 2337 C C . PRO C 1 98 ? -6.805 29.071 66.959 1.000 28.249 95 PRO CCC C 1
ATOM 2338 O O . PRO C 1 98 ? -6.343 29.919 66.269 1.000 27.264 95 PRO CCC O 1
ATOM 2342 N N . GLU C 1 99 ? -6.737 29.072 68.289 1.000 26.836 96 GLU CCC N 1
ATOM 2343 C CA . GLU C 1 99 ? -6.069 30.128 69.052 1.000 28.531 96 GLU CCC CA 1
ATOM 2344 C C . GLU C 1 99 ? -4.572 29.880 69.004 1.000 27.476 96 GLU CCC C 1
ATOM 2345 O O . GLU C 1 99 ? -3.840 30.790 69.318 1.000 28.784 96 GLU CCC O 1
ATOM 2351 N N . GLN C 1 100 ? -4.111 28.675 68.729 1.000 26.312 97 GLN CCC N 1
ATOM 2352 C CA . GLN C 1 100 ? -2.646 28.390 68.767 1.000 25.837 97 GLN CCC CA 1
ATOM 2353 C C . GLN C 1 100 ? -2.026 28.198 67.379 1.000 26.376 97 GLN CCC C 1
ATOM 2354 O O . GLN C 1 100 ? -0.768 28.290 67.268 1.000 27.836 97 GLN CCC O 1
ATOM 2360 N N . ILE C 1 101 ? -2.798 27.834 66.368 1.000 24.491 98 ILE CCC N 1
ATOM 2361 C CA . ILE C 1 101 ? -2.245 27.377 65.075 1.000 24.332 98 ILE CCC CA 1
ATOM 2362 C C . ILE C 1 101 ? -2.975 28.123 63.986 1.000 26.136 98 ILE CCC C 1
ATOM 2363 O O . ILE C 1 101 ? -4.253 28.022 63.920 1.000 25.142 98 ILE CCC O 1
ATOM 2368 N N . VAL C 1 102 ? -2.182 28.793 63.146 1.000 25.960 99 VAL CCC N 1
ATOM 2369 C CA . VAL C 1 102 ? -2.714 29.507 61.959 1.000 27.413 99 VAL CCC CA 1
ATOM 2370 C C . VAL C 1 102 ? -2.044 28.921 60.724 1.000 26.433 99 VAL CCC C 1
ATOM 2371 O O . VAL C 1 102 ? -0.772 28.831 60.707 1.000 26.275 99 VAL CCC O 1
ATOM 2375 N N . LEU C 1 103 ? -2.862 28.614 59.745 1.000 26.299 100 LEU CCC N 1
ATOM 2376 C CA . LEU C 1 103 ? -2.461 28.139 58.406 1.000 27.615 100 LEU CCC CA 1
ATOM 2377 C C . LEU C 1 103 ? -2.600 29.293 57.433 1.000 27.504 100 LEU CCC C 1
ATOM 2378 O O . LEU C 1 103 ? -3.640 29.901 57.398 1.000 27.081 100 LEU CCC O 1
ATOM 2383 N N A ARG C 1 104 ? -1.560 29.601 56.672 0.500 27.698 101 ARG CCC N 1
ATOM 2384 N N B ARG C 1 104 ? -1.568 29.456 56.623 0.500 28.925 101 ARG CCC N 1
ATOM 2385 C CA A ARG C 1 104 ? -1.608 30.630 55.600 0.500 28.905 101 ARG CCC CA 1
ATOM 2386 C CA B ARG C 1 104 ? -1.387 30.541 55.639 0.500 30.911 101 ARG CCC CA 1
ATOM 2387 C C A ARG C 1 104 ? -0.993 30.033 54.339 0.500 28.673 101 ARG CCC C 1
ATOM 2388 C C B ARG C 1 104 ? -0.924 29.901 54.334 0.500 29.871 101 ARG CCC C 1
ATOM 2389 O O A ARG C 1 104 ? 0.254 30.022 54.236 0.500 27.781 101 ARG CCC O 1
ATOM 2390 O O B ARG C 1 104 ? 0.303 29.688 54.192 0.500 28.785 101 ARG CCC O 1
ATOM 2405 N N . THR C 1 105 ? -1.842 29.536 53.441 1.000 27.960 102 THR CCC N 1
ATOM 2406 C CA . THR C 1 105 ? -1.447 29.028 52.113 1.000 30.728 102 THR CCC CA 1
ATOM 2407 C C . THR C 1 105 ? -1.061 30.176 51.203 1.000 34.361 102 THR CCC C 1
ATOM 2408 O O . THR C 1 105 ? -0.436 29.870 50.179 1.000 37.223 102 THR CCC O 1
ATOM 2412 N N . THR C 1 106 ? -1.442 31.408 51.545 1.000 36.448 103 THR CCC N 1
ATOM 2413 C CA . THR C 1 106 ? -1.467 32.535 50.595 1.000 43.867 103 THR CCC CA 1
ATOM 2414 C C . THR C 1 106 ? -0.070 33.131 50.502 1.000 48.310 103 THR CCC C 1
ATOM 2415 O O . THR C 1 106 ? 0.541 33.401 51.536 1.000 47.155 103 THR CCC O 1
ATOM 2419 N N . LYS C 1 107 ? 0.308 33.405 49.255 1.000 64.995 104 LYS CCC N 1
ATOM 2420 C CA . LYS C 1 107 ? 1.565 34.066 48.805 1.000 72.126 104 LYS CCC CA 1
ATOM 2421 C C . LYS C 1 107 ? 1.592 35.507 49.321 1.000 69.620 104 LYS CCC C 1
ATOM 2422 O O . LYS C 1 107 ? 2.693 35.973 49.648 1.000 67.172 104 LYS CCC O 1
ATOM 2428 N N . TRP C 1 108 ? 0.415 36.135 49.443 1.000 68.362 105 TRP CCC N 1
ATOM 2429 C CA . TRP C 1 108 ? 0.225 37.534 49.905 1.000 68.232 105 TRP CCC CA 1
ATOM 2430 C C . TRP C 1 108 ? 0.883 37.735 51.275 1.000 69.354 105 TRP CCC C 1
ATOM 2431 O O . TRP C 1 108 ? 0.680 36.872 52.151 1.000 57.438 105 TRP CCC O 1
ATOM 2442 N N . ARG C 1 109 ? 1.623 38.852 51.422 1.000 75.906 106 ARG CCC N 1
ATOM 2443 C CA . ARG C 1 109 ? 2.271 39.337 52.679 1.000 80.368 106 ARG CCC CA 1
ATOM 2444 C C . ARG C 1 109 ? 2.029 40.859 52.787 1.000 81.385 106 ARG CCC C 1
ATOM 2445 O O . ARG C 1 109 ? 1.845 41.500 51.714 1.000 79.698 106 ARG CCC O 1
ATOM 2453 N N . SER C 1 110 ? 1.983 41.412 54.018 1.000 83.395 107 SER CCC N 1
ATOM 2454 C CA . SER C 1 110 ? 1.698 42.849 54.340 1.000 83.163 107 SER CCC CA 1
ATOM 2455 C C . SER C 1 110 ? 2.972 43.708 54.254 1.000 78.806 107 SER CCC C 1
ATOM 2456 O O . SER C 1 110 ? 3.653 43.748 53.225 1.000 72.408 107 SER CCC O 1
ATOM 2459 N N . PRO D 1 10 ? 66.329 27.896 48.709 1.000 92.802 7 PRO DDD N 1
ATOM 2460 C CA . PRO D 1 10 ? 65.552 27.033 49.623 1.000 89.896 7 PRO DDD CA 1
ATOM 2461 C C . PRO D 1 10 ? 65.661 27.377 51.126 1.000 84.675 7 PRO DDD C 1
ATOM 2462 O O . PRO D 1 10 ? 64.913 26.815 51.892 1.000 73.804 7 PRO DDD O 1
ATOM 2466 N N . ALA D 1 11 ? 66.579 28.255 51.549 1.000 80.314 8 ALA DDD N 1
ATOM 2467 C CA . ALA D 1 11 ? 66.552 28.861 52.907 1.000 76.380 8 ALA DDD CA 1
ATOM 2468 C C . ALA D 1 11 ? 65.827 30.220 52.833 1.000 66.320 8 ALA DDD C 1
ATOM 2469 O O . ALA D 1 11 ? 65.375 30.679 53.877 1.000 58.309 8 ALA DDD O 1
ATOM 2471 N N . ASP D 1 12 ? 65.778 30.826 51.632 1.000 62.861 9 ASP DDD N 1
ATOM 2472 C CA . ASP D 1 12 ? 64.813 31.861 51.192 1.000 60.425 9 ASP DDD CA 1
ATOM 2473 C C . ASP D 1 12 ? 63.420 31.284 51.472 1.000 57.526 9 ASP DDD C 1
ATOM 2474 O O . ASP D 1 12 ? 62.615 31.971 52.060 1.000 49.616 9 ASP DDD O 1
ATOM 2479 N N . GLU D 1 13 ? 63.191 30.037 51.061 1.000 53.328 10 GLU DDD N 1
ATOM 2480 C CA . GLU D 1 13 ? 61.854 29.386 51.106 1.000 56.174 10 GLU DDD CA 1
ATOM 2481 C C . GLU D 1 13 ? 61.497 29.041 52.555 1.000 51.502 10 GLU DDD C 1
ATOM 2482 O O . GLU D 1 13 ? 60.368 29.374 52.969 1.000 53.457 10 GLU DDD O 1
ATOM 2488 N N . GLU D 1 14 ? 62.428 28.441 53.296 1.000 45.499 11 GLU DDD N 1
ATOM 2489 C CA . GLU D 1 14 ? 62.302 28.229 54.749 1.000 44.585 11 GLU DDD CA 1
ATOM 2490 C C . GLU D 1 14 ? 61.843 29.563 55.368 1.000 43.056 11 GLU DDD C 1
ATOM 2491 O O . GLU D 1 14 ? 60.783 29.585 56.038 1.000 42.251 11 GLU DDD O 1
ATOM 2497 N N . ALA D 1 15 ? 62.604 30.635 55.131 1.000 40.890 12 ALA DDD N 1
ATOM 2498 C CA . ALA D 1 15 ? 62.454 31.966 55.758 1.000 42.358 12 ALA DDD CA 1
ATOM 2499 C C . ALA D 1 15 ? 61.053 32.538 55.507 1.000 42.890 12 ALA DDD C 1
ATOM 2500 O O . ALA D 1 15 ? 60.408 32.944 56.485 1.000 44.267 12 ALA DDD O 1
ATOM 2502 N N . SER D 1 16 ? 60.636 32.651 54.239 1.000 42.672 13 SER DDD N 1
ATOM 2503 C CA . SER D 1 16 ? 59.294 33.163 53.849 1.000 44.644 13 SER DDD CA 1
ATOM 2504 C C . SER D 1 16 ? 58.210 32.259 54.476 1.000 40.007 13 SER DDD C 1
ATOM 2505 O O . SER D 1 16 ? 57.238 32.802 54.980 1.000 37.500 13 SER DDD O 1
ATOM 2508 N N . ALA D 1 17 ? 58.414 30.935 54.521 1.000 37.221 14 ALA DDD N 1
ATOM 2509 C CA . ALA D 1 17 ? 57.434 30.018 55.161 1.000 38.367 14 ALA DDD CA 1
ATOM 2510 C C . ALA D 1 17 ? 57.257 30.433 56.620 1.000 39.208 14 ALA DDD C 1
ATOM 2511 O O . ALA D 1 17 ? 56.097 30.620 57.061 1.000 36.792 14 ALA DDD O 1
ATOM 2513 N N . PHE D 1 18 ? 58.353 30.613 57.354 1.000 37.678 15 PHE DDD N 1
ATOM 2514 C CA . PHE D 1 18 ? 58.237 30.993 58.787 1.000 36.615 15 PHE DDD CA 1
ATOM 2515 C C . PHE D 1 18 ? 57.525 32.339 58.953 1.000 38.492 15 PHE DDD C 1
ATOM 2516 O O . PHE D 1 18 ? 56.786 32.449 59.961 1.000 37.995 15 PHE DDD O 1
ATOM 2524 N N . ARG D 1 19 ? 57.740 33.301 58.044 1.000 39.400 16 ARG DDD N 1
ATOM 2525 C CA . ARG D 1 19 ? 57.108 34.645 58.118 1.000 41.468 16 ARG DDD CA 1
ATOM 2526 C C . ARG D 1 19 ? 55.610 34.484 57.877 1.000 40.218 16 ARG DDD C 1
ATOM 2527 O O . ARG D 1 19 ? 54.854 35.188 58.515 1.000 38.544 16 ARG DDD O 1
ATOM 2535 N N . ALA D 1 20 ? 55.219 33.594 56.969 1.000 38.263 17 ALA DDD N 1
ATOM 2536 C CA . ALA D 1 20 ? 53.814 33.373 56.605 1.000 37.407 17 ALA DDD CA 1
ATOM 2537 C C . ALA D 1 20 ? 53.074 32.754 57.801 1.000 37.151 17 ALA DDD C 1
ATOM 2538 O O . ALA D 1 20 ? 52.008 33.323 58.193 1.000 38.294 17 ALA DDD O 1
ATOM 2540 N N . VAL D 1 21 ? 53.608 31.700 58.417 1.000 33.770 18 VAL DDD N 1
ATOM 2541 C CA . VAL D 1 21 ? 52.897 31.008 59.544 1.000 33.831 18 VAL DDD CA 1
ATOM 2542 C C . VAL D 1 21 ? 53.073 31.735 60.870 1.000 34.999 18 VAL DDD C 1
ATOM 2543 O O . VAL D 1 21 ? 52.551 31.227 61.887 1.000 34.548 18 VAL DDD O 1
ATOM 2547 N N . ALA D 1 22 ? 53.707 32.903 60.877 1.000 37.837 19 ALA DDD N 1
ATOM 2548 C CA . ALA D 1 22 ? 53.958 33.689 62.101 1.000 36.800 19 ALA DDD CA 1
ATOM 2549 C C . ALA D 1 22 ? 52.634 34.282 62.578 1.000 36.168 19 ALA DDD C 1
ATOM 2550 O O . ALA D 1 22 ? 52.506 34.628 63.768 1.000 37.249 19 ALA DDD O 1
ATOM 2552 N N . ASP D 1 23 ? 51.703 34.458 61.647 1.000 39.783 20 ASP DDD N 1
ATOM 2553 C CA . ASP D 1 23 ? 50.445 35.214 61.867 1.000 40.242 20 ASP DDD CA 1
ATOM 2554 C C . ASP D 1 23 ? 49.308 34.211 62.138 1.000 40.345 20 ASP DDD C 1
ATOM 2555 O O . ASP D 1 23 ? 49.120 33.261 61.362 1.000 35.069 20 ASP DDD O 1
ATOM 2560 N N . PRO D 1 24 ? 48.501 34.410 63.219 1.000 39.489 21 PRO DDD N 1
ATOM 2561 C CA . PRO D 1 24 ? 47.397 33.511 63.559 1.000 38.917 21 PRO DDD CA 1
ATOM 2562 C C . PRO D 1 24 ? 46.292 33.428 62.507 1.000 38.175 21 PRO DDD C 1
ATOM 2563 O O . PRO D 1 24 ? 45.686 32.357 62.377 1.000 37.723 21 PRO DDD O 1
ATOM 2567 N N . THR D 1 25 ? 45.991 34.516 61.805 1.000 36.469 22 THR DDD N 1
ATOM 2568 C CA . THR D 1 25 ? 44.977 34.447 60.723 1.000 38.817 22 THR DDD CA 1
ATOM 2569 C C . THR D 1 25 ? 45.443 33.529 59.599 1.000 36.439 22 THR DDD C 1
ATOM 2570 O O . THR D 1 25 ? 44.618 32.673 59.114 1.000 35.498 22 THR DDD O 1
ATOM 2574 N N . ARG D 1 26 ? 46.700 33.669 59.198 1.000 36.124 23 ARG DDD N 1
ATOM 2575 C CA . ARG D 1 26 ? 47.236 32.847 58.086 1.000 36.916 23 ARG DDD CA 1
ATOM 2576 C C . ARG D 1 26 ? 47.306 31.382 58.525 1.000 32.903 23 ARG DDD C 1
ATOM 2577 O O . ARG D 1 26 ? 47.009 30.495 57.696 1.000 34.934 23 ARG DDD O 1
ATOM 2585 N N . ARG D 1 27 ? 47.628 31.114 59.780 1.000 32.035 24 ARG DDD N 1
ATOM 2586 C CA . ARG D 1 27 ? 47.598 29.722 60.296 1.000 32.209 24 ARG DDD CA 1
ATOM 2587 C C . ARG D 1 27 ? 46.168 29.189 60.235 1.000 31.695 24 ARG DDD C 1
ATOM 2588 O O . ARG D 1 27 ? 45.964 28.066 59.700 1.000 32.413 24 ARG DDD O 1
ATOM 2596 N N . GLN D 1 28 ? 45.194 29.989 60.638 1.000 34.043 25 GLN DDD N 1
ATOM 2597 C CA . GLN D 1 28 ? 43.753 29.549 60.597 1.000 34.640 25 GLN DDD CA 1
ATOM 2598 C C . GLN D 1 28 ? 43.298 29.297 59.153 1.000 33.839 25 GLN DDD C 1
ATOM 2599 O O . GLN D 1 28 ? 42.657 28.246 58.891 1.000 35.843 25 GLN DDD O 1
ATOM 2605 N N . ILE D 1 29 ? 43.691 30.168 58.223 1.000 33.474 26 ILE DDD N 1
ATOM 2606 C CA . ILE D 1 29 ? 43.376 29.948 56.783 1.000 34.227 26 ILE DDD CA 1
ATOM 2607 C C . ILE D 1 29 ? 43.913 28.585 56.331 1.000 34.150 26 ILE DDD C 1
ATOM 2608 O O . ILE D 1 29 ? 43.165 27.818 55.678 1.000 34.065 26 ILE DDD O 1
ATOM 2613 N N . LEU D 1 30 ? 45.173 28.262 56.652 1.000 33.506 27 LEU DDD N 1
ATOM 2614 C CA . LEU D 1 30 ? 45.777 26.988 56.230 1.000 33.568 27 LEU DDD CA 1
ATOM 2615 C C . LEU D 1 30 ? 44.977 25.804 56.820 1.000 33.675 27 LEU DDD C 1
ATOM 2616 O O . LEU D 1 30 ? 44.658 24.852 56.068 1.000 35.261 27 LEU DDD O 1
ATOM 2621 N N . GLU D 1 31 ? 44.595 25.872 58.094 1.000 34.927 28 GLU DDD N 1
ATOM 2622 C CA . GLU D 1 31 ? 43.751 24.840 58.722 1.000 36.610 28 GLU DDD CA 1
ATOM 2623 C C . GLU D 1 31 ? 42.393 24.774 57.997 1.000 34.024 28 GLU DDD C 1
ATOM 2624 O O . GLU D 1 31 ? 41.922 23.694 57.749 1.000 31.730 28 GLU DDD O 1
ATOM 2630 N N . ASP D 1 32 ? 41.822 25.911 57.676 1.000 32.445 29 ASP DDD N 1
ATOM 2631 C CA . ASP D 1 32 ? 40.509 25.958 57.006 1.000 37.328 29 ASP DDD CA 1
ATOM 2632 C C . ASP D 1 32 ? 40.612 25.298 55.649 1.000 36.411 29 ASP DDD C 1
ATOM 2633 O O . ASP D 1 32 ? 39.610 24.748 55.246 1.000 36.896 29 ASP DDD O 1
ATOM 2638 N N . LEU D 1 33 ? 41.752 25.391 54.966 1.000 35.856 30 LEU DDD N 1
ATOM 2639 C CA . LEU D 1 33 ? 41.927 24.832 53.600 1.000 36.751 30 LEU DDD CA 1
ATOM 2640 C C . LEU D 1 33 ? 42.155 23.309 53.631 1.000 37.128 30 LEU DDD C 1
ATOM 2641 O O . LEU D 1 33 ? 42.130 22.692 52.551 1.000 35.857 30 LEU DDD O 1
ATOM 2646 N N . ARG D 1 34 ? 42.416 22.686 54.782 1.000 40.953 31 ARG DDD N 1
ATOM 2647 C CA . ARG D 1 34 ? 42.647 21.215 54.818 1.000 44.368 31 ARG DDD CA 1
ATOM 2648 C C . ARG D 1 34 ? 41.520 20.463 54.108 1.000 45.100 31 ARG DDD C 1
ATOM 2649 O O . ARG D 1 34 ? 41.815 19.442 53.481 1.000 42.806 31 ARG DDD O 1
ATOM 2657 N N . GLY D 1 35 ? 40.278 20.935 54.276 1.000 43.864 32 GLY DDD N 1
ATOM 2658 C CA . GLY D 1 35 ? 39.060 20.253 53.816 1.000 46.065 32 GLY DDD CA 1
ATOM 2659 C C . GLY D 1 35 ? 38.920 20.259 52.298 1.000 47.620 32 GLY DDD C 1
ATOM 2660 O O . GLY D 1 35 ? 38.115 19.467 51.802 1.000 48.593 32 GLY DDD O 1
ATOM 2661 N N . GLY D 1 36 ? 39.673 21.104 51.589 1.000 42.644 33 GLY DDD N 1
ATOM 2662 C CA . GLY D 1 36 ? 39.533 21.294 50.139 1.000 41.253 33 GLY DDD CA 1
ATOM 2663 C C . GLY D 1 36 ? 39.613 22.769 49.794 1.000 40.054 33 GLY DDD C 1
ATOM 2664 O O . GLY D 1 36 ? 39.633 23.607 50.707 1.000 36.578 33 GLY DDD O 1
ATOM 2665 N N . GLU D 1 37 ? 39.712 23.093 48.503 1.000 42.110 34 GLU DDD N 1
ATOM 2666 C CA . GLU D 1 37 ? 39.955 24.477 48.023 1.000 40.836 34 GLU DDD C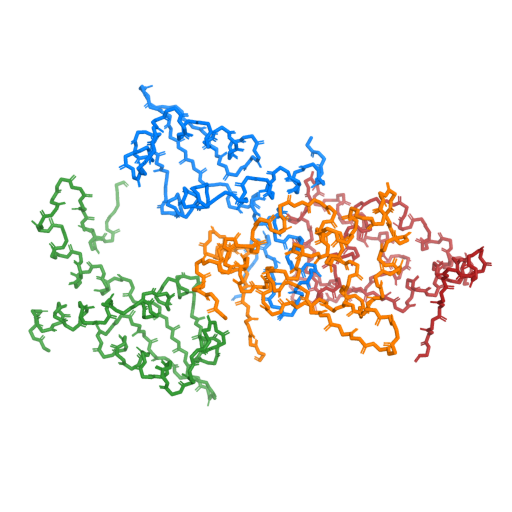A 1
ATOM 2667 C C . GLU D 1 37 ? 38.765 25.367 48.415 1.000 40.772 34 GLU DDD C 1
ATOM 2668 O O . GLU D 1 37 ? 37.616 24.862 48.488 1.000 36.119 34 GLU DDD O 1
ATOM 2674 N N . LEU D 1 38 ? 39.056 26.624 48.738 1.000 38.172 35 LEU DDD N 1
ATOM 2675 C CA . LEU D 1 38 ? 38.026 27.617 49.111 1.000 40.036 35 LEU DDD CA 1
ATOM 2676 C C . LEU D 1 38 ? 38.230 28.907 48.307 1.000 41.479 35 LEU DDD C 1
ATOM 2677 O O . LEU D 1 38 ? 39.395 29.345 48.116 1.000 38.317 35 LEU DDD O 1
ATOM 2682 N N . ALA D 1 39 ? 37.116 29.528 47.898 1.000 41.001 36 ALA DDD N 1
ATOM 2683 C CA . ALA D 1 39 ? 37.115 30.838 47.207 1.000 43.212 36 ALA DDD CA 1
ATOM 2684 C C . ALA D 1 39 ? 37.614 31.931 48.162 1.000 44.033 36 ALA DDD C 1
ATOM 2685 O O . ALA D 1 39 ? 37.415 31.821 49.399 1.000 39.767 36 ALA DDD O 1
ATOM 2687 N N . ALA D 1 40 ? 38.255 32.964 47.639 1.000 44.636 37 ALA DDD N 1
ATOM 2688 C CA . ALA D 1 40 ? 38.672 34.129 48.454 1.000 46.631 37 ALA DDD CA 1
ATOM 2689 C C . ALA D 1 40 ? 37.457 34.603 49.253 1.000 47.521 37 ALA DDD C 1
ATOM 2690 O O . ALA D 1 40 ? 37.605 34.904 50.463 1.000 49.737 37 ALA DDD O 1
ATOM 2692 N N . GLY D 1 41 ? 36.304 34.674 48.578 1.000 46.009 38 GLY DDD N 1
ATOM 2693 C CA . GLY D 1 41 ? 35.024 35.097 49.154 1.000 45.727 38 GLY DDD CA 1
ATOM 2694 C C . GLY D 1 41 ? 34.702 34.266 50.380 1.000 45.044 38 GLY DDD C 1
ATOM 2695 O O . GLY D 1 41 ? 34.330 34.851 51.435 1.000 45.754 38 GLY DDD O 1
ATOM 2696 N N . GLU D 1 42 ? 34.863 32.948 50.270 1.000 41.498 39 GLU DDD N 1
ATOM 2697 C CA . GLU D 1 42 ? 34.568 32.036 51.378 1.000 38.846 39 GLU DDD CA 1
ATOM 2698 C C . GLU D 1 42 ? 35.498 32.355 52.546 1.000 39.741 39 GLU DDD C 1
ATOM 2699 O O . GLU D 1 42 ? 35.040 32.327 53.685 1.000 38.659 39 GLU DDD O 1
ATOM 2705 N N . ILE D 1 43 ? 36.787 32.560 52.260 1.000 40.688 40 ILE DDD N 1
ATOM 2706 C CA . ILE D 1 43 ? 37.841 32.784 53.276 1.000 40.944 40 ILE DDD CA 1
ATOM 2707 C C . ILE D 1 43 ? 37.563 34.117 53.980 1.000 41.249 40 ILE DDD C 1
ATOM 2708 O O . ILE D 1 43 ? 37.558 34.148 55.212 1.000 38.104 40 ILE DDD O 1
ATOM 2713 N N . ALA D 1 44 ? 37.278 35.175 53.223 1.000 45.110 41 ALA DDD N 1
ATOM 2714 C CA . ALA D 1 44 ? 36.979 36.517 53.789 1.000 47.519 41 ALA DDD CA 1
ATOM 2715 C C . ALA D 1 44 ? 35.779 36.401 54.746 1.000 45.767 41 ALA DDD C 1
ATOM 2716 O O . ALA D 1 44 ? 35.868 36.941 55.885 1.000 44.870 41 ALA DDD O 1
ATOM 2718 N N . GLY D 1 45 ? 34.761 35.615 54.379 1.000 44.300 42 GLY DDD N 1
ATOM 2719 C CA . GLY D 1 45 ? 33.579 35.346 55.232 1.000 43.365 42 GLY DDD CA 1
ATOM 2720 C C . GLY D 1 45 ? 33.905 34.747 56.610 1.000 43.851 42 GLY DDD C 1
ATOM 2721 O O . GLY D 1 45 ? 33.090 34.863 57.505 1.000 42.509 42 GLY DDD O 1
ATOM 2722 N N . ARG D 1 46 ? 35.072 34.125 56.821 1.000 42.223 43 ARG DDD N 1
ATOM 2723 C CA . ARG D 1 46 ? 35.340 33.351 58.065 1.000 41.908 43 ARG DDD CA 1
ATOM 2724 C C . ARG D 1 46 ? 36.180 34.161 59.068 1.000 41.193 43 ARG DDD C 1
ATOM 2725 O O . ARG D 1 46 ? 36.579 33.601 60.125 1.000 39.961 43 ARG DDD O 1
ATOM 2733 N N . PHE D 1 47 ? 36.437 35.437 58.802 1.000 40.554 44 PHE DDD N 1
ATOM 2734 C CA . PHE D 1 47 ? 37.289 36.266 59.699 1.000 42.104 44 PHE DDD CA 1
ATOM 2735 C C . PHE D 1 47 ? 36.654 37.643 59.868 1.000 43.467 44 PHE DDD C 1
ATOM 2736 O O . PHE D 1 47 ? 36.235 38.230 58.898 1.000 44.545 44 PHE DDD O 1
ATOM 2744 N N . PRO D 1 48 ? 36.636 38.247 61.070 1.000 47.926 45 PRO DDD N 1
ATOM 2745 C CA . PRO D 1 48 ? 36.062 39.586 61.229 1.000 53.969 45 PRO DDD CA 1
ATOM 2746 C C . PRO D 1 48 ? 37.103 40.686 60.934 1.000 56.882 45 PRO DDD C 1
ATOM 2747 O O . PRO D 1 48 ? 37.371 41.513 61.769 1.000 66.164 45 PRO DDD O 1
ATOM 2751 N N . ILE D 1 49 ? 37.738 40.637 59.772 1.000 58.945 46 ILE DDD N 1
ATOM 2752 C CA . ILE D 1 49 ? 38.719 41.675 59.339 1.000 58.986 46 ILE DDD CA 1
ATOM 2753 C C . ILE D 1 49 ? 38.377 42.015 57.899 1.000 62.808 46 ILE DDD C 1
ATOM 2754 O O . ILE D 1 49 ? 37.659 41.210 57.252 1.000 63.794 46 ILE DDD O 1
ATOM 2759 N N . SER D 1 50 ? 38.896 43.139 57.421 1.000 60.332 47 SER DDD N 1
ATOM 2760 C CA . SER D 1 50 ? 38.544 43.694 56.101 1.000 63.068 47 SER DDD CA 1
ATOM 2761 C C . SER D 1 50 ? 38.921 42.656 55.041 1.000 63.118 47 SER DDD C 1
ATOM 2762 O O . SER D 1 50 ? 39.872 41.874 55.298 1.000 59.604 47 SER DDD O 1
ATOM 2765 N N . ALA D 1 51 ? 38.178 42.645 53.926 1.000 66.148 48 ALA DDD N 1
ATOM 2766 C CA . ALA D 1 51 ? 38.427 41.818 52.722 1.000 68.783 48 ALA DDD CA 1
ATOM 2767 C C . ALA D 1 51 ? 39.787 42.172 52.127 1.000 68.633 48 ALA DDD C 1
ATOM 2768 O O . ALA D 1 51 ? 40.435 41.288 51.580 1.000 65.188 48 ALA DDD O 1
ATOM 2770 N N . PRO D 1 52 ? 40.226 43.460 52.174 1.000 70.898 49 PRO DDD N 1
ATOM 2771 C CA . PRO D 1 52 ? 41.611 43.829 51.867 1.000 71.769 49 PRO DDD CA 1
ATOM 2772 C C . PRO D 1 52 ? 42.668 43.108 52.726 1.000 69.278 49 PRO DDD C 1
ATOM 2773 O O . PRO D 1 52 ? 43.631 42.625 52.159 1.000 65.064 49 PRO DDD O 1
ATOM 2777 N N . SER D 1 53 ? 42.490 43.075 54.054 1.000 67.329 50 SER DDD N 1
ATOM 2778 C CA . SER D 1 53 ? 43.471 42.501 55.013 1.000 63.428 50 SER DDD CA 1
ATOM 2779 C C . SER D 1 53 ? 43.578 41.004 54.718 1.000 58.735 50 SER DDD C 1
ATOM 2780 O O . SER D 1 53 ? 44.690 40.493 54.672 1.000 58.696 50 SER DDD O 1
ATOM 2783 N N . ILE D 1 54 ? 42.456 40.341 54.451 1.000 56.556 51 ILE DDD N 1
ATOM 2784 C CA . ILE D 1 54 ? 42.447 38.901 54.051 1.000 55.921 51 ILE DDD CA 1
ATOM 2785 C C . ILE D 1 54 ? 43.217 38.745 52.733 1.000 55.334 51 ILE DDD C 1
ATOM 2786 O O . ILE D 1 54 ? 44.040 37.811 52.629 1.000 53.151 51 ILE DDD O 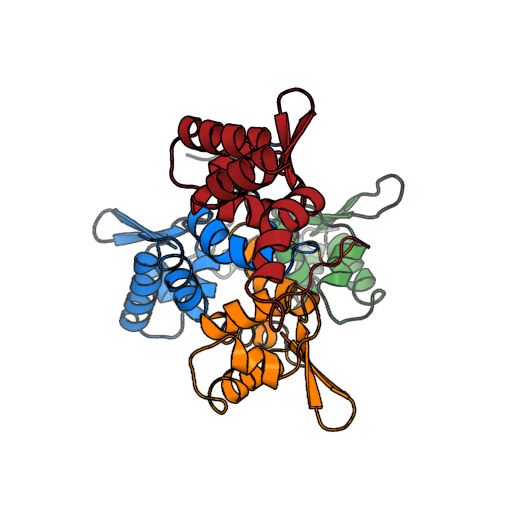1
ATOM 2791 N N . SER D 1 55 ? 43.002 39.632 51.762 1.000 56.086 52 SER DDD N 1
ATOM 2792 C CA . SER D 1 55 ? 43.720 39.578 50.461 1.000 57.050 52 SER DDD CA 1
ATOM 2793 C C . SER D 1 55 ? 45.229 39.658 50.694 1.000 53.108 52 SER DDD C 1
ATOM 2794 O O . SER D 1 55 ? 45.955 38.890 50.053 1.000 53.634 52 SER DDD O 1
ATOM 2797 N N . ARG D 1 56 ? 45.663 40.559 51.577 1.000 52.816 53 ARG DDD N 1
ATOM 2798 C CA . ARG D 1 56 ? 47.074 40.720 52.033 1.000 54.410 53 ARG DDD CA 1
ATOM 2799 C C . ARG D 1 56 ? 47.564 39.365 52.552 1.000 49.975 53 ARG DDD C 1
ATOM 2800 O O . ARG D 1 56 ? 48.616 38.848 52.048 1.000 48.519 53 ARG DDD O 1
ATOM 2808 N N . HIS D 1 57 ? 46.819 38.804 53.520 1.000 44.015 54 HIS DDD N 1
ATOM 2809 C CA . HIS D 1 57 ? 47.146 37.496 54.148 1.000 43.458 54 HIS DDD CA 1
ATOM 2810 C C . HIS D 1 57 ? 47.314 36.439 53.044 1.000 40.719 54 HIS DDD C 1
ATOM 2811 O O . HIS D 1 57 ? 48.293 35.695 53.070 1.000 40.651 54 HIS DDD O 1
ATOM 2818 N N . LEU D 1 58 ? 46.414 36.421 52.064 1.000 42.876 55 LEU DDD N 1
ATOM 2819 C CA . LEU D 1 58 ? 46.437 35.403 50.993 1.000 42.964 55 LEU DDD CA 1
ATOM 2820 C C . LEU D 1 58 ? 47.639 35.685 50.077 1.000 44.906 55 LEU DDD C 1
ATOM 2821 O O . LEU D 1 58 ? 48.286 34.707 49.692 1.000 44.102 55 LEU DDD O 1
ATOM 2826 N N . GLY D 1 59 ? 47.948 36.953 49.784 1.000 45.841 56 GLY DDD N 1
ATOM 2827 C CA . GLY D 1 59 ? 49.162 37.327 49.035 1.000 46.866 56 GLY DDD CA 1
ATOM 2828 C C . GLY D 1 59 ? 50.395 36.752 49.713 1.000 45.552 56 GLY DDD C 1
ATOM 2829 O O . GLY D 1 59 ? 51.215 36.154 49.003 1.000 46.845 56 GLY DDD O 1
ATOM 2830 N N . VAL D 1 60 ? 50.492 36.894 51.042 1.000 44.106 57 VAL DDD N 1
ATOM 2831 C CA . VAL D 1 60 ? 51.661 36.446 51.845 1.000 43.522 57 VAL DDD CA 1
ATOM 2832 C C . VAL D 1 60 ? 51.760 34.929 51.768 1.000 42.668 57 VAL DDD C 1
ATOM 2833 O O . VAL D 1 60 ? 52.867 34.395 51.596 1.000 38.728 57 VAL DDD O 1
ATOM 2837 N N . LEU D 1 61 ? 50.636 34.240 51.915 1.000 44.832 58 LEU DDD N 1
ATOM 2838 C CA . LEU D 1 61 ? 50.632 32.753 51.812 1.000 44.171 58 LEU DDD CA 1
ATOM 2839 C C . LEU D 1 61 ? 51.028 32.322 50.382 1.000 45.157 58 LEU DDD C 1
ATOM 2840 O O . LEU D 1 61 ? 51.756 31.303 50.239 1.000 41.412 58 LEU DDD O 1
ATOM 2845 N N . LYS D 1 62 ? 50.498 32.979 49.345 1.000 46.979 59 LYS DDD N 1
ATOM 2846 C CA . LYS D 1 62 ? 50.774 32.549 47.951 1.000 48.697 59 LYS DDD CA 1
ATOM 2847 C C . LYS D 1 62 ? 52.259 32.816 47.671 1.000 48.138 59 LYS DDD C 1
ATOM 2848 O O . LYS D 1 62 ? 52.911 31.921 47.076 1.000 46.729 59 LYS DDD O 1
ATOM 2854 N N . GLY D 1 63 ? 52.774 33.951 48.158 1.000 44.708 60 GLY DDD N 1
ATOM 2855 C CA . GLY D 1 63 ? 54.201 34.323 48.044 1.000 48.936 60 GLY DDD CA 1
ATOM 2856 C C . GLY D 1 63 ? 55.125 33.317 48.697 1.000 46.263 60 GLY DDD C 1
ATOM 2857 O O . GLY D 1 63 ? 56.227 33.135 48.195 1.000 45.861 60 GLY DDD O 1
ATOM 2858 N N . ALA D 1 64 ? 54.725 32.691 49.807 1.000 44.497 61 ALA DDD N 1
ATOM 2859 C CA . ALA D 1 64 ? 55.565 31.677 50.476 1.000 42.415 61 ALA DDD CA 1
ATOM 2860 C C . ALA D 1 64 ? 55.269 30.305 49.870 1.000 40.212 61 ALA DDD C 1
ATOM 2861 O O . ALA D 1 64 ? 55.760 29.340 50.395 1.000 38.889 61 ALA DDD O 1
ATOM 2863 N N . GLY D 1 65 ? 54.433 30.226 48.830 1.000 40.518 62 GLY DDD N 1
ATOM 2864 C CA . GLY D 1 65 ? 54.076 28.959 48.170 1.000 40.532 62 GLY DDD CA 1
ATOM 2865 C C . GLY D 1 65 ? 53.300 28.014 49.084 1.000 39.078 62 GLY DDD C 1
ATOM 2866 O O . GLY D 1 65 ? 53.306 26.835 48.797 1.000 39.141 62 GLY DDD O 1
ATOM 2867 N N . LEU D 1 66 ? 52.663 28.497 50.146 1.000 39.975 63 LEU DDD N 1
ATOM 2868 C CA . LEU D 1 66 ? 51.896 27.652 51.112 1.000 37.961 63 LEU DDD CA 1
ATOM 2869 C C . LEU D 1 66 ? 50.460 27.434 50.624 1.000 36.463 63 LEU DDD C 1
ATOM 2870 O O . LEU D 1 66 ? 49.760 26.545 51.174 1.000 35.380 63 LEU DDD O 1
ATOM 2875 N N . VAL D 1 67 ? 50.015 28.208 49.645 1.000 36.908 64 VAL DDD N 1
ATOM 2876 C CA . VAL D 1 67 ? 48.739 27.946 48.931 1.000 39.235 64 VAL DDD CA 1
ATOM 2877 C C . VAL D 1 67 ? 48.979 28.121 47.438 1.000 43.272 64 VAL DDD C 1
ATOM 2878 O O . VAL D 1 67 ? 49.887 28.890 47.090 1.000 45.005 64 VAL DDD O 1
ATOM 2882 N N . THR D 1 68 ? 48.134 27.506 46.621 1.000 43.855 65 THR DDD N 1
ATOM 2883 C CA . THR D 1 68 ? 48.099 27.708 45.163 1.000 47.396 65 THR DDD CA 1
ATOM 2884 C C . THR D 1 68 ? 46.757 28.350 44.858 1.000 49.034 65 THR DDD C 1
ATOM 2885 O O . THR D 1 68 ? 45.851 28.314 45.705 1.000 44.248 65 THR DDD O 1
ATOM 2889 N N . GLU D 1 69 ? 46.668 28.921 43.675 1.000 51.147 66 GLU DDD N 1
ATOM 2890 C CA . GLU D 1 69 ? 45.559 29.783 43.241 1.000 56.062 66 GLU DDD CA 1
ATOM 2891 C C . GLU D 1 69 ? 45.123 29.294 41.862 1.000 57.285 66 GLU DDD C 1
ATOM 2892 O O . GLU D 1 69 ? 45.907 28.679 41.141 1.000 54.623 66 GLU DDD O 1
ATOM 2898 N N . ARG D 1 70 ? 43.862 29.518 41.544 1.000 61.522 67 ARG DDD N 1
ATOM 2899 C CA . ARG D 1 70 ? 43.222 28.976 40.326 1.000 63.979 67 ARG DDD CA 1
ATOM 2900 C C . ARG D 1 70 ? 41.975 29.819 40.093 1.000 66.407 67 ARG DDD C 1
ATOM 2901 O O . ARG D 1 70 ? 41.382 30.256 41.105 1.000 62.982 67 ARG DDD O 1
ATOM 2909 N N . ARG D 1 71 ? 41.633 30.078 38.830 1.000 71.324 68 ARG DDD N 1
ATOM 2910 C CA . ARG D 1 71 ? 40.472 30.925 38.442 1.000 75.993 68 ARG DDD CA 1
ATOM 2911 C C . ARG D 1 71 ? 39.328 30.024 37.976 1.000 74.966 68 ARG DDD C 1
ATOM 2912 O O . ARG D 1 71 ? 39.630 29.003 37.348 1.000 70.265 68 ARG DDD O 1
ATOM 2920 N N . ASP D 1 72 ? 38.087 30.381 38.335 1.000 79.576 69 ASP DDD N 1
ATOM 2921 C CA . ASP D 1 72 ? 36.814 29.739 37.897 1.000 85.104 69 ASP DDD CA 1
ATOM 2922 C C . ASP D 1 72 ? 35.810 30.849 37.575 1.000 85.310 69 ASP DDD C 1
ATOM 2923 O O . ASP D 1 72 ? 34.977 31.163 38.451 1.000 82.397 69 ASP DDD O 1
ATOM 2928 N N . ALA D 1 73 ? 35.925 31.413 36.366 1.000 87.351 70 ALA DDD N 1
ATOM 2929 C CA . ALA D 1 73 ? 35.248 32.648 35.900 1.000 90.807 70 ALA DDD CA 1
ATOM 2930 C C . ALA D 1 73 ? 35.657 33.816 36.807 1.000 89.222 70 ALA DDD C 1
ATOM 2931 O O . ALA D 1 73 ? 36.779 34.313 36.676 1.000 90.666 70 ALA DDD O 1
ATOM 2933 N N . ASN D 1 74 ? 34.796 34.193 37.743 1.000 88.494 71 ASN DDD N 1
ATOM 2934 C CA . ASN D 1 74 ? 34.951 35.401 38.593 1.000 90.606 71 ASN DDD CA 1
ATOM 2935 C C . ASN D 1 74 ? 35.629 35.035 39.925 1.000 82.417 71 ASN DDD C 1
ATOM 2936 O O . ASN D 1 74 ? 35.904 35.966 40.705 1.000 79.991 71 ASN DDD O 1
ATOM 2941 N N . ARG D 1 75 ? 35.877 33.746 40.184 1.000 72.917 72 ARG DDD N 1
ATOM 2942 C CA . ARG D 1 75 ? 36.324 33.240 41.510 1.000 70.720 72 ARG DDD CA 1
ATOM 2943 C C . ARG D 1 75 ? 37.823 32.889 41.474 1.000 71.108 72 ARG DDD C 1
ATOM 2944 O O . ARG D 1 75 ? 38.232 32.117 40.560 1.000 70.860 72 ARG DDD O 1
ATOM 2952 N N . ILE D 1 76 ? 38.598 33.432 42.427 1.000 64.913 73 ILE DDD N 1
ATOM 2953 C CA . ILE D 1 76 ? 39.960 32.947 42.805 1.000 64.016 73 ILE DDD CA 1
ATOM 2954 C C . ILE D 1 76 ? 39.786 31.885 43.901 1.000 61.281 73 ILE DDD C 1
ATOM 2955 O O . ILE D 1 76 ? 39.396 32.274 45.003 1.000 59.387 73 ILE DDD O 1
ATOM 2960 N N . LEU D 1 77 ? 40.046 30.610 43.583 1.000 58.383 74 LEU DDD N 1
ATOM 2961 C CA . LEU D 1 77 ? 40.067 29.459 44.525 1.000 56.689 74 LEU DDD CA 1
ATOM 2962 C C . LEU D 1 77 ? 41.515 29.168 45.001 1.000 55.288 74 LEU DDD C 1
ATOM 2963 O O . LEU D 1 77 ? 42.455 29.148 44.159 1.000 51.503 74 LEU DDD O 1
ATOM 2968 N N . TYR D 1 78 ? 41.692 28.942 46.315 1.000 48.286 75 TYR DDD N 1
ATOM 2969 C CA . TYR D 1 78 ? 42.990 28.656 46.972 1.000 45.388 75 TYR DDD CA 1
ATOM 2970 C C . TYR D 1 78 ? 42.989 27.241 47.516 1.000 42.817 75 TYR DDD C 1
ATOM 2971 O O . TYR D 1 78 ? 41.973 26.846 48.136 1.000 43.788 75 TYR DDD O 1
ATOM 2980 N N . SER D 1 79 ? 44.077 26.522 47.288 1.000 41.525 76 SER DDD N 1
ATOM 2981 C CA . SER D 1 79 ? 44.370 25.166 47.810 1.000 43.415 76 SER DDD CA 1
ATOM 2982 C C . SER D 1 79 ? 45.591 25.210 48.710 1.000 42.292 76 SER DDD C 1
ATOM 2983 O O . SER D 1 79 ? 46.586 25.942 48.382 1.000 38.349 76 SER DDD O 1
ATOM 2986 N N . LEU D 1 80 ? 45.554 24.366 49.728 1.000 38.528 77 LEU DDD N 1
ATOM 2987 C CA . LEU D 1 80 ? 46.704 24.095 50.616 1.000 39.571 77 LEU DDD CA 1
ATOM 2988 C C . LEU D 1 80 ? 47.823 23.388 49.830 1.000 38.275 77 LEU DDD C 1
ATOM 2989 O O . LEU D 1 80 ? 47.552 22.318 49.188 1.000 37.310 77 LEU DDD O 1
ATOM 2994 N N . ALA D 1 81 ? 49.041 23.942 49.863 1.000 39.258 78 ALA DDD N 1
ATOM 2995 C CA . ALA D 1 81 ? 50.280 23.241 49.411 1.000 40.242 78 ALA DDD CA 1
ATOM 2996 C C . ALA D 1 81 ? 50.953 22.565 50.620 1.000 39.894 78 ALA DDD C 1
ATOM 2997 O O . ALA D 1 81 ? 51.961 23.089 51.145 1.000 38.464 78 ALA DDD O 1
ATOM 2999 N N . GLU D 1 82 ? 50.417 21.447 51.093 1.000 39.263 79 GLU DDD N 1
ATOM 3000 C CA . GLU D 1 82 ? 50.922 20.893 52.378 1.000 42.715 79 GLU DDD CA 1
ATOM 3001 C C . GLU D 1 82 ? 52.338 20.293 52.217 1.000 42.582 79 GLU DDD C 1
ATOM 3002 O O . GLU D 1 82 ? 53.077 20.247 53.230 1.000 37.339 79 GLU DDD O 1
ATOM 3008 N N . GLU D 1 83 ? 52.705 19.798 51.034 1.000 39.625 80 GLU DDD N 1
ATO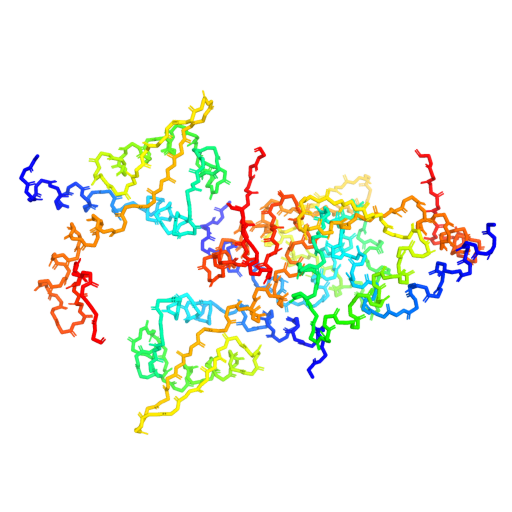M 3009 C CA . GLU D 1 83 ? 54.053 19.194 50.836 1.000 41.050 80 GLU DDD CA 1
ATOM 3010 C C . GLU D 1 83 ? 55.084 20.309 51.033 1.000 40.176 80 GLU DDD C 1
ATOM 3011 O O . GLU D 1 83 ? 56.105 20.080 51.701 1.000 37.874 80 GLU DDD O 1
ATOM 3017 N N . ARG D 1 84 ? 54.826 21.482 50.463 1.000 41.114 81 ARG DDD N 1
ATOM 3018 C CA . ARG D 1 84 ? 55.740 22.649 50.570 1.000 41.379 81 ARG DDD CA 1
ATOM 3019 C C . ARG D 1 84 ? 55.844 23.085 52.053 1.000 40.573 81 ARG DDD C 1
ATOM 3020 O O . ARG D 1 84 ? 56.978 23.256 52.585 1.000 35.156 81 ARG DDD O 1
ATOM 3028 N N . LEU D 1 85 ? 54.704 23.245 52.736 1.000 37.330 82 LEU DDD N 1
ATOM 3029 C CA . LEU D 1 85 ? 54.698 23.677 54.161 1.000 36.049 82 LEU DDD CA 1
ATOM 3030 C C . LEU D 1 85 ? 55.511 22.693 55.018 1.000 33.000 82 LEU DDD C 1
ATOM 3031 O O . LEU D 1 85 ? 56.257 23.143 55.908 1.000 34.948 82 LEU DDD O 1
ATOM 3036 N N . ALA D 1 86 ? 55.329 21.391 54.794 1.000 33.113 83 ALA DDD N 1
ATOM 3037 C CA . ALA D 1 86 ? 55.908 20.304 55.616 1.000 32.609 83 ALA DDD CA 1
ATOM 3038 C C . ALA D 1 86 ? 57.429 20.346 55.476 1.000 32.145 83 ALA DDD C 1
ATOM 3039 O O . ALA D 1 86 ? 58.098 20.263 56.491 1.000 30.915 83 ALA DDD O 1
ATOM 3041 N N . LEU D 1 87 ? 57.949 20.496 54.261 1.000 33.266 84 LEU DDD N 1
ATOM 3042 C CA . LEU D 1 87 ? 59.422 20.554 54.072 1.000 34.254 84 LEU DDD CA 1
ATOM 3043 C C . LEU D 1 87 ? 59.944 21.870 54.662 1.000 34.409 84 LEU DDD C 1
ATOM 3044 O O . LEU D 1 87 ? 60.887 21.806 55.492 1.000 35.182 84 LEU DDD O 1
ATOM 3049 N N . CYS D 1 88 ? 59.304 22.998 54.344 1.000 35.032 85 CYS DDD N 1
ATOM 3050 C CA . CYS D 1 88 ? 59.825 24.344 54.695 1.000 37.507 85 CYS DDD CA 1
ATOM 3051 C C . CYS D 1 88 ? 59.845 24.574 56.213 1.000 38.110 85 CYS DDD C 1
ATOM 3052 O O . CYS D 1 88 ? 60.760 25.282 56.680 1.000 36.829 85 CYS DDD O 1
ATOM 3055 N N . VAL D 1 89 ? 58.866 24.047 56.959 1.000 33.187 86 VAL DDD N 1
ATOM 3056 C CA . VAL D 1 89 ? 58.806 24.248 58.425 1.000 31.616 86 VAL DDD CA 1
ATOM 3057 C C . VAL D 1 89 ? 59.265 22.975 59.113 1.000 30.482 86 VAL DDD C 1
ATOM 3058 O O . VAL D 1 89 ? 59.942 23.085 60.171 1.000 31.246 86 VAL DDD O 1
ATOM 3062 N N . GLY D 1 90 ? 59.015 21.811 58.515 1.000 30.586 87 GLY DDD N 1
ATOM 3063 C CA . GLY D 1 90 ? 59.294 20.508 59.169 1.000 31.112 87 GLY DDD CA 1
ATOM 3064 C C . GLY D 1 90 ? 60.766 20.093 59.098 1.000 29.958 87 GLY DDD C 1
ATOM 3065 O O . GLY D 1 90 ? 61.216 19.251 59.927 1.000 29.458 87 GLY DDD O 1
ATOM 3066 N N . ARG D 1 91 ? 61.542 20.645 58.159 1.000 31.855 88 ARG DDD N 1
ATOM 3067 C CA . ARG D 1 91 ? 62.994 20.346 58.194 1.000 30.180 88 ARG DDD CA 1
ATOM 3068 C C . ARG D 1 91 ? 63.536 20.922 59.486 1.000 29.909 88 ARG DDD C 1
ATOM 3069 O O . ARG D 1 91 ? 64.179 20.173 60.256 1.000 31.756 88 ARG DDD O 1
ATOM 3077 N N . PHE D 1 92 ? 63.289 22.201 59.718 1.000 30.364 89 PHE DDD N 1
ATOM 3078 C CA . PHE D 1 92 ? 63.718 22.905 60.941 1.000 31.949 89 PHE DDD CA 1
ATOM 3079 C C . PHE D 1 92 ? 63.160 22.186 62.172 1.000 31.495 89 PHE DDD C 1
ATOM 3080 O O . PHE D 1 92 ? 63.895 21.864 63.136 1.000 30.415 89 PHE DDD O 1
ATOM 3088 N N . LEU D 1 93 ? 61.862 21.873 62.164 1.000 31.312 90 LEU DDD N 1
ATOM 3089 C CA . LEU D 1 93 ? 61.238 21.334 63.397 1.000 31.591 90 LEU DDD CA 1
ATOM 3090 C C . LEU D 1 93 ? 61.781 19.949 63.720 1.000 30.306 90 LEU DDD C 1
ATOM 3091 O O . LEU D 1 93 ? 62.042 19.674 64.899 1.000 29.809 90 LEU DDD O 1
ATOM 3096 N N . SER D 1 94 ? 61.910 19.083 62.725 1.000 30.668 91 SER DDD N 1
ATOM 3097 C CA . SER D 1 94 ? 62.491 17.740 62.936 1.000 31.341 91 SER DDD CA 1
ATOM 3098 C C . SER D 1 94 ? 63.979 17.853 63.294 1.000 31.853 91 SER DDD C 1
ATOM 3099 O O . SER D 1 94 ? 64.457 16.931 63.971 1.000 33.620 91 SER DDD O 1
ATOM 3102 N N . ALA D 1 95 ? 64.692 18.897 62.851 1.000 33.030 92 ALA DDD N 1
ATOM 3103 C CA . ALA D 1 95 ? 66.144 19.053 63.161 1.000 31.758 92 ALA DDD CA 1
ATOM 3104 C C . ALA D 1 95 ? 66.293 19.398 64.659 1.000 33.804 92 ALA DDD C 1
ATOM 3105 O O . ALA D 1 95 ? 67.154 18.806 65.327 1.000 33.141 92 ALA DDD O 1
ATOM 3107 N N . VAL D 1 96 ? 65.447 20.293 65.182 1.000 32.315 93 VAL DDD N 1
ATOM 3108 C CA . VAL D 1 96 ? 65.545 20.754 66.581 1.000 34.489 93 VAL DDD CA 1
ATOM 3109 C C . VAL D 1 96 ? 64.804 19.786 67.526 1.000 35.940 93 VAL DDD C 1
ATOM 3110 O O . VAL D 1 96 ? 65.258 19.609 68.674 1.000 38.807 93 VAL DDD O 1
ATOM 3114 N N . CYS D 1 97 ? 63.759 19.104 67.058 1.000 33.684 94 CYS DDD N 1
ATOM 3115 C CA . CYS D 1 97 ? 62.958 18.171 67.879 1.000 33.487 94 CYS DDD CA 1
ATOM 3116 C C . CYS D 1 97 ? 62.957 16.760 67.308 1.000 33.582 94 CYS DDD C 1
ATOM 3117 O O . CYS D 1 97 ? 61.876 16.183 67.100 1.000 31.462 94 CYS DDD O 1
ATOM 3120 N N . PRO D 1 98 ? 64.120 16.131 67.077 1.000 33.467 95 PRO DDD N 1
ATOM 3121 C CA . PRO D 1 98 ? 64.155 14.861 66.359 1.000 34.789 95 PRO DDD CA 1
ATOM 3122 C C . PRO D 1 98 ? 63.421 13.736 67.072 1.000 34.277 95 PRO DDD C 1
ATOM 3123 O O . PRO D 1 98 ? 63.028 12.800 66.436 1.000 34.327 95 PRO DDD O 1
ATOM 3127 N N . GLU D 1 99 ? 63.340 13.827 68.385 1.000 35.739 96 GLU DDD N 1
ATOM 3128 C CA . GLU D 1 99 ? 62.696 12.788 69.225 1.000 38.683 96 GLU DDD CA 1
ATOM 3129 C C . GLU D 1 99 ? 61.177 12.956 69.146 1.000 38.170 96 GLU DDD C 1
ATOM 3130 O O . GLU D 1 99 ? 60.475 11.952 69.238 1.000 38.002 96 GLU DDD O 1
ATOM 3136 N N . GLN D 1 100 ? 60.673 14.143 68.824 1.000 35.897 97 GLN DDD N 1
ATOM 3137 C CA . GLN D 1 100 ? 59.215 14.367 68.845 1.000 35.064 97 GLN DDD CA 1
ATOM 3138 C C . GLN D 1 100 ? 58.613 14.471 67.445 1.000 36.076 97 GLN DDD C 1
ATOM 3139 O O . GLN D 1 100 ? 57.390 14.225 67.325 1.000 35.578 97 GLN DDD O 1
ATOM 3145 N N . ILE D 1 101 ? 59.371 14.913 66.453 1.000 33.616 98 ILE DDD N 1
ATOM 3146 C CA . ILE D 1 101 ? 58.834 15.299 65.131 1.000 32.507 98 ILE DDD CA 1
ATOM 3147 C C . ILE D 1 101 ? 59.527 14.470 64.053 1.000 34.585 98 ILE DDD C 1
ATOM 3148 O O . ILE D 1 101 ? 60.769 14.557 63.905 1.000 32.906 98 ILE DDD O 1
ATOM 3153 N N . VAL D 1 102 ? 58.737 13.803 63.236 1.000 33.049 99 VAL DDD N 1
ATOM 3154 C CA . VAL D 1 102 ? 59.243 13.061 62.060 1.000 35.456 99 VAL DDD CA 1
ATOM 3155 C C . VAL D 1 102 ? 58.657 13.675 60.794 1.000 35.277 99 VAL DDD C 1
ATOM 3156 O O . VAL D 1 102 ? 57.392 13.835 60.678 1.000 32.411 99 VAL DDD O 1
ATOM 3160 N N . LEU D 1 103 ? 59.548 13.966 59.852 1.000 34.908 100 LEU DDD N 1
ATOM 3161 C CA . LEU D 1 103 ? 59.180 14.429 58.502 1.000 35.094 100 LEU DDD CA 1
ATOM 3162 C C . LEU D 1 103 ? 59.220 13.236 57.555 1.000 36.321 100 LEU DDD C 1
ATOM 3163 O O . LEU D 1 103 ? 60.281 12.560 57.512 1.000 38.744 100 LEU DDD O 1
ATOM 3168 N N . ARG D 1 104 ? 58.154 13.002 56.807 1.000 36.763 101 ARG DDD N 1
ATOM 3169 C CA . ARG D 1 104 ? 58.113 11.940 55.768 1.000 43.660 101 ARG DDD CA 1
ATOM 3170 C C . ARG D 1 104 ? 57.591 12.548 54.472 1.000 41.730 101 ARG DDD C 1
ATOM 3171 O O . ARG D 1 104 ? 56.409 12.823 54.420 1.000 37.913 101 ARG DDD O 1
ATOM 3179 N N . THR D 1 105 ? 58.485 12.831 53.515 1.000 39.520 102 THR DDD N 1
ATOM 3180 C CA . THR D 1 105 ? 58.152 13.442 52.200 1.000 41.813 102 THR DDD CA 1
ATOM 3181 C C . THR D 1 105 ? 57.717 12.338 51.257 1.000 43.956 102 THR DDD C 1
ATOM 3182 O O . THR D 1 105 ? 57.035 12.640 50.314 1.000 49.434 102 THR DDD O 1
ATOM 3186 N N . THR D 1 106 ? 58.095 11.125 51.595 1.000 47.807 103 THR DDD N 1
ATOM 3187 C CA . THR D 1 106 ? 57.779 9.831 50.957 1.000 54.528 103 THR DDD CA 1
ATOM 3188 C C . THR D 1 106 ? 56.461 9.279 51.503 1.000 54.594 103 THR DDD C 1
ATOM 3189 O O . THR D 1 106 ? 55.763 8.495 50.855 1.000 59.681 103 THR DDD O 1
#

B-factor: mean 41.39, std 16.87, range [21.84, 119.84]

Sequence (404 aa):
ALPADEEEASAFRAVADPTRRQILEDLRRGGELAAGEIAGRFPISAPSISRHLGVLKGAGLVTERRDANRILYSLAEERLALCVGRFLSAVCPEEQIVLRTTKWRSRALPADEEASSAFRRAVADPTRRQILEDLRRGGELAAGEIAGRFPISSAPSSISRHLGVLKGAGLVTERRDANRILYSLAEERLALCVGRFLSAVCPEQIVLRTTKALPADEEEASAFRRAVADPTRRQILEDLRGGELAAGEIAGRFPISAPSSISRHLGVLKGAGLVTERRRDANRILYSLAEERLALCVGRFLSAVCPEQIVLRRTTKWRSPADEEASAFRAVADPTRRQILEDLRGGELAAGEIAGRFPISAPSISRHLGVLKGAGLVTERRDANRILYSLAEERLALCVGRFLSAVCPEQIVLRTT

Solvent-accessible surface area: 22207 Å² total; per-residue (Å²): 126,129,88,72,88,39,44,32,45,0,1,117,0,1,17,34,70,28,30,8,74,0,0,46,36,4,76,79,37,64,30,12,32,57,79,2,26,70,114,31,133,71,62,63,80,20,2,68,157,28,4,40,64,0,98,66,2,17,0,3,78,65,121,165,64,87,159,116,44,12,17,38,25,16,56,92,79,0,0,42,12,0,0,42,8,0,20,16,2,0,30,137,20,2,82,3,68,26,22,170,97,108,145,269,55,129,81,71,79,30,36,13,33,0,1,127,0,0,6,20,69,25,25,6,77,0,0,44,35,3,76,78,36,65,29,12,33,53,81,1,27,70,112,30,136,61,74,66,103,22,2,72,141,12,4,41,58,0,103,67,3,17,0,3,82,53,122,170,70,90,154,134,42,10,20,36,24,17,56,106,76,0,0,42,11,1,0,31,2,0,20,19,2,0,31,102,16,2,36,2,99,36,52,250,112,117,91,59,78,50,66,52,44,0,64,184,0,24,69,34,91,25,29,108,48,0,10,76,21,3,80,53,36,53,8,16,32,44,3,3,27,37,11,28,131,64,65,62,99,18,2,69,142,12,5,41,58,0,101,67,2,26,0,5,77,55,112,172,54,111,130,125,56,8,13,34,35,21,91,114,77,42,43,67,11,30,12,140,82,69,24,74,98,34,82,158,137,61,100,41,161,87,68,162,180,172,145,137,73,118,68,61,53,43,0,68,186,0,27,67,34,88,26,29,108,47,0,11,78,19,3,77,43,37,64,28,14,32,43,9,1,27,40,11,26,136,70,62,61,78,26,2,68,151,26,3,43,58,0,97,64,2,18,0,2,76,74,112,157,61,94,113,58,41,10,20,37,39,16,90,128,78,42,44,69,12,30,12,142,88,66,25,74,99,35,84,157,137,60,107,42,183,108,160

Secondary structure (P-SEA, 3-state):
ccaaaaaaaaaaaaccaaaaaaaaaaccccccaaaaaaaccccaaaaaaaaaaaaaaccbbbbbcccbbbbbbaaaaaaaaaaaaaaaaccccbbbbcccccc/cccaaaaaaaaaaaaccaaaaaaaaaaccccccaaaaaaaccccaaaaaaaaaaaaaaccbbbbbcccbbbbbbaaaaaaaaaaaaaaaaccccbbbbccc/ccaaaaaaaaaaaaccaaaaaaaaaaccccccaaaaaaaccccaaaaaaaaaaaaaaccbbbbbcccbbbbbbaaaaaaaaaaaaaaaaccccbbbbcccccc/caaaaaaaaaaaccaaaaaaaaaaccccccaaaaaaaccccaaaaaaaaaaaaaaccbbbbbcccbbbbbbaaaaaaaaaaaaaaaaccccbbbbcc

Radius of gyration: 24.13 Å; Cα contacts (8 Å, |Δi|>4): 547; chains: 4; bounding box: 78×53×50 Å